Protein AF-K9Y1K2-F1 (afdb_monomer)

InterPro domains:
  IPR057895 Mom [PF25680] (104-265)

Radius of gyration: 38.51 Å; Cα contacts (8 Å, |Δi|>4): 657; chains: 1; bounding box: 97×98×120 Å

Sequence (593 aa):
MLGKEIVRENELCLTTLGLSDILAECERVDLGRAIPTHSSLSALTATGISSDGFDWLLPITLQEELLSFAEKLSSQNGQLTLSSLVRQTCPQLLGGKSSLKQRISVERCGLKWAQQLVTKHHYLHRPIHPRSLPFAYSISLDDEIVGTIIMATPHFTKKKGLFGYDGLPTKWQVLQIARLWIDPKYQHPQSNGHASNIASCAIAKVLKRVNDDWLEHHPPKYLDQPFNIELVISYADTSVGHQGTIYRAANFQRWGETTNNRPRHGLSKGSKEPKILYIYRFKQKSKSSIKNSKVLLGGDKNSPIQEDKKRPSPSQEISIPCLIKQPKQPELKGVIKQDLGDRFVVYIPSDDSTVTVSKLLVYPDFPESKSSGQIEKNPSQKLHPSKNNPRKRCDPADSQSAKERAPRNRRKKGEGNGSIHYRTVTKNGKEYTDAYYHYVENGQKKTKYIPKTLLNKVQEAESSKLPVSDILFLLGGDKKNPRKSSNTSLTSVDEKLNDSCVEQDNLNPRKSIPPSTRKRKQGCGTGYIECKPIQRSGKEYQQYWYHYEEWRQGDRLTKKSRYIPKRLLARIEKLEAEKVAVRKILEVLGVKR

pLDDT: mean 70.72, std 26.51, range [26.03, 98.75]

Solvent-accessible surface area (backbone atoms only — not comparable to full-atom values): 38297 Å² total; per-residue (Å²): 125,89,77,63,61,68,54,55,59,48,54,60,56,39,63,76,66,72,51,65,68,62,53,60,56,54,72,69,55,82,79,84,81,86,84,87,69,101,75,74,91,82,78,84,88,82,76,97,80,81,83,89,84,95,82,85,91,71,60,68,69,61,54,54,52,52,48,57,50,50,53,59,48,53,75,75,46,83,88,69,51,70,77,53,48,56,62,72,76,45,67,73,83,53,81,61,86,76,51,72,76,71,42,43,48,72,45,85,44,63,47,68,58,51,37,51,50,36,29,74,70,29,99,76,53,53,62,82,62,69,92,24,60,64,46,30,28,40,28,24,47,76,83,43,80,45,34,34,42,31,37,22,34,69,65,100,62,67,42,91,99,65,28,57,48,90,98,40,49,45,64,65,12,30,38,23,60,72,44,72,44,61,48,69,92,62,58,48,56,44,100,84,72,47,63,46,59,58,66,20,48,49,50,48,53,46,66,74,45,50,55,60,58,41,42,74,76,55,60,73,92,49,86,92,49,78,61,66,59,45,35,39,34,38,73,21,45,44,89,76,73,35,80,39,63,52,43,48,71,44,68,26,46,80,75,49,74,46,59,68,89,62,81,59,89,94,62,72,87,69,70,82,52,46,30,40,35,31,37,33,72,55,81,74,78,59,72,76,71,51,61,71,56,58,73,78,57,87,80,82,93,83,77,87,84,78,91,76,97,72,84,80,78,84,77,82,76,46,82,45,55,26,36,37,58,52,94,97,53,77,76,43,63,30,29,37,42,46,80,73,85,68,33,31,36,28,39,25,77,91,73,81,41,76,45,82,42,50,55,93,33,55,42,79,58,71,80,80,76,91,75,80,80,86,83,84,86,85,85,91,81,89,88,83,88,89,83,91,83,83,87,84,87,86,87,90,83,84,91,80,81,97,81,80,77,80,78,77,89,63,55,61,95,83,39,55,57,71,50,82,44,76,44,80,45,76,55,96,92,42,80,40,82,46,42,30,42,35,34,51,58,95,90,41,82,47,75,44,75,46,56,80,94,46,42,67,63,49,51,52,39,56,74,71,38,54,41,50,69,57,56,40,38,77,62,73,43,83,83,76,75,77,90,76,80,82,89,86,81,90,83,88,84,87,88,82,87,86,88,84,89,84,90,81,90,79,94,70,87,76,76,79,77,75,81,60,86,71,73,53,61,87,90,34,49,52,70,49,80,47,78,42,83,44,77,55,95,94,40,82,45,84,45,40,30,41,36,36,36,51,67,58,101,88,43,79,76,48,82,52,74,42,76,47,56,77,95,47,41,71,61,52,51,51,41,57,57,74,34,56,42,47,69,62,58,36,47,77,68,67,52,81,128

Secondary structure (DSSP, 8-state):
-TTSHHHHHHHHHHHTTT-HHHHHHHHHS--------TT-TTS-SS----S-----SS-HHHHHHHHHHHHHHHHHSTT--HHHHHHHH-TTTS-S---HHHHEEEEEE-HHHHHHHHHHHSTT--PPPGGG--EEEEEEETTEEEEEEEEE---S--BTTTBSSTTS--GGGEEEEEEEEE-GGGTSBPTTS-B-THHHHHHHHHHHHHHHHHHHHS--S-TTS--S--EEEEEEEGGGT--SHHHHHTTPEEEEEE---S--TTS-----PPEEEEEEE--PPPGGGGTTTTTSS-------------PPPPPPPP-EEEEE--TTS--EEEEEEEE-SSEEEEEETTTTEEEEEEGGGEEE-PPPP-------------------------------------------TTS--EEEEEEEEEETTEEEEEEEEEEEETTEEEEEEE-GGGHHHHHHHHHTT--HHHHHHHTT----PPP--------------------------PPPPP---PPPPTTS-EEEEEEEEEEETTEEEEEEEEEEEEEETTEEEEEEEEEE-GGGHHHHHHHHHTT--HHHHHHHTT---

Nearest PDB structures (foldseek):
  6kco-assembly3_E  TM=8.347E-01  e=2.772E-02  Drosophila melanogaster
  2e70-assembly1_A  TM=6.771E-01  e=1.989E-02  Homo sapiens
  1kk7-assembly1_A  TM=7.769E-01  e=3.657E-02  Argopecten irradians
  1kqm-assembly1_A  TM=7.000E-01  e=2.930E-02  Argopecten irradians
  5y1z-assembly2_D  TM=7.920E-01  e=1.821E-01  Homo sapiens

Mean predicted aligned error: 23.96 Å

Structure (mmCIF, N/CA/C/O backbone):
data_AF-K9Y1K2-F1
#
_entry.id   AF-K9Y1K2-F1
#
loop_
_atom_site.group_PDB
_atom_site.id
_atom_site.type_symbol
_atom_site.label_atom_id
_atom_site.label_alt_id
_atom_site.label_comp_id
_atom_site.label_asym_id
_atom_site.label_entity_id
_atom_site.label_seq_id
_atom_site.pdbx_PDB_ins_code
_atom_site.Cartn_x
_atom_site.Cartn_y
_atom_site.Cartn_z
_atom_site.occupancy
_atom_site.B_iso_or_equiv
_atom_site.auth_seq_id
_atom_site.auth_comp_id
_atom_site.auth_asym_id
_atom_site.auth_atom_id
_atom_site.pdbx_PDB_model_num
ATOM 1 N N . MET A 1 1 ? -9.472 14.787 53.896 1.00 37.97 1 MET A N 1
ATOM 2 C CA . MET A 1 1 ? -10.010 16.099 53.468 1.00 37.97 1 MET A CA 1
ATOM 3 C C . MET A 1 1 ? -10.491 16.097 52.012 1.00 37.97 1 MET A C 1
ATOM 5 O O . MET A 1 1 ? -11.630 16.469 51.807 1.00 37.97 1 MET A O 1
ATOM 9 N N . LEU A 1 2 ? -9.733 15.590 51.029 1.00 30.47 2 LEU A N 1
ATOM 10 C CA . LEU A 1 2 ? -10.109 15.592 49.590 1.00 30.47 2 LEU A CA 1
ATOM 11 C C . LEU A 1 2 ? -11.290 14.686 49.149 1.00 30.47 2 LEU A C 1
ATOM 13 O O . LEU A 1 2 ? -11.629 14.655 47.974 1.00 30.47 2 LEU A O 1
ATOM 17 N N . GLY A 1 3 ? -11.920 13.933 50.058 1.00 26.03 3 GLY A N 1
ATOM 18 C CA . GLY A 1 3 ? -12.995 12.983 49.720 1.00 26.03 3 GLY A CA 1
ATOM 19 C C . GLY A 1 3 ? -14.426 13.521 49.843 1.00 26.03 3 GLY A C 1
ATOM 20 O O . GLY A 1 3 ? -15.357 12.766 49.596 1.00 26.03 3 GLY A O 1
ATOM 21 N N . LYS A 1 4 ? -14.625 14.778 50.274 1.00 29.88 4 LYS A N 1
ATOM 22 C CA . LYS A 1 4 ? -15.967 15.335 50.560 1.00 29.88 4 LYS A CA 1
ATOM 23 C C . LYS A 1 4 ? -16.504 16.318 49.510 1.00 29.88 4 LYS A C 1
ATOM 25 O O . LYS A 1 4 ? -17.702 16.569 49.507 1.00 29.88 4 LYS A O 1
ATOM 30 N N . GLU A 1 5 ? -15.668 16.841 48.612 1.00 32.47 5 GLU A N 1
ATOM 31 C CA . GLU A 1 5 ? -16.124 17.738 47.532 1.00 32.47 5 GLU A CA 1
ATOM 32 C C . GLU A 1 5 ? -16.720 16.965 46.346 1.00 32.47 5 GLU A C 1
ATOM 34 O O . GLU A 1 5 ? -17.789 17.325 45.864 1.00 32.47 5 GLU A O 1
ATOM 39 N N . ILE A 1 6 ? -16.122 15.827 45.970 1.00 32.41 6 ILE A N 1
ATOM 40 C CA . ILE A 1 6 ? -16.595 14.970 44.862 1.00 32.41 6 ILE A CA 1
ATOM 41 C C . ILE A 1 6 ? -18.020 14.431 45.106 1.00 32.41 6 ILE A C 1
ATOM 43 O O . ILE A 1 6 ? -18.756 14.167 44.158 1.00 32.41 6 ILE A O 1
ATOM 47 N N . VAL A 1 7 ? -18.446 14.282 46.365 1.00 35.38 7 VAL A N 1
ATOM 48 C CA . VAL A 1 7 ? -19.814 13.839 46.695 1.00 35.38 7 VAL A CA 1
ATOM 49 C C . VAL A 1 7 ? -20.842 14.929 46.362 1.00 35.38 7 VAL A C 1
ATOM 51 O O . VAL A 1 7 ? -21.869 14.633 45.758 1.00 35.38 7 VAL A O 1
ATOM 54 N N . ARG A 1 8 ? -20.534 16.200 46.658 1.00 34.59 8 ARG A N 1
ATOM 55 C CA . ARG A 1 8 ? -21.468 17.324 46.466 1.00 34.59 8 ARG A CA 1
ATOM 56 C C . ARG A 1 8 ? -21.707 17.685 45.001 1.00 34.59 8 ARG A C 1
ATOM 58 O O . ARG A 1 8 ? -22.825 18.052 44.655 1.00 34.59 8 ARG A O 1
ATOM 65 N N . GLU A 1 9 ? -20.701 17.567 44.134 1.00 35.72 9 GLU A N 1
ATOM 66 C CA . GLU A 1 9 ? -20.901 17.805 42.693 1.00 35.72 9 GLU A CA 1
ATOM 67 C C . GLU A 1 9 ? -21.759 16.706 42.038 1.00 35.72 9 GLU A C 1
ATOM 69 O O . GLU A 1 9 ? -22.563 16.998 41.152 1.00 35.72 9 GLU A O 1
ATOM 74 N N . ASN A 1 10 ? -21.660 15.458 42.513 1.00 32.97 10 ASN A N 1
ATOM 75 C CA . ASN A 1 10 ? -22.483 14.353 42.011 1.00 32.97 10 ASN A CA 1
ATOM 76 C C . ASN A 1 10 ? -23.945 14.439 42.488 1.00 32.97 10 ASN A C 1
ATOM 78 O O . ASN A 1 10 ? -24.850 14.222 41.683 1.00 32.97 10 ASN A O 1
ATOM 82 N N . GLU A 1 11 ? -24.204 14.824 43.745 1.00 36.91 11 GLU A N 1
ATOM 83 C CA . GLU A 1 11 ? -25.574 15.077 44.235 1.00 36.91 11 GLU A CA 1
ATOM 84 C C . GLU A 1 11 ? -26.285 16.186 43.435 1.00 36.91 11 GLU A C 1
ATOM 86 O O . GLU A 1 11 ? -27.461 16.047 43.083 1.00 36.91 11 GLU A O 1
ATOM 91 N N . LEU A 1 12 ? -25.569 17.261 43.074 1.00 36.72 12 LEU A N 1
ATOM 92 C CA . LEU A 1 12 ? -26.118 18.367 42.275 1.00 36.72 12 LEU A CA 1
ATOM 93 C C . LEU A 1 12 ? -26.470 17.957 40.832 1.00 36.72 12 LEU A C 1
ATOM 95 O O . LEU A 1 12 ? -27.401 18.498 40.231 1.00 36.72 12 LEU A O 1
ATOM 99 N N . CYS A 1 13 ? -25.727 17.001 40.269 1.00 34.25 13 CYS A N 1
ATOM 100 C CA . CYS A 1 13 ? -25.934 16.503 38.908 1.00 34.25 13 CYS A CA 1
ATOM 101 C C . CYS A 1 13 ? -27.056 15.447 38.826 1.00 34.25 13 CYS A C 1
ATOM 103 O O . CYS A 1 13 ? -27.769 15.367 37.828 1.00 34.25 13 CYS A O 1
ATOM 105 N N . LEU A 1 14 ? -27.268 14.665 39.890 1.00 35.41 14 LEU A N 1
ATOM 106 C CA . LEU A 1 14 ? -28.338 13.659 39.955 1.00 35.41 14 LEU A CA 1
ATOM 107 C C . LEU A 1 14 ? -29.709 14.268 40.290 1.00 35.41 14 LEU A C 1
ATOM 109 O O . LEU A 1 14 ? -30.727 13.832 39.749 1.00 35.41 14 LEU A O 1
ATOM 113 N N . THR A 1 15 ? -29.744 15.325 41.108 1.00 40.66 15 THR A N 1
ATOM 114 C CA . THR A 1 15 ? -30.978 16.085 41.390 1.00 40.66 15 THR A CA 1
ATOM 115 C C . THR A 1 15 ? -31.493 16.855 40.172 1.00 40.66 15 THR A C 1
ATOM 117 O O . THR A 1 15 ? -32.703 16.970 39.998 1.00 40.66 15 THR A O 1
ATOM 120 N N . THR A 1 16 ? -30.613 17.304 39.270 1.00 38.03 16 THR A N 1
ATOM 121 C CA . THR A 1 16 ? -31.014 17.928 37.992 1.00 38.03 16 THR A CA 1
ATOM 122 C C . THR A 1 16 ? -31.537 16.936 36.944 1.00 38.03 16 THR A C 1
ATOM 124 O O . THR A 1 16 ? -32.084 17.369 35.930 1.00 38.03 16 THR A O 1
ATOM 127 N N . LEU A 1 17 ? -31.423 15.624 37.185 1.00 38.94 17 LEU A N 1
ATOM 128 C CA . LEU A 1 17 ? -31.893 14.560 36.285 1.00 38.94 17 LEU A CA 1
ATOM 129 C C . LEU A 1 17 ? -33.100 13.768 36.821 1.00 38.94 17 LEU A C 1
ATOM 131 O O . LEU A 1 17 ? -33.617 12.916 36.104 1.00 38.94 17 LEU A O 1
ATOM 135 N N . GLY A 1 18 ? -33.565 14.040 38.048 1.00 35.62 18 GLY A N 1
ATOM 136 C CA . GLY A 1 18 ? -34.735 13.367 38.633 1.00 35.62 18 GLY A CA 1
ATOM 137 C C . GLY A 1 18 ? -34.517 11.880 38.948 1.00 35.62 18 GLY A C 1
ATOM 138 O O . GLY A 1 18 ? -35.444 11.089 38.824 1.00 35.62 18 GLY A O 1
ATOM 139 N N . LEU A 1 19 ? -33.289 11.492 39.315 1.00 43.81 19 LEU A N 1
ATOM 140 C CA . LEU A 1 19 ? -32.882 10.091 39.522 1.00 43.81 19 LEU A CA 1
ATOM 141 C C . LEU A 1 19 ? -32.781 9.675 41.007 1.00 43.81 19 LEU A C 1
ATOM 143 O O . LEU A 1 19 ? -32.208 8.629 41.309 1.00 43.81 19 LEU A O 1
ATOM 147 N N . SER A 1 20 ? -33.320 10.474 41.936 1.00 44.12 20 SER A N 1
ATOM 148 C CA . SER A 1 20 ? -33.295 10.197 43.386 1.00 44.12 20 SER A CA 1
ATOM 149 C C . SER A 1 20 ? -33.917 8.848 43.746 1.00 44.12 20 SER A C 1
ATOM 151 O O . SER A 1 20 ? -33.384 8.109 44.572 1.00 44.12 20 SER A O 1
ATOM 153 N N . ASP A 1 21 ? -35.022 8.515 43.087 1.00 44.06 21 ASP A N 1
ATOM 154 C CA . ASP A 1 21 ? -35.910 7.436 43.519 1.00 44.06 21 ASP A CA 1
ATOM 155 C C . ASP A 1 21 ? -35.348 6.056 43.127 1.00 44.06 21 ASP A C 1
ATOM 157 O O . ASP A 1 21 ? -35.570 5.064 43.817 1.00 44.06 21 ASP A O 1
ATOM 161 N N . ILE A 1 22 ? -34.520 6.006 42.076 1.00 42.50 22 ILE A N 1
ATOM 162 C CA . ILE A 1 22 ? -33.842 4.784 41.611 1.00 42.50 22 ILE A CA 1
ATOM 163 C C . ILE A 1 22 ? -32.724 4.367 42.580 1.00 42.50 22 ILE A C 1
ATOM 165 O O . ILE A 1 22 ? -32.492 3.177 42.784 1.00 42.50 22 ILE A O 1
ATOM 169 N N . LEU A 1 23 ? -32.032 5.324 43.211 1.00 41.66 23 LEU A N 1
ATOM 170 C CA . LEU A 1 23 ? -31.003 5.009 44.211 1.00 41.66 23 LEU A CA 1
ATOM 171 C C . LEU A 1 23 ? -31.613 4.465 45.509 1.00 41.66 23 LEU A C 1
ATOM 173 O O . LEU A 1 23 ? -31.077 3.506 46.061 1.00 41.66 23 LEU A O 1
ATOM 177 N N . ALA A 1 24 ? -32.754 5.010 45.941 1.00 42.88 24 ALA A N 1
ATOM 178 C CA . ALA A 1 24 ? -33.478 4.525 47.116 1.00 42.88 24 ALA A CA 1
ATOM 179 C C . ALA A 1 24 ? -33.955 3.068 46.955 1.00 42.88 24 ALA A C 1
ATOM 181 O O . ALA A 1 24 ? -33.907 2.291 47.909 1.00 42.88 24 ALA A O 1
ATOM 182 N N . GLU A 1 25 ? -34.363 2.675 45.745 1.00 38.75 25 GLU A N 1
ATOM 183 C CA . GLU A 1 25 ? -34.804 1.302 45.483 1.00 38.75 25 GLU A CA 1
ATOM 184 C C . GLU A 1 25 ? -33.622 0.338 45.240 1.00 38.75 25 GLU A C 1
ATOM 186 O O . GLU A 1 25 ? -33.692 -0.833 45.613 1.00 38.75 25 GLU A O 1
ATOM 191 N N . CYS A 1 26 ? -32.480 0.830 44.742 1.00 35.25 26 CYS A N 1
ATOM 192 C CA . CYS A 1 26 ? -31.226 0.067 44.701 1.00 35.25 26 CYS A CA 1
ATOM 193 C C . CYS A 1 26 ? -30.644 -0.224 46.098 1.00 35.25 26 CYS A C 1
ATOM 195 O O . CYS A 1 26 ? -30.126 -1.318 46.308 1.00 35.25 26 CYS A O 1
ATOM 197 N N . GLU A 1 27 ? -30.746 0.696 47.067 1.00 39.84 27 GLU A N 1
ATOM 198 C CA . GLU A 1 27 ? -30.356 0.423 48.467 1.00 39.84 27 GLU A CA 1
ATOM 199 C C . GLU A 1 27 ? -31.278 -0.599 49.156 1.00 39.84 27 GLU A C 1
ATOM 201 O O . GLU A 1 27 ? -30.880 -1.233 50.134 1.00 39.84 27 GLU A O 1
ATOM 206 N N . ARG A 1 28 ? -32.494 -0.809 48.635 1.00 39.00 28 ARG A N 1
ATOM 207 C CA . ARG A 1 28 ? -33.451 -1.803 49.146 1.00 39.00 28 ARG A CA 1
ATOM 208 C C . ARG A 1 28 ? -33.132 -3.246 48.755 1.00 39.00 28 ARG A C 1
ATOM 210 O O . ARG A 1 28 ? -33.605 -4.167 49.422 1.00 39.00 28 ARG A O 1
ATOM 217 N N . VAL A 1 29 ? -32.374 -3.460 47.679 1.00 38.19 29 VAL A N 1
ATOM 218 C CA . VAL A 1 29 ? -32.089 -4.795 47.131 1.00 38.19 29 VAL A CA 1
ATOM 219 C C . VAL A 1 29 ? -30.683 -5.231 47.544 1.00 38.19 29 VAL A C 1
ATOM 221 O O . VAL A 1 29 ? -29.696 -4.984 46.851 1.00 38.19 29 VAL A O 1
ATOM 224 N N . ASP A 1 30 ? -30.603 -5.906 48.692 1.00 37.59 30 ASP A N 1
ATOM 225 C CA . ASP A 1 30 ? -29.354 -6.324 49.342 1.00 37.59 30 ASP A CA 1
ATOM 226 C C . ASP A 1 30 ? -28.621 -7.452 48.576 1.00 37.59 30 ASP A C 1
ATOM 228 O O . ASP A 1 30 ? -28.634 -8.628 48.942 1.00 37.59 30 ASP A O 1
ATOM 232 N N . LEU A 1 31 ? -27.955 -7.092 47.473 1.00 35.94 31 LEU A N 1
ATOM 233 C CA . LEU A 1 31 ? -27.086 -7.974 46.674 1.00 35.94 31 LEU A CA 1
ATOM 234 C C . LEU A 1 31 ? -25.648 -8.052 47.231 1.00 35.94 31 LEU A C 1
ATOM 236 O O . LEU A 1 31 ? -24.677 -8.304 46.511 1.00 35.94 31 LEU A O 1
ATOM 240 N N . GLY A 1 32 ? -25.500 -7.854 48.541 1.00 33.50 32 GLY A N 1
ATOM 241 C CA . GLY A 1 32 ? -24.235 -7.687 49.242 1.00 33.50 32 GLY A CA 1
ATOM 242 C C . GLY A 1 32 ? -23.551 -8.954 49.769 1.00 33.50 32 GLY A C 1
ATOM 243 O O . GLY A 1 32 ? -23.040 -8.885 50.883 1.00 33.50 32 GLY A O 1
ATOM 244 N N . ARG A 1 33 ? -23.485 -10.086 49.030 1.00 34.19 33 ARG A N 1
ATOM 245 C CA . ARG A 1 33 ? -22.481 -11.179 49.242 1.00 34.19 33 ARG A CA 1
ATOM 246 C C . ARG A 1 33 ? -22.619 -12.374 48.279 1.00 34.19 33 ARG A C 1
ATOM 248 O O . ARG A 1 33 ? -23.406 -13.283 48.516 1.00 34.19 33 ARG A O 1
ATOM 255 N N . ALA A 1 34 ? -21.726 -12.467 47.291 1.00 27.62 34 ALA A N 1
ATOM 256 C CA . ALA A 1 34 ? -21.363 -13.739 46.649 1.00 27.62 34 ALA A CA 1
ATOM 257 C C . ALA A 1 34 ? -19.957 -13.661 46.018 1.00 27.62 34 ALA A C 1
ATOM 259 O O . ALA A 1 34 ? -19.803 -13.309 44.852 1.00 27.62 34 ALA A O 1
ATOM 260 N N . ILE A 1 35 ? -18.916 -14.002 46.787 1.00 29.83 35 ILE A N 1
ATOM 261 C CA . ILE A 1 35 ? -17.564 -14.244 46.255 1.00 29.83 35 ILE A CA 1
ATOM 262 C C . ILE A 1 35 ? -17.345 -15.763 46.230 1.00 29.83 35 ILE A C 1
ATOM 264 O O . ILE A 1 35 ? -17.153 -16.346 47.298 1.00 29.83 35 ILE A O 1
ATOM 268 N N . PRO A 1 36 ? -17.348 -16.428 45.061 1.00 29.30 36 PRO A N 1
ATOM 269 C CA . PRO A 1 36 ? -16.929 -17.817 44.974 1.00 29.30 36 PRO A CA 1
ATOM 270 C C . PRO A 1 36 ? -15.397 -17.892 44.955 1.00 29.30 36 PRO A C 1
ATOM 272 O O . PRO A 1 36 ? -14.735 -17.364 44.059 1.00 29.30 36 PRO A O 1
ATOM 275 N N . THR A 1 37 ? -14.821 -18.557 45.953 1.00 29.08 37 THR A N 1
ATOM 276 C CA . THR A 1 37 ? -13.400 -18.917 45.978 1.00 29.08 37 THR A CA 1
ATOM 277 C C . THR A 1 37 ? -13.110 -20.117 45.064 1.00 29.08 37 THR A C 1
ATOM 279 O O . THR A 1 37 ? -14.006 -20.837 44.623 1.00 29.08 37 THR A O 1
ATOM 282 N N . HIS A 1 38 ? -11.829 -20.324 44.744 1.00 30.78 38 HIS A N 1
ATOM 283 C CA . HIS A 1 38 ? -11.336 -21.385 43.858 1.00 30.78 38 HIS A CA 1
ATOM 284 C C . HIS A 1 38 ? -11.533 -22.807 44.446 1.00 30.78 38 HIS A C 1
ATOM 286 O O . HIS A 1 38 ? -10.581 -23.407 44.940 1.00 30.78 38 HIS A O 1
ATOM 292 N N . SER A 1 39 ? -12.743 -23.377 44.374 1.00 30.25 39 SER A N 1
ATOM 293 C CA . SER A 1 39 ? -12.967 -24.800 44.720 1.00 30.25 39 SER A CA 1
ATOM 294 C C . SER A 1 39 ? -14.209 -25.488 44.121 1.00 30.25 39 SER A C 1
ATOM 296 O O . SER A 1 39 ? -14.297 -26.709 44.201 1.00 30.25 39 SER A O 1
ATOM 298 N N . SER A 1 40 ? -15.145 -24.779 43.478 1.00 28.95 40 SER A N 1
ATOM 299 C CA . SER A 1 40 ? -16.441 -25.344 43.032 1.00 28.95 40 SER A CA 1
ATOM 300 C C . SER A 1 40 ? -16.530 -25.768 41.551 1.00 28.95 40 SER A C 1
ATOM 302 O O . SER A 1 40 ? -17.594 -26.161 41.077 1.00 28.95 40 SER A O 1
ATOM 304 N N . LEU A 1 41 ? -15.424 -25.734 40.799 1.00 29.45 41 LEU A N 1
ATOM 305 C CA . LEU A 1 41 ? -15.398 -25.965 39.340 1.00 29.45 41 LEU A CA 1
ATOM 306 C C . LEU A 1 41 ? -15.364 -27.450 38.899 1.00 29.45 41 LEU A C 1
ATOM 308 O O . LEU A 1 41 ? -14.989 -27.751 37.768 1.00 29.45 41 LEU A O 1
ATOM 312 N N . SER A 1 42 ? -15.755 -28.382 39.772 1.00 29.33 42 SER A N 1
ATOM 313 C CA . SER A 1 42 ? -15.703 -29.840 39.545 1.00 29.33 42 SER A CA 1
ATOM 314 C C . SER A 1 42 ? -17.071 -30.545 39.508 1.00 29.33 42 SER A C 1
ATOM 316 O O . SER A 1 42 ? -17.109 -31.763 39.367 1.00 29.33 42 SER A O 1
ATOM 318 N N . ALA A 1 43 ? -18.189 -29.809 39.597 1.00 29.03 43 ALA A N 1
ATOM 319 C CA . ALA A 1 43 ? -19.543 -30.379 39.714 1.00 29.03 43 ALA A CA 1
ATOM 320 C C . ALA A 1 43 ? -20.489 -30.113 38.515 1.00 29.03 43 ALA A C 1
ATOM 322 O O . ALA A 1 43 ? -21.677 -30.405 38.600 1.00 29.03 43 ALA A O 1
ATOM 323 N N . LEU A 1 44 ? -19.991 -29.564 37.396 1.00 28.78 44 LEU A N 1
ATOM 324 C CA . LEU A 1 44 ? -20.808 -29.146 36.235 1.00 28.78 44 LEU A CA 1
ATOM 325 C C . LEU A 1 44 ? -20.444 -29.849 34.910 1.00 28.78 44 LEU A C 1
ATOM 327 O O . LEU A 1 44 ? -20.621 -29.305 33.825 1.00 28.78 44 LEU A O 1
ATOM 331 N N . THR A 1 45 ? -19.959 -31.090 34.985 1.00 30.88 45 THR A N 1
ATOM 332 C CA . THR A 1 45 ? -19.683 -31.963 33.823 1.00 30.88 45 THR A CA 1
ATOM 333 C C . THR A 1 45 ? -20.685 -33.118 33.680 1.00 30.88 45 THR A C 1
ATOM 335 O O . THR A 1 45 ? -20.386 -34.115 33.027 1.00 30.88 45 THR A O 1
ATOM 338 N N . ALA A 1 46 ? -21.882 -32.990 34.266 1.00 31.05 46 ALA A N 1
ATOM 339 C CA . ALA A 1 46 ? -22.883 -34.059 34.337 1.00 31.05 46 ALA A CA 1
ATOM 340 C C . ALA A 1 46 ? -24.318 -33.636 33.949 1.00 31.05 46 ALA A C 1
ATOM 342 O O . ALA A 1 46 ? -25.276 -34.114 34.544 1.00 31.05 46 ALA A O 1
ATOM 343 N N . THR A 1 47 ? -24.485 -32.801 32.919 1.00 28.28 47 THR A N 1
ATOM 344 C CA . THR A 1 47 ? -25.744 -32.697 32.147 1.00 28.28 47 THR A CA 1
ATOM 345 C C . THR A 1 47 ? -25.444 -32.208 30.730 1.00 28.28 47 THR A C 1
ATOM 347 O O . THR A 1 47 ? -25.016 -31.077 30.517 1.00 28.28 47 THR A O 1
ATOM 350 N N . GLY A 1 48 ? -25.653 -33.069 29.732 1.00 33.88 48 GLY A N 1
ATOM 351 C CA . GLY A 1 48 ? -25.509 -32.694 28.327 1.00 33.88 48 GLY A CA 1
ATOM 352 C C . GLY A 1 48 ? -26.756 -31.976 27.819 1.00 33.88 48 GLY A C 1
ATOM 353 O O . GLY A 1 48 ? -27.739 -32.638 27.500 1.00 33.88 48 GLY A O 1
ATOM 354 N N . ILE A 1 49 ? -26.705 -30.647 27.708 1.00 26.75 49 ILE A N 1
ATOM 355 C CA . ILE A 1 49 ? -27.695 -29.839 26.981 1.00 26.75 49 ILE A CA 1
ATOM 356 C C . ILE A 1 49 ? -26.950 -28.911 26.013 1.00 26.75 49 ILE A C 1
ATOM 358 O O . ILE A 1 49 ? -25.897 -28.361 26.335 1.00 26.75 49 ILE A O 1
ATOM 362 N N . SER A 1 50 ? -27.483 -28.798 24.798 1.00 27.06 50 SER A N 1
ATOM 363 C CA . SER A 1 50 ? -26.924 -28.046 23.672 1.00 27.06 50 SER A CA 1
ATOM 364 C C . SER A 1 50 ? -27.762 -26.797 23.372 1.00 27.06 50 SER A C 1
ATOM 366 O O . SER A 1 50 ? -28.944 -26.761 23.701 1.00 27.06 50 SER A O 1
ATOM 368 N N . SER A 1 51 ? -27.149 -25.862 22.635 1.00 27.97 51 SER A N 1
ATOM 369 C CA . SER A 1 51 ? -27.708 -24.666 21.970 1.00 27.97 51 SER A CA 1
ATOM 370 C C . SER A 1 51 ? -28.225 -23.503 22.834 1.00 27.97 51 SER A C 1
ATOM 372 O O . SER A 1 51 ? -29.104 -23.655 23.668 1.00 27.97 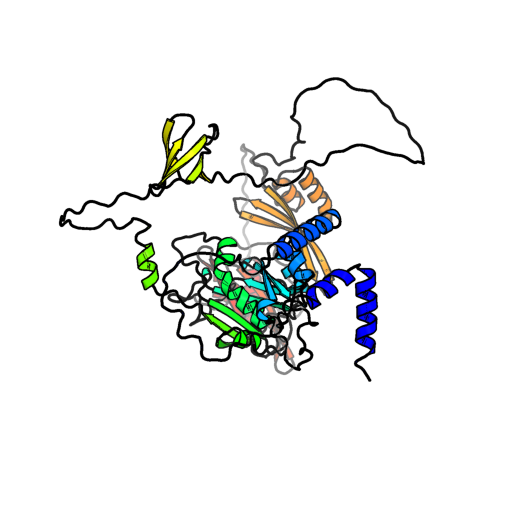51 SER A O 1
ATOM 374 N N . ASP A 1 52 ? -27.669 -22.331 22.506 1.00 33.94 52 ASP A N 1
ATOM 375 C CA . ASP A 1 52 ? -28.285 -21.002 22.397 1.00 33.94 52 ASP A CA 1
ATOM 376 C C . ASP A 1 52 ? -29.107 -20.434 23.571 1.00 33.94 52 ASP A C 1
ATOM 378 O O . ASP A 1 52 ? -30.238 -20.826 23.837 1.00 33.94 52 ASP A O 1
ATOM 382 N N . GLY A 1 53 ? -28.569 -19.382 24.202 1.00 27.44 53 GLY A N 1
ATOM 383 C CA . GLY A 1 53 ? -29.307 -18.555 25.161 1.00 27.44 53 GLY A CA 1
ATOM 384 C C . GLY A 1 53 ? -28.421 -17.552 25.899 1.00 27.44 53 GLY A C 1
ATOM 385 O O . GLY A 1 53 ? -27.806 -17.893 26.904 1.00 27.44 53 GLY A O 1
ATOM 386 N N . PHE A 1 54 ? -28.374 -16.306 25.422 1.00 32.97 54 PHE A N 1
ATOM 387 C CA . PHE A 1 54 ? -27.749 -15.173 26.122 1.00 32.97 54 PHE A CA 1
ATOM 388 C C . PHE A 1 54 ? -28.845 -14.175 26.534 1.00 32.97 54 PHE A C 1
ATOM 390 O O . PHE A 1 54 ? -28.827 -13.028 26.106 1.00 32.97 54 PHE A O 1
ATOM 397 N N . ASP A 1 55 ? -29.835 -14.646 27.304 1.00 36.06 55 ASP A N 1
ATOM 398 C CA . ASP A 1 55 ? -31.090 -13.901 27.541 1.00 36.06 55 ASP A CA 1
ATOM 399 C C . ASP A 1 55 ? -31.696 -14.077 28.952 1.00 36.06 55 ASP A C 1
ATOM 401 O O . ASP A 1 55 ? -32.886 -13.872 29.169 1.00 36.06 55 ASP A O 1
ATOM 405 N N . TRP A 1 56 ? -30.890 -14.462 29.947 1.00 37.62 56 TRP A N 1
ATOM 406 C CA . TRP A 1 56 ? -31.351 -14.562 31.337 1.00 37.62 56 TRP A CA 1
ATOM 407 C C . TRP A 1 56 ? -30.259 -14.167 32.334 1.00 37.62 56 TRP A C 1
ATOM 409 O O . TRP A 1 56 ? -29.419 -14.981 32.701 1.00 37.62 56 TRP A O 1
ATOM 419 N N . LEU A 1 57 ? -30.282 -12.894 32.756 1.00 33.53 57 LEU A N 1
ATOM 420 C CA . LEU A 1 57 ? -29.840 -12.401 34.079 1.00 33.53 57 LEU A CA 1
ATOM 421 C C . LEU A 1 57 ? -30.139 -10.891 34.259 1.00 33.53 57 LEU A C 1
ATOM 423 O O . LEU A 1 57 ? -29.332 -10.130 34.787 1.00 33.53 57 LEU A O 1
ATOM 427 N N . LEU A 1 58 ? -31.324 -10.450 33.827 1.00 36.44 58 LEU A N 1
ATOM 428 C CA . LEU A 1 58 ? -31.922 -9.177 34.241 1.00 36.44 58 LEU A CA 1
ATOM 429 C C . LEU A 1 58 ? -33.328 -9.469 34.786 1.00 36.44 58 LEU A C 1
ATOM 431 O O . LEU A 1 58 ? -34.038 -10.271 34.176 1.00 36.44 58 LEU A O 1
ATOM 435 N N . PRO A 1 59 ? -33.748 -8.861 35.912 1.00 42.97 59 PRO A N 1
ATOM 436 C CA . PRO A 1 59 ? -35.142 -8.900 36.338 1.00 42.97 59 PRO A CA 1
ATOM 437 C C . PRO A 1 59 ? -36.047 -8.308 35.251 1.00 42.97 59 PRO A C 1
ATOM 439 O O . PRO A 1 59 ? -35.691 -7.300 34.640 1.00 42.97 59 PRO A O 1
ATOM 442 N N . ILE A 1 60 ? -37.221 -8.909 35.037 1.00 41.53 60 ILE A N 1
ATOM 443 C CA . ILE A 1 60 ? -38.182 -8.495 33.993 1.00 41.53 60 ILE A CA 1
ATOM 444 C C . ILE A 1 60 ? -38.556 -7.009 34.142 1.00 41.53 60 ILE A C 1
ATOM 446 O O . ILE A 1 60 ? -38.576 -6.273 33.159 1.00 41.53 60 ILE A O 1
ATOM 450 N N . THR A 1 61 ? -38.720 -6.539 35.381 1.00 43.00 61 THR A N 1
ATOM 451 C CA . THR A 1 61 ? -38.965 -5.126 35.720 1.00 43.00 61 THR A CA 1
ATOM 452 C C . THR A 1 61 ? -37.890 -4.180 35.170 1.00 43.00 61 THR A C 1
ATOM 454 O O . THR A 1 61 ? -38.201 -3.126 34.625 1.00 43.00 61 THR A O 1
ATOM 457 N N . LEU A 1 62 ? -36.620 -4.587 35.229 1.00 44.44 62 LEU A N 1
ATOM 458 C CA . LEU A 1 62 ? -35.474 -3.814 34.742 1.00 44.44 62 LEU A CA 1
ATOM 459 C C . LEU A 1 62 ? -35.407 -3.786 33.203 1.00 44.44 62 LEU A C 1
ATOM 461 O O . LEU A 1 62 ? -34.934 -2.809 32.623 1.00 44.44 62 LEU A O 1
ATOM 465 N N . GLN A 1 63 ? -35.899 -4.830 32.524 1.00 44.03 63 GLN A N 1
ATOM 466 C CA . GLN A 1 63 ? -36.070 -4.824 31.065 1.00 44.03 63 GLN A CA 1
ATOM 467 C C . GLN A 1 63 ? -37.199 -3.879 30.629 1.00 44.03 63 GLN A C 1
ATOM 469 O O . GLN A 1 63 ? -37.014 -3.121 29.675 1.00 44.03 63 GLN A O 1
ATOM 474 N N . GLU A 1 64 ? -38.336 -3.884 31.328 1.00 46.97 64 GLU A N 1
ATOM 475 C CA . GLU A 1 64 ? -39.484 -3.016 31.029 1.00 46.97 64 GLU A CA 1
ATOM 476 C C . GLU A 1 64 ? -39.165 -1.529 31.264 1.00 46.97 64 GLU A C 1
ATOM 478 O O . GLU A 1 64 ? -39.470 -0.687 30.413 1.00 46.97 64 GLU A O 1
ATOM 483 N N . GLU A 1 65 ? -38.462 -1.191 32.350 1.00 49.50 65 GLU A N 1
ATOM 484 C CA . GLU A 1 65 ? -38.003 0.181 32.607 1.00 49.50 65 GLU A CA 1
ATOM 485 C C . GLU A 1 65 ? -36.978 0.666 31.571 1.00 49.50 65 GLU A C 1
ATOM 487 O O . GLU A 1 65 ? -37.088 1.792 31.075 1.00 49.50 65 GLU A O 1
ATOM 492 N N . LEU A 1 66 ? -36.018 -0.179 31.171 1.00 47.00 66 LEU A N 1
ATOM 493 C CA . LEU A 1 66 ? -35.047 0.163 30.123 1.00 47.00 66 LEU A CA 1
ATOM 494 C C . LEU A 1 66 ? -35.703 0.346 28.745 1.00 47.00 66 LEU A C 1
ATOM 496 O O . LEU A 1 66 ? -35.270 1.214 27.983 1.00 47.00 66 LEU A O 1
ATOM 500 N N . LEU A 1 67 ? -36.749 -0.422 28.426 1.00 49.41 67 LEU A N 1
ATOM 501 C CA . LEU A 1 67 ? -37.544 -0.247 27.205 1.00 49.41 67 LEU A CA 1
ATOM 502 C C . LEU A 1 67 ? -38.323 1.078 27.232 1.00 49.41 67 LEU A C 1
ATOM 504 O O . LEU A 1 67 ? -38.188 1.877 26.306 1.00 49.41 67 LEU A O 1
ATOM 508 N N . SER A 1 68 ? -39.035 1.366 28.325 1.00 51.59 68 SER A N 1
ATOM 509 C CA . SER A 1 68 ? -39.753 2.634 28.548 1.00 51.59 68 SER A CA 1
ATOM 510 C C . SER A 1 68 ? -38.830 3.862 28.458 1.00 51.59 68 SER A C 1
ATOM 512 O O . SER A 1 68 ? -39.160 4.882 27.839 1.00 51.59 68 SER A O 1
ATOM 514 N N . PHE A 1 69 ? -37.620 3.763 29.015 1.00 46.88 69 PHE A N 1
ATOM 515 C CA . PHE A 1 69 ? -36.609 4.818 28.947 1.00 46.88 69 PHE A CA 1
ATOM 516 C C . PHE A 1 69 ? -36.030 4.991 27.531 1.00 46.88 69 PHE A C 1
ATOM 518 O O . PHE A 1 69 ? -35.830 6.120 27.070 1.00 46.88 69 PHE A O 1
ATOM 525 N N . ALA A 1 70 ? -35.813 3.890 26.802 1.00 46.38 70 ALA A N 1
ATOM 526 C CA . ALA A 1 70 ? -35.352 3.920 25.415 1.00 46.38 70 ALA A CA 1
ATOM 527 C C . ALA A 1 70 ? -36.399 4.515 24.455 1.00 46.38 70 ALA A C 1
ATOM 529 O O . ALA A 1 70 ? -36.031 5.286 23.566 1.00 46.38 70 ALA A O 1
ATOM 530 N N . GLU A 1 71 ? -37.691 4.232 24.649 1.00 51.06 71 GLU A N 1
ATOM 531 C CA . GLU A 1 71 ? -38.777 4.850 23.875 1.00 51.06 71 GLU A CA 1
ATOM 532 C C . GLU A 1 71 ? -38.852 6.366 24.108 1.00 51.06 71 GLU A C 1
ATOM 534 O O . GLU A 1 71 ? -38.896 7.139 23.144 1.00 51.06 71 GLU A O 1
ATOM 539 N N . LYS A 1 72 ? -38.754 6.817 25.369 1.00 49.09 72 LYS A N 1
ATOM 540 C CA . LYS A 1 72 ? -38.694 8.253 25.701 1.00 49.09 72 LYS A CA 1
ATOM 541 C C . LYS A 1 72 ? -37.505 8.952 25.038 1.00 49.09 72 LYS A C 1
ATOM 543 O O . LYS A 1 72 ? -37.690 10.016 24.448 1.00 49.09 72 LYS A O 1
ATOM 548 N N . LEU A 1 73 ? -36.310 8.360 25.058 1.00 40.91 73 LEU A N 1
ATOM 549 C CA . LEU A 1 73 ? -35.124 8.955 24.424 1.00 40.91 73 LEU A CA 1
ATOM 550 C C . LEU A 1 73 ? -35.176 8.931 22.887 1.00 40.91 73 LEU A C 1
ATOM 552 O O . LEU A 1 73 ? -34.763 9.905 22.254 1.00 40.91 73 LEU A O 1
ATOM 556 N N . SER A 1 74 ? -35.744 7.882 22.284 1.00 45.16 74 SER A N 1
ATOM 557 C CA . SER A 1 74 ? -35.967 7.789 20.831 1.00 45.16 74 SER A CA 1
ATOM 558 C C . SER A 1 74 ? -36.920 8.875 20.307 1.00 45.16 74 SER A C 1
ATOM 560 O O . SER A 1 74 ? -36.788 9.324 19.168 1.00 45.16 74 SER A O 1
ATOM 562 N N . SER A 1 75 ? -37.839 9.363 21.151 1.00 48.62 75 SER A N 1
ATOM 563 C CA . SER A 1 75 ? -38.724 10.488 20.812 1.00 48.62 75 SER A CA 1
ATOM 564 C C . SER A 1 75 ? -38.009 11.850 20.760 1.00 48.62 75 SER A C 1
ATOM 566 O O . SER A 1 75 ? -38.492 12.767 20.098 1.00 48.62 75 SER A O 1
ATOM 568 N N . GLN A 1 76 ? -36.855 11.987 21.429 1.00 46.66 76 GLN A N 1
ATOM 569 C CA . GLN A 1 76 ? -36.131 13.258 21.569 1.00 46.66 76 GLN A CA 1
ATOM 570 C C . GLN A 1 76 ? -34.867 13.361 20.707 1.00 46.66 76 GLN A C 1
ATOM 572 O O . GLN A 1 76 ? -34.514 14.463 20.291 1.00 46.66 76 GLN A O 1
ATOM 577 N N . ASN A 1 77 ? -34.184 12.248 20.416 1.00 41.66 77 ASN A N 1
ATOM 578 C CA . ASN A 1 77 ? -32.973 12.239 19.593 1.00 41.66 77 ASN A CA 1
ATOM 579 C C . ASN A 1 77 ? -33.052 11.171 18.500 1.00 41.66 77 ASN A C 1
ATOM 581 O O . ASN A 1 77 ? -33.076 9.971 18.771 1.00 41.66 77 ASN A O 1
ATOM 585 N N . GLY A 1 78 ? -33.048 11.619 17.243 1.00 42.69 78 GLY A N 1
ATOM 586 C CA . GLY A 1 78 ? -33.203 10.739 16.091 1.00 42.69 78 GLY A CA 1
ATOM 587 C C . GLY A 1 78 ? -32.095 9.688 15.963 1.00 42.69 78 GLY A C 1
ATOM 588 O O . GLY A 1 78 ? -30.913 10.012 15.892 1.00 42.69 78 GLY A O 1
ATOM 589 N N . GLN A 1 79 ? -32.517 8.431 15.814 1.00 43.28 79 GLN A N 1
ATOM 590 C CA . GLN A 1 79 ? -31.748 7.340 15.204 1.00 43.28 79 GLN A CA 1
ATOM 591 C C . GLN A 1 79 ? -30.411 6.946 15.873 1.00 43.28 79 GLN A C 1
ATOM 593 O O . GLN A 1 79 ? -29.450 6.583 15.195 1.00 43.28 79 GLN A O 1
ATOM 598 N N . LEU A 1 80 ? -30.373 6.894 17.208 1.00 41.84 80 LEU A N 1
ATOM 599 C CA . LEU A 1 80 ? -29.387 6.075 17.928 1.00 41.84 80 LEU A CA 1
ATOM 600 C C . LEU A 1 80 ? -29.930 4.654 18.123 1.00 41.84 80 LEU A C 1
ATOM 602 O O . LEU A 1 80 ? -31.064 4.466 18.559 1.00 41.84 80 LEU A O 1
ATOM 606 N N . THR A 1 81 ? -29.129 3.629 17.820 1.00 49.12 81 THR A N 1
ATOM 607 C CA . THR A 1 81 ? -29.507 2.246 18.143 1.00 49.12 81 THR A CA 1
ATOM 608 C C . THR A 1 81 ? -29.433 2.022 19.654 1.00 49.12 81 THR A C 1
ATOM 610 O O . THR A 1 81 ? -28.544 2.556 20.317 1.00 49.12 81 THR A O 1
ATOM 613 N N . LEU A 1 82 ? -30.292 1.154 20.197 1.00 41.75 82 LEU A N 1
ATOM 614 C CA . LEU A 1 82 ? -30.235 0.710 21.602 1.00 41.75 82 LEU A CA 1
ATOM 615 C C . LEU A 1 82 ? -28.819 0.250 22.010 1.00 41.75 82 LEU A C 1
ATOM 617 O O . LEU A 1 82 ? -28.327 0.585 23.083 1.00 41.75 82 LEU A O 1
ATOM 621 N N . SER A 1 83 ? -28.113 -0.427 21.101 1.00 43.97 83 SER A N 1
ATOM 622 C CA . SER A 1 83 ? -26.716 -0.852 21.260 1.00 43.97 83 SER A CA 1
ATOM 623 C C . SER A 1 83 ? -25.692 0.292 21.320 1.00 43.97 83 SER A C 1
ATOM 625 O O . SER A 1 83 ? -24.643 0.122 21.940 1.00 43.97 83 SER A O 1
ATOM 627 N N . SER A 1 84 ? -25.972 1.439 20.693 1.00 47.78 84 SER A N 1
ATOM 628 C CA . SER A 1 84 ? -25.185 2.670 20.834 1.00 47.78 84 SER A CA 1
ATOM 629 C C . SER A 1 84 ? -25.496 3.333 22.171 1.00 47.78 84 SER A C 1
ATOM 631 O O . SER A 1 84 ? -24.582 3.656 22.923 1.00 47.78 84 SER A O 1
ATOM 633 N N . LEU A 1 85 ? -26.785 3.466 22.499 1.00 43.09 85 LEU A N 1
ATOM 634 C CA . LEU A 1 85 ? -27.252 4.141 23.706 1.00 43.09 85 LEU A CA 1
ATOM 635 C C . LEU A 1 85 ? -26.739 3.449 24.979 1.00 43.09 85 LEU A C 1
ATOM 637 O O . LEU A 1 85 ? -26.104 4.101 25.797 1.00 43.09 85 LEU A O 1
ATOM 641 N N . VAL A 1 86 ? -26.887 2.123 25.094 1.00 46.06 86 VAL A N 1
ATOM 642 C CA . VAL A 1 86 ? -26.393 1.328 26.241 1.00 46.06 86 VAL A CA 1
ATOM 643 C C . VAL A 1 86 ? -24.871 1.439 26.417 1.00 46.06 86 VAL A C 1
ATOM 645 O O . VAL A 1 86 ? -24.378 1.484 27.543 1.00 46.06 86 VAL A O 1
ATOM 648 N N . ARG A 1 87 ? -24.100 1.536 25.324 1.00 48.09 87 ARG A N 1
ATOM 649 C CA . ARG A 1 87 ? -22.642 1.763 25.400 1.00 48.09 87 ARG A CA 1
ATOM 650 C C . ARG A 1 87 ? -22.282 3.181 25.835 1.00 48.09 87 ARG A C 1
ATOM 652 O O . ARG A 1 87 ? -21.231 3.374 26.439 1.00 48.09 87 ARG A O 1
ATOM 659 N N . GLN A 1 88 ? -23.130 4.152 25.512 1.00 47.31 88 GLN A N 1
ATOM 660 C CA . GLN A 1 88 ? -22.900 5.569 25.769 1.00 47.31 88 GLN A CA 1
ATOM 661 C C . GLN A 1 88 ? -23.355 5.985 27.178 1.00 47.31 88 GLN A C 1
ATOM 663 O O . GLN A 1 88 ? -22.710 6.833 27.788 1.00 47.31 88 GLN A O 1
ATOM 668 N N . THR A 1 89 ? -24.410 5.365 27.723 1.00 42.62 89 THR A N 1
ATOM 669 C CA . THR A 1 89 ? -24.963 5.680 29.054 1.00 42.62 89 THR A CA 1
ATOM 670 C C . THR A 1 89 ? -24.389 4.833 30.191 1.00 42.62 89 THR A C 1
ATOM 672 O O . THR A 1 89 ? -24.334 5.315 31.319 1.00 42.62 89 THR A O 1
ATOM 675 N N . CYS A 1 90 ? -23.900 3.611 29.930 1.00 39.25 90 CYS A N 1
ATOM 676 C CA . CYS A 1 90 ? -23.410 2.700 30.977 1.00 39.25 90 CYS A CA 1
ATOM 677 C C . CYS A 1 90 ? -21.885 2.401 30.997 1.00 39.25 90 CYS A C 1
ATOM 679 O O . CYS A 1 90 ? -21.512 1.236 31.166 1.00 39.25 90 CYS A O 1
ATOM 681 N N . PRO A 1 91 ? -20.955 3.386 30.930 1.00 46.16 91 PRO A N 1
ATOM 682 C CA . PRO A 1 91 ? -19.534 3.121 31.200 1.00 46.16 91 PRO A CA 1
ATOM 683 C C . PRO A 1 91 ? -19.245 2.633 32.630 1.00 46.16 91 PRO A C 1
ATOM 685 O O . PRO A 1 91 ? -18.235 1.971 32.855 1.00 46.16 91 PRO A O 1
ATOM 688 N N . GLN A 1 92 ? -20.095 2.991 33.603 1.00 43.94 92 GLN A N 1
ATOM 689 C CA . GLN A 1 92 ? -19.811 2.804 35.034 1.00 43.94 92 GLN A CA 1
ATOM 690 C C . GLN A 1 92 ? -20.362 1.491 35.622 1.00 43.94 92 GLN A C 1
ATOM 692 O O . GLN A 1 92 ? -19.782 0.965 36.567 1.00 43.94 92 GLN A O 1
ATOM 697 N N . LEU A 1 93 ? -21.408 0.906 35.023 1.00 40.31 93 LEU A N 1
ATOM 698 C CA . LEU A 1 93 ? -21.978 -0.387 35.446 1.00 40.31 93 LEU A CA 1
ATOM 699 C C . LEU A 1 93 ? -21.128 -1.604 35.024 1.00 40.31 93 LEU A C 1
ATOM 701 O O . LEU A 1 93 ? -21.287 -2.694 35.563 1.00 40.31 93 LEU A O 1
ATOM 705 N N . LEU A 1 94 ? -20.186 -1.426 34.092 1.00 46.41 94 LEU A N 1
ATOM 706 C CA . LEU A 1 94 ? -19.261 -2.464 33.620 1.00 46.41 94 LEU A CA 1
ATOM 707 C C . LEU A 1 94 ? -17.831 -2.188 34.113 1.00 46.41 94 LEU A C 1
ATOM 709 O O . LEU A 1 94 ? -16.908 -2.049 33.314 1.00 46.41 94 LEU A O 1
ATOM 713 N N . GLY A 1 95 ? -17.648 -2.116 35.438 1.00 37.09 95 GLY A N 1
ATOM 714 C CA . GLY A 1 95 ? -16.439 -1.654 36.150 1.00 37.09 95 GLY A CA 1
ATOM 715 C C . GLY A 1 95 ? -15.100 -2.386 35.909 1.00 37.09 95 GLY A C 1
ATOM 716 O O . GLY A 1 95 ? -14.146 -2.189 36.660 1.00 37.09 95 GLY A O 1
ATOM 717 N N . GLY A 1 96 ? -14.973 -3.202 34.862 1.00 48.38 96 GLY A N 1
ATOM 718 C CA . GLY A 1 96 ? -13.689 -3.671 34.348 1.00 48.38 96 GLY A CA 1
ATOM 719 C C . GLY A 1 96 ? -13.151 -2.730 33.268 1.00 48.38 96 GLY A C 1
ATOM 720 O O . GLY A 1 96 ? -13.771 -2.581 32.217 1.00 48.38 96 GLY A O 1
ATOM 721 N N . LYS A 1 97 ? -11.957 -2.146 33.467 1.00 56.06 97 LYS A N 1
ATOM 722 C CA . LYS A 1 97 ? -11.263 -1.353 32.429 1.00 56.06 97 LYS A CA 1
ATOM 723 C C . LYS A 1 97 ? -11.133 -2.177 31.143 1.00 56.06 97 LYS A C 1
ATOM 725 O O . LYS A 1 97 ? -10.303 -3.085 31.069 1.00 56.06 97 LYS A O 1
ATOM 730 N N . SER A 1 98 ? -11.937 -1.853 30.130 1.00 71.75 98 SER A N 1
ATOM 731 C CA . SER A 1 98 ? -11.963 -2.602 28.875 1.00 71.75 98 SER A CA 1
ATOM 732 C C . SER A 1 98 ? -10.580 -2.588 28.218 1.00 71.75 98 SER A C 1
ATOM 734 O O . SER A 1 98 ? -9.888 -1.565 28.150 1.00 71.75 98 SER A O 1
ATOM 736 N N . SER A 1 99 ? -10.128 -3.761 27.771 1.00 85.62 99 SER A N 1
ATOM 737 C CA . SER A 1 99 ? -8.777 -3.899 27.231 1.00 85.62 99 SER A CA 1
ATOM 738 C C . SER A 1 99 ? -8.619 -3.052 25.966 1.00 85.62 99 SER A C 1
ATOM 740 O O . SER A 1 99 ? -9.545 -2.929 25.162 1.00 85.62 99 SER A O 1
ATOM 742 N N . LEU A 1 100 ? -7.414 -2.531 25.714 1.00 86.06 100 LEU A N 1
ATOM 743 C CA . LEU A 1 100 ? -7.116 -1.764 24.494 1.00 86.06 100 LEU A CA 1
ATOM 744 C C . LEU A 1 100 ? -7.510 -2.529 23.207 1.00 86.06 100 LEU A C 1
ATOM 746 O O . LEU A 1 100 ? -7.940 -1.946 22.215 1.00 86.06 100 LEU A O 1
ATOM 750 N N . LYS A 1 101 ? -7.430 -3.864 23.243 1.00 86.94 101 LYS A N 1
ATOM 751 C CA . LYS A 1 101 ? -7.857 -4.775 22.171 1.00 86.94 101 LYS A CA 1
ATOM 752 C C . LYS A 1 101 ? -9.377 -4.777 21.935 1.00 86.94 101 LYS A C 1
ATOM 754 O O . LYS A 1 101 ? -9.793 -5.054 20.810 1.00 86.94 101 LYS A O 1
ATOM 759 N N . GLN A 1 102 ? -10.199 -4.520 22.950 1.00 89.50 102 GLN A N 1
ATOM 760 C CA . GLN A 1 102 ? -11.649 -4.333 22.802 1.00 89.50 102 GLN A CA 1
ATOM 761 C C . GLN A 1 102 ? -11.954 -2.929 22.261 1.00 89.50 102 GLN A C 1
ATOM 763 O O . GLN A 1 102 ? -12.682 -2.827 21.280 1.00 89.50 102 GLN A O 1
ATOM 768 N N . ARG A 1 103 ? -11.308 -1.899 22.824 1.00 91.88 103 ARG A N 1
ATOM 769 C CA . ARG A 1 103 ? -11.506 -0.468 22.513 1.00 91.88 103 ARG A CA 1
ATOM 770 C C . ARG A 1 103 ? -11.118 -0.034 21.095 1.00 91.88 103 ARG A C 1
ATOM 772 O O . ARG A 1 103 ? -11.698 0.901 20.558 1.00 91.88 103 ARG A O 1
ATOM 779 N N . ILE A 1 104 ? -10.130 -0.688 20.481 1.00 94.38 104 ILE A N 1
ATOM 780 C CA . ILE A 1 104 ? -9.723 -0.389 19.098 1.00 94.38 104 ILE A CA 1
ATOM 781 C C . ILE A 1 104 ? -10.632 -1.111 18.107 1.00 94.38 104 ILE A C 1
ATOM 783 O O . ILE A 1 104 ? -10.692 -2.339 18.146 1.00 94.38 104 ILE A O 1
ATOM 787 N N . SER A 1 105 ? -11.219 -0.421 17.135 1.00 96.19 105 SER A N 1
ATOM 788 C CA . SER A 1 105 ? -11.868 -1.036 15.966 1.00 96.19 105 SER A CA 1
ATOM 789 C C . SER A 1 105 ? -11.078 -0.759 14.677 1.00 96.19 105 SER A C 1
ATOM 791 O O . SER A 1 105 ? -10.246 0.149 14.610 1.00 96.19 105 SER A O 1
ATOM 793 N N . VAL A 1 106 ? -11.266 -1.612 13.661 1.00 97.88 106 VAL A N 1
ATOM 794 C CA . VAL A 1 106 ? -10.719 -1.398 12.311 1.00 97.88 106 VAL A CA 1
ATOM 795 C C . VAL A 1 106 ? -11.758 -1.785 11.268 1.00 97.88 106 VAL A C 1
ATOM 797 O O . VAL A 1 106 ? -12.277 -2.907 11.267 1.00 97.88 106 VAL A O 1
ATOM 800 N N . GLU A 1 107 ? -12.033 -0.861 10.358 1.00 97.56 107 GLU A N 1
ATOM 801 C CA . GLU A 1 107 ? -13.101 -0.985 9.368 1.00 97.56 107 GLU A CA 1
ATOM 802 C C . GLU A 1 107 ? -12.610 -0.577 7.989 1.00 97.56 107 GLU A C 1
ATOM 804 O O . GLU A 1 107 ? -11.665 0.198 7.855 1.00 97.56 107 GLU A O 1
ATOM 809 N N . ARG A 1 108 ? -13.230 -1.121 6.941 1.00 97.75 108 ARG A N 1
ATOM 810 C CA . ARG A 1 108 ? -12.904 -0.765 5.560 1.00 97.75 108 ARG A CA 1
ATOM 811 C C . ARG A 1 108 ? -13.346 0.669 5.286 1.00 97.75 108 ARG A C 1
ATOM 813 O O . ARG A 1 108 ? -14.497 1.015 5.511 1.00 97.75 108 ARG A O 1
ATOM 820 N N . CYS A 1 109 ? -12.442 1.494 4.759 1.00 97.56 109 CYS A N 1
ATOM 821 C CA . CYS A 1 109 ? -12.713 2.913 4.530 1.00 97.56 109 CYS A CA 1
ATOM 822 C C . CYS A 1 109 ? -12.401 3.361 3.094 1.00 97.56 109 CYS A C 1
ATOM 824 O O . CYS A 1 109 ? -11.755 2.666 2.300 1.00 97.56 109 CYS A O 1
ATOM 826 N N . GLY A 1 110 ? -12.867 4.564 2.747 1.00 97.56 110 GLY A N 1
ATOM 827 C CA . GLY A 1 110 ? -12.662 5.153 1.428 1.00 97.56 110 GLY A CA 1
ATOM 828 C C . GLY A 1 110 ? -11.187 5.451 1.143 1.00 97.56 110 GLY A C 1
ATOM 829 O O . GLY A 1 110 ? -10.588 6.336 1.756 1.00 97.56 110 GLY A O 1
ATOM 830 N N . LEU A 1 111 ? -10.616 4.790 0.128 1.00 97.81 111 LEU A N 1
ATOM 831 C CA . LEU A 1 111 ? -9.216 4.970 -0.281 1.00 97.81 111 LEU A CA 1
ATOM 832 C C . LEU A 1 111 ? -8.839 6.447 -0.509 1.00 97.81 111 LEU A C 1
ATOM 834 O O . LEU A 1 111 ? -7.724 6.841 -0.183 1.00 97.81 111 LEU A O 1
ATOM 838 N N . LYS A 1 112 ? -9.746 7.275 -1.053 1.00 98.00 112 LYS A N 1
ATOM 839 C CA . LYS A 1 112 ? -9.497 8.709 -1.296 1.00 98.00 112 LYS A CA 1
ATOM 840 C C . LYS A 1 112 ? -9.140 9.453 -0.002 1.00 98.00 112 LYS A C 1
ATOM 842 O O . LYS A 1 112 ? -8.140 10.166 0.012 1.00 98.00 112 LYS A O 1
ATOM 847 N N . TRP A 1 113 ? -9.911 9.235 1.066 1.00 98.00 113 TRP A N 1
ATOM 848 C CA . TRP A 1 113 ? -9.676 9.823 2.388 1.00 98.00 113 TRP A CA 1
ATOM 849 C C . TRP A 1 113 ? -8.335 9.359 2.963 1.00 98.00 113 TRP A C 1
ATOM 851 O O . TRP A 1 113 ? -7.486 10.185 3.295 1.00 98.00 113 TRP A O 1
ATOM 861 N N . ALA A 1 114 ? -8.081 8.047 2.967 1.00 98.25 114 ALA A N 1
ATOM 862 C CA . ALA A 1 114 ? -6.838 7.495 3.502 1.00 98.25 114 ALA A CA 1
ATOM 863 C C . ALA A 1 114 ? -5.602 8.013 2.741 1.00 98.25 114 ALA A C 1
ATOM 865 O O . ALA A 1 114 ? -4.596 8.377 3.347 1.00 98.25 114 ALA A O 1
ATOM 866 N N . GLN A 1 115 ? -5.687 8.118 1.409 1.00 98.06 115 GLN A N 1
ATOM 867 C CA . GLN A 1 115 ? -4.631 8.681 0.561 1.00 98.06 115 GLN A CA 1
ATOM 868 C C . GLN A 1 115 ? -4.378 10.168 0.853 1.00 98.06 115 GLN A C 1
ATOM 870 O O . GLN A 1 115 ? -3.221 10.588 0.866 1.00 98.06 115 GLN A O 1
ATOM 875 N N . GLN A 1 116 ? -5.423 10.963 1.108 1.00 98.06 116 GLN A N 1
ATOM 876 C CA . GLN A 1 116 ? -5.281 12.360 1.537 1.00 98.06 116 GLN A CA 1
ATOM 877 C C . GLN A 1 116 ? -4.591 12.442 2.906 1.00 98.06 116 GLN A C 1
ATOM 879 O O . GLN A 1 116 ? -3.607 13.170 3.045 1.00 98.06 116 GLN A O 1
ATOM 884 N N . LEU A 1 117 ? -5.030 11.632 3.874 1.00 97.62 117 LEU A N 1
ATOM 885 C CA . LEU A 1 117 ? -4.484 11.587 5.232 1.00 97.62 117 LEU A CA 1
ATOM 886 C C . LEU A 1 117 ? -2.984 11.243 5.238 1.00 97.62 117 LEU A C 1
ATOM 888 O O . LEU A 1 117 ? -2.181 11.995 5.787 1.00 97.62 117 LEU A O 1
ATOM 892 N N . VAL A 1 118 ? -2.567 10.178 4.541 1.00 97.31 118 VAL A N 1
ATOM 893 C CA . VAL A 1 118 ? -1.140 9.793 4.457 1.00 97.31 118 VAL A CA 1
ATOM 894 C C . VAL A 1 118 ? -0.307 10.724 3.572 1.00 97.31 118 VAL A C 1
ATOM 896 O O . VAL A 1 118 ? 0.912 10.766 3.711 1.00 97.31 118 VAL A O 1
ATOM 899 N N . THR A 1 119 ? -0.918 11.481 2.659 1.00 97.50 119 THR A N 1
ATOM 900 C CA . THR A 1 119 ? -0.190 12.521 1.910 1.00 97.50 119 THR A CA 1
ATOM 901 C C . THR A 1 119 ? 0.065 13.741 2.795 1.00 97.50 119 THR A C 1
ATOM 903 O O . THR A 1 119 ? 1.145 14.324 2.732 1.00 97.50 119 THR A O 1
ATOM 906 N N . LYS A 1 120 ? -0.887 14.089 3.668 1.00 97.38 120 LYS A N 1
ATOM 907 C CA . LYS A 1 120 ? -0.773 15.224 4.587 1.00 97.38 120 LYS A CA 1
ATOM 908 C C . LYS A 1 120 ? 0.103 14.924 5.813 1.00 97.38 120 LYS A C 1
ATOM 910 O O . LYS A 1 120 ? 0.914 15.772 6.161 1.00 97.38 120 LYS A O 1
ATOM 915 N N . HIS A 1 121 ? -0.015 13.744 6.433 1.00 95.56 121 HIS A N 1
ATOM 916 C CA . HIS A 1 121 ? 0.534 13.494 7.779 1.00 95.56 121 HIS A CA 1
ATOM 917 C C . HIS A 1 121 ? 1.538 12.329 7.925 1.00 95.56 121 HIS A C 1
ATOM 919 O O . HIS A 1 121 ? 2.238 12.262 8.933 1.00 95.56 121 HIS A O 1
ATOM 925 N N . HIS A 1 122 ? 1.648 11.395 6.972 1.00 94.88 122 HIS A N 1
ATOM 926 C CA . HIS A 1 122 ? 2.662 10.328 7.055 1.00 94.88 122 HIS A CA 1
ATOM 927 C C . HIS A 1 122 ? 4.023 10.872 6.612 1.00 94.88 122 HIS A C 1
ATOM 929 O O . HIS A 1 122 ? 4.088 11.542 5.588 1.00 94.88 122 HIS A O 1
ATOM 935 N N . TYR A 1 123 ? 5.122 10.464 7.260 1.00 91.00 123 TYR A N 1
ATOM 936 C CA . TYR A 1 123 ? 6.497 10.952 7.007 1.00 91.00 123 TYR A CA 1
ATOM 937 C C . TYR A 1 123 ? 7.008 10.869 5.546 1.00 91.00 123 TYR A C 1
ATOM 939 O O . TYR A 1 123 ? 8.061 11.405 5.216 1.00 91.00 123 TYR A O 1
ATOM 947 N N . LEU A 1 124 ? 6.291 10.170 4.657 1.00 90.38 124 LEU A N 1
ATOM 948 C CA . LEU A 1 124 ? 6.624 10.054 3.232 1.00 90.38 124 LEU A CA 1
ATOM 949 C C . LEU A 1 124 ? 5.900 11.088 2.360 1.00 90.38 124 LEU A C 1
ATOM 951 O O . LEU A 1 124 ? 6.228 11.180 1.177 1.00 90.38 124 LEU A O 1
ATOM 955 N N . HIS A 1 125 ? 4.885 11.772 2.905 1.00 94.44 125 HIS A N 1
ATOM 956 C CA . HIS A 1 125 ? 4.009 12.755 2.255 1.00 94.44 125 HIS A CA 1
ATOM 957 C C . HIS A 1 125 ? 3.623 12.375 0.818 1.00 94.44 125 HIS A C 1
ATOM 959 O O . HIS A 1 125 ? 3.731 13.156 -0.128 1.00 94.44 125 HIS A O 1
ATOM 965 N N . ARG A 1 126 ? 3.256 11.100 0.623 1.00 93.12 126 ARG A N 1
ATOM 966 C CA . ARG A 1 126 ? 3.113 10.511 -0.712 1.00 93.12 126 ARG A CA 1
ATOM 967 C C . ARG A 1 126 ? 2.028 9.438 -0.765 1.00 93.12 126 ARG A C 1
ATOM 969 O O . ARG A 1 126 ? 2.163 8.433 -0.050 1.00 93.12 126 ARG A O 1
ATOM 976 N N . PRO A 1 127 ? 1.066 9.553 -1.699 1.00 96.06 127 PRO A N 1
ATOM 977 C CA . PRO A 1 127 ? 0.049 8.536 -1.910 1.00 96.06 127 PRO A CA 1
ATOM 978 C C . PRO A 1 127 ? 0.643 7.245 -2.490 1.00 96.06 127 PRO A C 1
ATOM 980 O O . PRO A 1 127 ? 1.698 7.232 -3.133 1.00 96.06 127 PRO A O 1
ATOM 983 N N . ILE A 1 128 ? -0.052 6.134 -2.279 1.00 95.19 128 ILE A N 1
ATOM 984 C CA . ILE A 1 128 ? 0.260 4.845 -2.897 1.00 95.19 128 ILE A CA 1
ATOM 985 C C . ILE A 1 128 ? -0.259 4.828 -4.341 1.00 95.19 128 ILE A C 1
ATOM 987 O O . ILE A 1 128 ? -1.363 5.286 -4.629 1.00 95.19 128 ILE A O 1
ATOM 991 N N . HIS A 1 129 ? 0.539 4.291 -5.262 1.00 94.00 129 HIS A N 1
ATOM 992 C CA . HIS A 1 129 ? 0.238 4.297 -6.692 1.00 94.00 129 HIS A CA 1
ATOM 993 C C . HIS A 1 129 ? -0.904 3.309 -7.045 1.00 94.00 129 HIS A C 1
ATOM 995 O O . HIS A 1 129 ? -0.743 2.122 -6.784 1.00 94.00 129 HIS A O 1
ATOM 1001 N N . PRO A 1 130 ? -1.987 3.701 -7.752 1.00 93.81 130 PRO A N 1
ATOM 1002 C CA . PRO A 1 130 ? -3.165 2.840 -7.982 1.00 93.81 130 PRO A CA 1
ATOM 1003 C C . PRO A 1 130 ? -2.894 1.442 -8.572 1.00 93.81 130 PRO A C 1
ATOM 1005 O O . PRO A 1 130 ? -3.531 0.472 -8.181 1.00 93.81 130 PRO A O 1
ATOM 1008 N N . ARG A 1 131 ? -1.899 1.294 -9.462 1.00 92.12 131 ARG A N 1
ATOM 1009 C CA . ARG A 1 131 ? -1.455 -0.020 -10.000 1.00 92.12 131 ARG A CA 1
ATOM 1010 C C . ARG A 1 131 ? -0.948 -1.028 -8.949 1.00 92.12 131 ARG A C 1
ATOM 1012 O O . ARG A 1 131 ? -0.763 -2.195 -9.289 1.00 92.12 131 ARG A O 1
ATOM 1019 N N . SER A 1 132 ? -0.691 -0.615 -7.707 1.00 93.19 132 SER A N 1
ATOM 1020 C CA . SER A 1 132 ? -0.409 -1.549 -6.612 1.00 93.19 132 SER A CA 1
ATOM 1021 C C . SER A 1 132 ? -1.676 -2.142 -5.991 1.00 93.19 132 SER A C 1
ATOM 1023 O O . SER A 1 132 ? -1.542 -2.916 -5.053 1.00 93.19 132 SER A O 1
ATOM 1025 N N . LEU A 1 133 ? -2.874 -1.807 -6.487 1.00 94.75 133 LEU A N 1
ATOM 1026 C CA . LEU A 1 133 ? -4.163 -2.223 -5.919 1.00 94.75 133 LEU A CA 1
ATOM 1027 C C . LEU A 1 133 ? -4.264 -1.875 -4.418 1.00 94.75 133 LEU A C 1
ATOM 1029 O O . LEU A 1 133 ? -4.293 -2.771 -3.575 1.00 94.75 133 LEU A O 1
ATOM 1033 N N . PRO A 1 134 ? -4.167 -0.578 -4.055 1.00 96.94 134 PRO A N 1
ATOM 1034 C CA . PRO A 1 134 ? -4.244 -0.163 -2.666 1.00 96.94 134 PRO A CA 1
ATOM 1035 C C . PRO A 1 134 ? -5.686 -0.126 -2.158 1.00 96.94 134 PRO A C 1
ATOM 1037 O O . PRO A 1 134 ? -6.576 0.368 -2.846 1.00 96.94 134 PRO A O 1
ATOM 1040 N N . PHE A 1 135 ? -5.879 -0.535 -0.910 1.00 97.62 135 PHE A N 1
ATOM 1041 C CA . PHE A 1 135 ? -7.142 -0.443 -0.184 1.00 97.62 135 PHE A CA 1
ATOM 1042 C C . PHE A 1 135 ? -6.881 -0.112 1.285 1.00 97.62 135 PHE A C 1
ATOM 1044 O O . PHE A 1 135 ? -5.783 -0.349 1.792 1.00 97.62 135 PHE A O 1
ATOM 1051 N N . ALA A 1 136 ? -7.858 0.496 1.953 1.00 98.31 136 ALA A N 1
ATOM 1052 C CA . ALA A 1 136 ? -7.634 1.155 3.232 1.00 98.31 136 ALA A CA 1
ATOM 1053 C C . ALA A 1 136 ? -8.596 0.704 4.333 1.00 98.31 136 ALA A C 1
ATOM 1055 O O . ALA A 1 136 ? -9.735 0.301 4.072 1.00 98.31 136 ALA A O 1
ATOM 1056 N N . TYR A 1 137 ? -8.100 0.843 5.559 1.00 98.75 137 TYR A N 1
ATOM 1057 C CA . TYR A 1 137 ? -8.842 0.722 6.800 1.00 98.75 137 TYR A CA 1
ATOM 1058 C C . TYR A 1 137 ? -8.764 2.026 7.592 1.00 98.75 137 TYR A C 1
ATOM 1060 O O . TYR A 1 137 ? -7.697 2.649 7.649 1.00 98.75 137 TYR A O 1
ATOM 1068 N N . SER A 1 138 ? -9.860 2.426 8.229 1.00 98.38 138 SER A N 1
ATOM 1069 C CA . SER A 1 138 ? -9.827 3.323 9.385 1.00 98.38 138 SER A CA 1
ATOM 1070 C C . SER A 1 138 ? -9.357 2.535 10.610 1.00 98.38 138 SER A C 1
ATOM 1072 O O . SER A 1 138 ? -9.569 1.325 10.715 1.00 98.38 138 SER A O 1
ATOM 1074 N N . ILE A 1 139 ? -8.685 3.227 11.523 1.00 98.19 139 ILE A N 1
ATOM 1075 C CA . ILE A 1 139 ? -8.426 2.759 12.883 1.00 98.19 139 ILE A CA 1
ATOM 1076 C C . ILE A 1 139 ? -9.223 3.686 13.786 1.00 98.19 139 ILE A C 1
ATOM 1078 O O . ILE A 1 139 ? -9.002 4.896 13.710 1.00 98.19 139 ILE A O 1
ATOM 1082 N N . SER A 1 140 ? -10.085 3.137 14.635 1.00 96.62 140 SER A N 1
ATOM 1083 C CA . SER A 1 140 ? -10.763 3.914 15.673 1.00 96.62 140 SER A CA 1
ATOM 1084 C C . SER A 1 140 ? -10.386 3.409 17.061 1.00 96.62 140 SER A C 1
ATOM 1086 O O . SER A 1 140 ? -10.021 2.243 17.225 1.00 96.62 140 SER A O 1
ATOM 1088 N N . LEU A 1 141 ? -10.443 4.294 18.050 1.00 93.31 141 LEU A N 1
ATOM 1089 C CA . LEU A 1 141 ? -10.273 4.005 19.471 1.00 93.31 141 LEU A CA 1
ATOM 1090 C C . LEU A 1 141 ? -11.448 4.659 20.191 1.00 93.31 141 LEU A C 1
ATOM 1092 O O . LEU A 1 141 ? -11.602 5.869 20.076 1.00 93.31 141 LEU A O 1
ATOM 1096 N N . ASP A 1 142 ? -12.252 3.866 20.902 1.00 90.81 142 ASP A N 1
ATOM 1097 C CA . ASP A 1 142 ? -13.476 4.353 21.562 1.00 90.81 142 ASP A CA 1
ATOM 1098 C C . ASP A 1 142 ? -14.360 5.149 20.577 1.00 90.81 142 ASP A C 1
ATOM 1100 O O . ASP A 1 142 ? -14.776 6.275 20.829 1.00 90.81 142 ASP A O 1
ATOM 1104 N N . ASP A 1 143 ? -14.545 4.556 19.393 1.00 89.94 143 ASP A N 1
ATOM 1105 C CA . ASP A 1 143 ? -15.289 5.067 18.235 1.00 89.94 143 ASP A CA 1
ATOM 1106 C C . ASP A 1 143 ? -14.767 6.375 17.583 1.00 89.94 143 ASP A C 1
ATOM 1108 O O . ASP A 1 143 ? -15.165 6.701 16.462 1.00 89.94 143 ASP A O 1
ATOM 1112 N N . GLU A 1 144 ? -13.758 7.052 18.151 1.00 93.56 144 GLU A N 1
ATOM 1113 C CA . GLU A 1 144 ? -13.037 8.153 17.488 1.00 93.56 144 GLU A CA 1
ATOM 1114 C C . GLU A 1 144 ? -12.034 7.619 16.445 1.00 93.56 144 GLU A C 1
ATOM 1116 O O . GLU A 1 144 ? -11.216 6.751 16.748 1.00 93.56 144 GLU A O 1
ATOM 1121 N N . ILE A 1 145 ? -12.035 8.146 15.210 1.00 96.19 145 ILE A N 1
ATOM 1122 C CA . ILE A 1 145 ? -11.067 7.744 14.169 1.00 96.19 145 ILE A CA 1
ATOM 1123 C C . ILE A 1 145 ? -9.680 8.324 14.480 1.00 96.19 145 ILE A C 1
ATOM 1125 O O . ILE A 1 145 ? -9.423 9.512 14.290 1.00 96.19 145 ILE A O 1
ATOM 1129 N N . VAL A 1 146 ? -8.748 7.451 14.864 1.00 96.25 146 VAL A N 1
ATOM 1130 C CA . VAL A 1 146 ? -7.383 7.801 15.289 1.00 96.25 146 VAL A CA 1
ATOM 1131 C C . VAL A 1 146 ? -6.310 7.572 14.225 1.00 96.25 146 VAL A C 1
ATOM 1133 O O . VAL A 1 146 ? -5.159 7.957 14.424 1.00 96.25 146 VAL A O 1
ATOM 1136 N N . GLY A 1 147 ? -6.624 6.913 13.105 1.00 96.94 147 GLY A N 1
ATOM 1137 C CA . GLY A 1 147 ? -5.611 6.594 12.096 1.00 96.94 147 GLY A CA 1
ATOM 1138 C C . GLY A 1 147 ? -6.096 5.809 10.880 1.00 96.94 147 GLY A C 1
ATOM 1139 O O . GLY A 1 147 ? -7.289 5.617 10.654 1.00 96.94 147 GLY A O 1
ATOM 1140 N N . THR A 1 148 ? -5.140 5.337 10.075 1.00 98.50 148 THR A N 1
ATOM 1141 C CA . THR A 1 148 ? -5.394 4.496 8.898 1.00 98.50 148 THR A CA 1
ATOM 1142 C C . THR A 1 148 ? -4.275 3.486 8.632 1.00 98.50 148 THR A C 1
ATOM 1144 O O . THR A 1 148 ? -3.089 3.772 8.817 1.00 98.50 148 THR A O 1
ATOM 1147 N N . ILE A 1 149 ? -4.657 2.314 8.119 1.00 98.56 149 ILE A N 1
ATOM 1148 C CA . ILE A 1 149 ? -3.761 1.343 7.477 1.00 98.56 149 ILE A CA 1
ATOM 1149 C C . ILE A 1 149 ? -4.132 1.283 5.998 1.00 98.56 149 ILE A C 1
ATOM 1151 O O . ILE A 1 149 ? -5.295 1.066 5.667 1.00 98.56 149 ILE A O 1
ATOM 1155 N N . ILE A 1 150 ? -3.152 1.415 5.102 1.00 98.50 150 ILE A N 1
ATOM 1156 C CA . ILE A 1 150 ? -3.350 1.166 3.670 1.00 98.50 150 ILE A CA 1
ATOM 1157 C C . ILE A 1 150 ? -2.530 -0.052 3.257 1.00 98.50 150 ILE A C 1
ATOM 1159 O O . ILE A 1 150 ? -1.294 -0.042 3.290 1.00 98.50 150 ILE A O 1
ATOM 1163 N N . MET A 1 151 ? -3.245 -1.089 2.841 1.00 98.19 151 MET A N 1
ATOM 1164 C CA . MET A 1 151 ? -2.721 -2.333 2.293 1.00 98.19 151 MET A CA 1
ATOM 1165 C C . MET A 1 151 ? -2.583 -2.215 0.771 1.00 98.19 151 MET A C 1
ATOM 1167 O O . MET A 1 151 ? -3.327 -1.473 0.134 1.00 98.19 151 MET A O 1
ATOM 1171 N N . ALA A 1 152 ? -1.623 -2.917 0.168 1.00 96.88 152 ALA A N 1
ATOM 1172 C CA . ALA A 1 152 ? -1.455 -2.977 -1.290 1.00 96.88 152 ALA A CA 1
ATOM 1173 C C . ALA A 1 152 ? -0.660 -4.220 -1.724 1.00 96.88 152 ALA A C 1
ATOM 1175 O O . ALA A 1 152 ? 0.071 -4.791 -0.924 1.00 96.88 152 ALA A O 1
ATOM 1176 N N . THR A 1 153 ? -0.684 -4.583 -3.007 1.00 95.19 153 THR A N 1
ATOM 1177 C CA . THR A 1 153 ? 0.272 -5.559 -3.571 1.00 95.19 153 THR A CA 1
ATOM 1178 C C . THR A 1 153 ? 1.676 -4.954 -3.735 1.00 95.19 153 THR A C 1
ATOM 1180 O O . THR A 1 153 ? 1.806 -3.764 -4.059 1.00 95.19 153 THR A O 1
ATOM 1183 N N . PRO A 1 154 ? 2.756 -5.746 -3.591 1.00 91.69 154 PRO A N 1
ATOM 1184 C CA . PRO A 1 154 ? 4.094 -5.355 -4.026 1.00 91.69 154 PRO A CA 1
ATOM 1185 C C . PRO A 1 154 ? 4.109 -5.021 -5.527 1.00 91.69 154 PRO A C 1
ATOM 1187 O O . PRO A 1 154 ? 3.647 -5.791 -6.371 1.00 91.69 154 PRO A O 1
ATOM 1190 N N . HIS A 1 155 ? 4.624 -3.843 -5.880 1.00 83.50 155 HIS A N 1
ATOM 1191 C CA . HIS A 1 155 ? 4.516 -3.285 -7.229 1.00 83.50 155 HIS A CA 1
ATOM 1192 C C . HIS A 1 155 ? 5.890 -3.204 -7.906 1.00 83.50 155 HIS A C 1
ATOM 1194 O O . HIS A 1 155 ? 6.776 -2.494 -7.436 1.00 83.50 155 HIS A O 1
ATOM 1200 N N . PHE A 1 156 ? 6.047 -3.935 -9.016 1.00 73.75 156 PHE A N 1
ATOM 1201 C CA . PHE A 1 156 ? 7.306 -4.129 -9.760 1.00 73.75 156 PHE A CA 1
ATOM 1202 C C . PHE A 1 156 ? 8.480 -4.709 -8.951 1.00 73.75 156 PHE A C 1
ATOM 1204 O O . PHE A 1 156 ? 9.629 -4.630 -9.381 1.00 73.75 156 PHE A O 1
ATOM 1211 N N . THR A 1 157 ? 8.209 -5.335 -7.806 1.00 82.31 157 THR A N 1
ATOM 1212 C CA . THR A 1 157 ? 9.215 -6.014 -6.988 1.00 82.31 157 THR A CA 1
ATOM 1213 C C . THR A 1 157 ? 8.954 -7.518 -6.937 1.00 82.31 157 THR A C 1
ATOM 1215 O O . THR A 1 157 ? 7.815 -7.971 -6.869 1.00 82.31 157 THR A O 1
ATOM 1218 N N . LYS A 1 158 ? 10.042 -8.289 -6.964 1.00 89.31 158 LYS A N 1
ATOM 1219 C CA . LYS A 1 158 ? 10.127 -9.693 -6.543 1.00 89.31 158 LYS A CA 1
ATOM 1220 C C . LYS A 1 158 ? 11.230 -9.755 -5.482 1.00 89.31 158 LYS A C 1
ATOM 1222 O O . LYS A 1 158 ? 12.172 -8.961 -5.553 1.00 89.31 158 LYS A O 1
ATOM 1227 N N . LYS A 1 159 ? 11.156 -10.665 -4.510 1.00 90.19 159 LYS A N 1
ATOM 1228 C CA . LYS A 1 159 ? 12.199 -10.815 -3.476 1.00 90.19 159 LYS A CA 1
ATOM 1229 C C . LYS A 1 159 ? 12.668 -12.267 -3.461 1.00 90.19 159 LYS A C 1
ATOM 1231 O O . LYS A 1 159 ? 11.901 -13.160 -3.109 1.00 90.19 159 LYS A O 1
ATOM 1236 N N . LYS A 1 160 ? 13.922 -12.496 -3.878 1.00 89.44 160 LYS A N 1
ATOM 1237 C CA . LYS A 1 160 ? 14.531 -13.837 -3.948 1.00 89.44 160 LYS A CA 1
ATOM 1238 C C . LYS A 1 160 ? 14.421 -14.522 -2.580 1.00 89.44 160 LYS A C 1
ATOM 1240 O O . LYS A 1 160 ? 14.691 -13.884 -1.564 1.00 89.44 160 LYS A O 1
ATOM 1245 N N . GLY A 1 161 ? 13.985 -15.782 -2.574 1.00 91.00 161 GLY A N 1
ATOM 1246 C CA . GLY A 1 161 ? 13.746 -16.565 -1.356 1.00 91.00 161 GLY A CA 1
ATOM 1247 C C . GLY A 1 161 ? 12.489 -16.189 -0.559 1.00 91.00 161 GLY A C 1
ATOM 1248 O O . GLY A 1 161 ? 12.253 -16.793 0.479 1.00 91.00 161 GLY A O 1
ATOM 1249 N N . LEU A 1 162 ? 11.683 -15.214 -1.010 1.00 92.81 162 LEU A N 1
ATOM 1250 C CA . LEU A 1 162 ? 10.472 -14.790 -0.300 1.00 92.81 162 LEU A CA 1
ATOM 1251 C C . LEU A 1 162 ? 9.201 -14.778 -1.167 1.00 92.81 162 LEU A C 1
ATOM 1253 O O . LEU A 1 162 ? 8.207 -15.353 -0.741 1.00 92.81 162 LEU A O 1
ATOM 1257 N N . PHE A 1 163 ? 9.205 -14.135 -2.344 1.00 93.62 163 PHE A N 1
ATOM 1258 C CA . PHE A 1 163 ? 8.028 -14.098 -3.229 1.00 93.62 163 PHE A CA 1
ATOM 1259 C C . PHE A 1 163 ? 8.337 -13.737 -4.690 1.00 93.62 163 PHE A C 1
ATOM 1261 O O . PHE A 1 163 ? 9.314 -13.041 -4.998 1.00 93.62 163 PHE A O 1
ATOM 1268 N N . GLY A 1 164 ? 7.434 -14.149 -5.585 1.00 90.62 164 GLY A N 1
ATOM 1269 C CA . GLY A 1 164 ? 7.402 -13.772 -7.000 1.00 90.62 164 GLY A CA 1
ATOM 1270 C C . GLY A 1 164 ? 8.323 -14.574 -7.925 1.00 90.62 164 GLY A C 1
ATOM 1271 O O . GLY A 1 164 ? 8.401 -14.246 -9.108 1.00 90.62 164 GLY A O 1
ATOM 1272 N N . TYR A 1 165 ? 9.014 -15.590 -7.416 1.00 92.38 165 TYR A N 1
ATOM 1273 C CA . TYR A 1 165 ? 9.749 -16.585 -8.206 1.00 92.38 165 TYR A CA 1
ATOM 1274 C C . TYR A 1 165 ? 9.011 -17.924 -8.137 1.00 92.38 165 TYR A C 1
ATOM 1276 O O . TYR A 1 165 ? 8.161 -18.103 -7.267 1.00 92.38 165 TYR A O 1
ATOM 1284 N N . ASP A 1 166 ? 9.335 -18.843 -9.037 1.00 90.50 166 ASP A N 1
ATOM 1285 C CA . ASP A 1 166 ? 8.652 -20.133 -9.129 1.00 90.50 166 ASP A CA 1
ATOM 1286 C C . ASP A 1 166 ? 8.830 -20.937 -7.828 1.00 90.50 166 ASP A C 1
ATOM 1288 O O . ASP A 1 166 ? 9.871 -20.864 -7.171 1.00 90.50 166 ASP A O 1
ATOM 1292 N N . GLY A 1 167 ? 7.771 -21.631 -7.401 1.00 89.94 167 GLY A N 1
ATOM 1293 C CA . GLY A 1 167 ? 7.708 -22.306 -6.097 1.00 89.94 167 GLY A CA 1
ATOM 1294 C C . GLY A 1 167 ? 7.538 -21.385 -4.875 1.00 89.94 167 GLY A C 1
ATOM 1295 O O . GLY A 1 167 ? 7.427 -21.887 -3.760 1.00 89.94 167 GLY A O 1
ATOM 1296 N N . LEU A 1 168 ? 7.492 -20.057 -5.046 1.00 93.38 168 LEU A N 1
ATOM 1297 C CA . LEU A 1 168 ? 7.222 -19.084 -3.977 1.00 93.38 168 LEU A CA 1
ATOM 1298 C C . LEU A 1 168 ? 5.867 -18.381 -4.186 1.00 93.38 168 LEU A C 1
ATOM 1300 O O . LEU A 1 168 ? 5.379 -18.339 -5.317 1.00 93.38 168 LEU A O 1
ATOM 1304 N N . PRO A 1 169 ? 5.284 -17.755 -3.139 1.00 93.56 169 PRO A N 1
ATOM 1305 C CA . PRO A 1 169 ? 4.028 -17.016 -3.250 1.00 93.56 169 PRO A CA 1
ATOM 1306 C C . PRO A 1 169 ? 4.026 -16.037 -4.428 1.00 93.56 169 PRO A C 1
ATOM 1308 O O . PRO A 1 169 ? 4.956 -15.235 -4.604 1.00 93.56 169 PRO A O 1
ATOM 1311 N N . THR A 1 170 ? 2.979 -16.102 -5.250 1.00 91.00 170 THR A N 1
ATOM 1312 C CA . THR A 1 170 ? 2.816 -15.209 -6.402 1.00 91.00 170 THR A CA 1
ATOM 1313 C C . THR A 1 170 ? 2.491 -13.785 -5.944 1.00 91.00 170 THR A C 1
ATOM 1315 O O . THR A 1 170 ? 2.123 -13.551 -4.796 1.00 91.00 170 THR A O 1
ATOM 1318 N N . LYS A 1 171 ? 2.562 -12.799 -6.851 1.00 86.06 171 LYS A N 1
ATOM 1319 C CA . LYS A 1 171 ? 2.190 -11.404 -6.537 1.00 86.06 171 LYS A CA 1
ATOM 1320 C C . LYS A 1 171 ? 0.773 -11.286 -5.938 1.00 86.06 171 LYS A C 1
ATOM 1322 O O . LYS A 1 171 ? 0.540 -10.390 -5.136 1.00 86.06 171 LYS A O 1
ATOM 1327 N N . TRP A 1 172 ? -0.153 -12.162 -6.329 1.00 88.31 172 TRP A N 1
ATOM 1328 C CA . TRP A 1 172 ? -1.543 -12.144 -5.862 1.00 88.31 172 TRP A CA 1
ATOM 1329 C C . TRP A 1 172 ? -1.714 -12.670 -4.436 1.00 88.31 172 TRP A C 1
ATOM 1331 O O . TRP A 1 172 ? -2.664 -12.282 -3.774 1.00 88.31 172 TRP A O 1
ATOM 1341 N N . GLN A 1 173 ? -0.764 -13.471 -3.950 1.00 93.38 173 GLN A N 1
ATOM 1342 C CA . GLN A 1 173 ? -0.759 -14.049 -2.603 1.00 93.38 173 GLN A CA 1
ATOM 1343 C C . GLN A 1 173 ? 0.041 -13.210 -1.592 1.00 93.38 173 GLN A C 1
ATOM 1345 O O . GLN A 1 173 ? 0.233 -13.631 -0.447 1.00 93.38 173 GLN A O 1
ATOM 1350 N N . VAL A 1 174 ? 0.554 -12.045 -2.009 1.00 95.44 174 VAL A N 1
ATOM 1351 C CA . VAL A 1 174 ? 1.371 -11.163 -1.170 1.00 95.44 174 VAL A CA 1
ATOM 1352 C C . VAL A 1 174 ? 0.774 -9.768 -1.102 1.00 95.44 174 VAL A C 1
ATOM 1354 O O . VAL A 1 174 ? 0.658 -9.073 -2.113 1.00 95.44 174 VAL A O 1
ATOM 1357 N N . LEU A 1 175 ? 0.507 -9.314 0.119 1.00 97.12 175 LEU A N 1
ATOM 1358 C CA . LEU A 1 175 ? 0.206 -7.918 0.415 1.00 97.12 175 LEU A CA 1
ATOM 1359 C C . LEU A 1 175 ? 1.353 -7.263 1.179 1.00 97.12 175 LEU A C 1
ATOM 1361 O O . LEU A 1 175 ? 2.241 -7.916 1.723 1.00 97.12 175 LEU A O 1
ATOM 1365 N N . GLN A 1 176 ? 1.326 -5.939 1.235 1.00 96.69 176 GLN A N 1
ATOM 1366 C CA . GLN A 1 176 ? 2.190 -5.143 2.087 1.00 96.69 176 GLN A CA 1
ATOM 1367 C C . GLN A 1 176 ? 1.370 -4.115 2.867 1.00 96.69 176 GLN A C 1
ATOM 1369 O O . GLN A 1 176 ? 0.454 -3.507 2.305 1.00 96.69 176 GLN A O 1
ATOM 1374 N N . ILE A 1 177 ? 1.748 -3.863 4.122 1.00 97.69 177 ILE A N 1
ATOM 1375 C CA . ILE A 1 177 ? 1.337 -2.651 4.843 1.00 97.69 177 ILE A CA 1
ATOM 1376 C C . ILE A 1 177 ? 2.106 -1.502 4.188 1.00 97.69 177 ILE A C 1
ATOM 1378 O O . ILE A 1 177 ? 3.284 -1.281 4.474 1.00 97.69 177 ILE A O 1
ATOM 1382 N N . ALA A 1 178 ? 1.468 -0.839 3.224 1.00 96.31 178 ALA A N 1
ATOM 1383 C CA . ALA A 1 178 ? 2.096 0.161 2.369 1.00 96.31 178 ALA A CA 1
ATOM 1384 C C . ALA A 1 178 ? 2.143 1.542 3.037 1.00 96.31 178 ALA A C 1
ATOM 1386 O O . ALA A 1 178 ? 3.077 2.310 2.793 1.00 96.31 178 ALA A O 1
ATOM 1387 N N . ARG A 1 179 ? 1.153 1.858 3.877 1.00 96.31 179 ARG A N 1
ATOM 1388 C CA . ARG A 1 179 ? 1.158 2.996 4.807 1.00 96.31 179 ARG A CA 1
ATOM 1389 C C . ARG A 1 179 ? 0.484 2.584 6.110 1.00 96.31 179 ARG A C 1
ATOM 1391 O O . ARG A 1 179 ? -0.500 1.850 6.088 1.00 96.31 179 ARG A O 1
ATOM 1398 N N . LEU A 1 180 ? 0.985 3.123 7.209 1.00 96.31 180 LEU A N 1
ATOM 1399 C CA . LEU A 1 180 ? 0.321 3.150 8.505 1.00 96.31 180 LEU A CA 1
ATOM 1400 C C . LEU A 1 180 ? 0.506 4.562 9.050 1.00 96.31 180 LEU A C 1
ATOM 1402 O O . LEU A 1 180 ? 1.619 5.084 9.034 1.00 96.31 180 LEU A O 1
ATOM 1406 N N . TRP A 1 181 ? -0.571 5.175 9.517 1.00 95.81 181 TRP A N 1
ATOM 1407 C CA . TRP A 1 181 ? -0.514 6.445 10.224 1.00 95.81 181 TRP A CA 1
ATOM 1408 C C . TRP A 1 181 ? -1.524 6.443 11.368 1.00 95.81 181 TRP A C 1
ATOM 1410 O O . TRP A 1 181 ? -2.623 5.914 11.222 1.00 95.81 181 TRP A O 1
ATOM 1420 N N . ILE A 1 182 ? -1.129 7.027 12.493 1.00 95.06 182 ILE A N 1
ATOM 1421 C CA . ILE A 1 182 ? -1.948 7.261 13.684 1.00 95.06 182 ILE A CA 1
ATOM 1422 C C . ILE A 1 182 ? -1.719 8.722 14.061 1.00 95.06 182 ILE A C 1
ATOM 1424 O O . ILE A 1 182 ? -0.603 9.219 13.886 1.00 95.06 182 ILE A O 1
ATOM 1428 N N . ASP A 1 183 ? -2.735 9.409 14.565 1.00 93.19 183 ASP A N 1
ATOM 1429 C CA . ASP A 1 183 ? -2.580 10.777 15.047 1.00 93.19 183 ASP A CA 1
ATOM 1430 C C . ASP A 1 183 ? -1.524 10.832 16.173 1.00 93.19 183 ASP A C 1
ATOM 1432 O O . ASP A 1 183 ? -1.592 10.017 17.102 1.00 93.19 183 ASP A O 1
ATOM 1436 N N . PRO A 1 184 ? -0.529 11.744 16.107 1.00 89.94 184 PRO A N 1
ATOM 1437 C CA . PRO A 1 184 ? 0.470 11.927 17.158 1.00 89.94 184 PRO A CA 1
ATOM 1438 C C . PRO A 1 184 ? -0.104 11.967 18.578 1.00 89.94 184 PRO A C 1
ATOM 1440 O O . PRO A 1 184 ? 0.523 11.403 19.476 1.00 89.94 184 PRO A O 1
ATOM 1443 N N . LYS A 1 185 ? -1.317 12.512 18.783 1.00 87.94 185 LYS A N 1
ATOM 1444 C CA . LYS A 1 185 ? -1.956 12.576 20.111 1.00 87.94 185 LYS A CA 1
ATOM 1445 C C . LYS A 1 185 ? -2.160 11.204 20.777 1.00 87.94 185 LYS A C 1
ATOM 1447 O O . LYS A 1 185 ? -2.212 11.141 21.999 1.00 87.94 185 LYS A O 1
ATOM 1452 N N . TYR A 1 186 ? -2.174 10.104 20.012 1.00 87.50 186 TYR A N 1
ATOM 1453 C CA . TYR A 1 186 ? -2.226 8.729 20.543 1.00 87.50 186 TYR A CA 1
ATOM 1454 C C . TYR A 1 186 ? -0.942 7.913 20.352 1.00 87.50 186 TYR A C 1
ATOM 1456 O O . TYR A 1 186 ? -0.972 6.698 20.552 1.00 87.50 186 TYR A O 1
ATOM 1464 N N . GLN A 1 187 ? 0.170 8.520 19.927 1.00 84.06 187 GLN A N 1
ATOM 1465 C CA . GLN A 1 187 ? 1.457 7.819 19.793 1.00 84.06 187 GLN A CA 1
ATOM 1466 C C . GLN A 1 187 ? 2.303 7.875 21.073 1.00 84.06 187 GLN A C 1
ATOM 1468 O O . GLN A 1 187 ? 3.179 7.032 21.270 1.00 84.06 187 GLN A O 1
ATOM 1473 N N . HIS A 1 188 ? 2.046 8.855 21.938 1.00 69.94 188 HIS A N 1
ATOM 1474 C CA . HIS A 1 188 ? 2.781 9.050 23.184 1.00 69.94 188 HIS A CA 1
ATOM 1475 C C . HIS A 1 188 ? 2.502 7.939 24.218 1.00 69.94 188 HIS A C 1
ATOM 1477 O O . HIS A 1 188 ? 1.522 7.192 24.094 1.00 69.94 188 HIS A O 1
ATOM 1483 N N . PRO A 1 189 ? 3.364 7.797 25.244 1.00 67.44 189 PRO A N 1
ATOM 1484 C CA . PRO A 1 189 ? 3.044 7.000 26.419 1.00 67.44 189 PRO A CA 1
ATOM 1485 C C . PRO A 1 189 ? 1.729 7.454 27.057 1.00 67.44 189 PRO A C 1
ATOM 1487 O O . PRO A 1 189 ? 1.469 8.650 27.175 1.00 67.44 189 PRO A O 1
ATOM 1490 N N . GLN A 1 190 ? 0.905 6.496 27.472 1.00 62.00 190 GLN A N 1
ATOM 1491 C CA . GLN A 1 190 ? -0.262 6.769 28.307 1.00 62.00 190 GLN A CA 1
ATOM 1492 C C . GLN A 1 190 ? 0.189 7.199 29.715 1.00 62.00 190 GLN A C 1
ATOM 1494 O O . GLN A 1 190 ? 1.358 7.061 30.074 1.00 62.00 190 GLN A O 1
ATOM 1499 N N . SER A 1 191 ? -0.740 7.682 30.544 1.00 48.06 191 SER A N 1
ATOM 1500 C CA . SER A 1 191 ? -0.466 8.158 31.914 1.00 48.06 191 SER A CA 1
ATOM 1501 C C . SER A 1 191 ? 0.175 7.119 32.851 1.00 48.06 191 SER A C 1
ATOM 1503 O O . SER A 1 191 ? 0.702 7.481 33.895 1.00 48.06 191 SER A O 1
ATOM 1505 N N . ASN A 1 192 ? 0.176 5.839 32.469 1.00 51.56 192 ASN A N 1
ATOM 1506 C CA . ASN A 1 192 ? 0.871 4.740 33.146 1.00 51.56 192 ASN A CA 1
ATOM 1507 C C . ASN A 1 192 ? 2.316 4.499 32.645 1.00 51.56 192 ASN A C 1
ATOM 1509 O O . ASN A 1 192 ? 2.910 3.476 32.971 1.00 51.56 192 ASN A O 1
ATOM 1513 N N . GLY A 1 193 ? 2.869 5.383 31.809 1.00 45.41 193 GLY A N 1
ATOM 1514 C CA . GLY A 1 193 ? 4.226 5.277 31.261 1.00 45.41 193 GLY A CA 1
ATOM 1515 C C . GLY A 1 193 ? 4.393 4.299 30.090 1.00 45.41 193 GLY A C 1
ATOM 1516 O O . GLY A 1 193 ? 5.485 4.202 29.530 1.00 45.41 193 GLY A O 1
ATOM 1517 N N . HIS A 1 194 ? 3.343 3.591 29.662 1.00 48.41 194 HIS A N 1
ATOM 1518 C CA . HIS A 1 194 ? 3.434 2.637 28.553 1.00 48.41 194 HIS A CA 1
ATOM 1519 C C . HIS A 1 194 ? 3.090 3.269 27.202 1.00 48.41 194 HIS A C 1
ATOM 1521 O O . HIS A 1 194 ? 2.045 3.898 27.037 1.00 48.41 194 HIS A O 1
ATOM 1527 N N . ALA A 1 195 ? 3.946 3.041 26.200 1.00 60.38 195 ALA A N 1
ATOM 1528 C CA . ALA A 1 195 ? 3.688 3.434 24.817 1.00 60.38 195 ALA A CA 1
ATOM 1529 C C . ALA A 1 195 ? 2.375 2.827 24.291 1.00 60.38 195 ALA A C 1
ATOM 1531 O O . ALA A 1 195 ? 2.101 1.635 24.454 1.00 60.38 195 ALA A O 1
ATOM 1532 N N . SER A 1 196 ? 1.580 3.658 23.622 1.00 68.88 196 SER A N 1
ATOM 1533 C CA . SER A 1 196 ? 0.293 3.278 23.048 1.00 68.88 196 SER A CA 1
ATOM 1534 C C . SER A 1 196 ? 0.422 2.151 22.009 1.00 68.88 196 SER A C 1
ATOM 1536 O O . SER A 1 196 ? 0.945 2.327 20.908 1.00 68.88 196 SER A O 1
ATOM 1538 N N . ASN A 1 197 ? -0.107 0.967 22.335 1.00 87.31 197 ASN A N 1
ATOM 1539 C CA . ASN A 1 197 ? -0.030 -0.228 21.483 1.00 87.31 197 ASN A CA 1
ATOM 1540 C C . ASN A 1 197 ? -1.043 -0.244 20.314 1.00 87.31 197 ASN A C 1
ATOM 1542 O O . ASN A 1 197 ? -1.248 -1.290 19.690 1.00 87.31 197 ASN A O 1
ATOM 1546 N N . ILE A 1 198 ? -1.659 0.901 19.981 1.00 91.94 198 ILE A N 1
ATOM 1547 C CA . ILE A 1 198 ? -2.731 0.997 18.973 1.00 91.94 198 ILE A CA 1
ATOM 1548 C C . ILE A 1 198 ? -2.299 0.432 17.620 1.00 91.94 198 ILE A C 1
ATOM 1550 O O . ILE A 1 198 ? -3.026 -0.370 17.039 1.00 91.94 198 ILE A O 1
ATOM 1554 N N . ALA A 1 199 ? -1.099 0.780 17.146 1.00 93.31 199 ALA A N 1
ATOM 1555 C CA . ALA A 1 199 ? -0.558 0.283 15.879 1.00 93.31 199 ALA A CA 1
ATOM 1556 C C . ALA A 1 199 ? -0.539 -1.250 15.811 1.00 93.31 199 ALA A C 1
ATOM 1558 O O . ALA A 1 199 ? -1.084 -1.842 14.880 1.00 93.31 199 ALA A O 1
ATOM 1559 N N . SER A 1 200 ? 0.059 -1.895 16.813 1.00 94.88 200 SER A N 1
ATOM 1560 C CA . SER A 1 200 ? 0.210 -3.349 16.889 1.00 94.88 200 SER A CA 1
ATOM 1561 C C . SER A 1 200 ? -1.152 -4.049 16.952 1.00 94.88 200 SER A C 1
ATOM 1563 O O . SER A 1 200 ? -1.388 -5.027 16.241 1.00 94.88 200 SER A O 1
ATOM 1565 N N . CYS A 1 201 ? -2.081 -3.513 17.752 1.00 95.12 201 CYS A N 1
ATOM 1566 C CA . CYS A 1 201 ? -3.445 -4.027 17.870 1.00 95.12 201 CYS A CA 1
ATOM 1567 C C . CYS A 1 201 ? -4.249 -3.863 16.570 1.00 95.12 201 CYS A C 1
ATOM 1569 O O . CYS A 1 201 ? -4.908 -4.812 16.144 1.00 95.12 201 CYS A O 1
ATOM 1571 N N . ALA A 1 202 ? -4.169 -2.702 15.915 1.00 97.06 202 ALA A N 1
ATOM 1572 C CA . ALA A 1 202 ? -4.844 -2.432 14.648 1.00 97.06 202 ALA A CA 1
ATOM 1573 C C . ALA A 1 202 ? -4.317 -3.335 13.523 1.00 97.06 202 ALA A C 1
ATOM 1575 O O . ALA A 1 202 ? -5.112 -3.948 12.811 1.00 97.06 202 ALA A O 1
ATOM 1576 N N . ILE A 1 203 ? -2.992 -3.508 13.415 1.00 97.81 203 ILE A N 1
ATOM 1577 C CA . ILE A 1 203 ? -2.375 -4.464 12.482 1.00 97.81 203 ILE A CA 1
ATOM 1578 C C . ILE A 1 203 ? -2.890 -5.883 12.758 1.00 97.81 203 ILE A C 1
ATOM 1580 O O . ILE A 1 203 ? -3.325 -6.566 11.833 1.00 97.81 203 ILE A O 1
ATOM 1584 N N . ALA A 1 204 ? -2.894 -6.323 14.020 1.00 96.94 204 ALA A N 1
ATOM 1585 C CA . ALA A 1 204 ? -3.370 -7.654 14.389 1.00 96.94 204 ALA A CA 1
ATOM 1586 C C . ALA A 1 204 ? -4.868 -7.863 14.090 1.00 96.94 204 ALA A C 1
ATOM 1588 O O . ALA A 1 204 ? -5.259 -8.975 13.734 1.00 96.94 204 ALA A O 1
ATOM 1589 N N . LYS A 1 205 ? -5.710 -6.822 14.199 1.00 97.12 205 LYS A N 1
ATOM 1590 C CA . LYS A 1 205 ? -7.117 -6.891 13.773 1.00 97.12 205 LYS A CA 1
ATOM 1591 C C . LYS A 1 205 ? -7.252 -6.934 12.249 1.00 97.12 205 LYS A C 1
ATOM 1593 O O . LYS A 1 205 ? -7.970 -7.800 11.763 1.00 97.12 205 LYS A O 1
ATOM 1598 N N . VAL A 1 206 ? -6.526 -6.096 11.501 1.00 98.12 206 VAL A N 1
ATOM 1599 C CA . VAL A 1 206 ? -6.515 -6.130 10.025 1.00 98.12 206 VAL A CA 1
ATOM 1600 C C . VAL A 1 206 ? -6.100 -7.511 9.520 1.00 98.12 206 VAL A C 1
ATOM 1602 O O . VAL A 1 206 ? -6.820 -8.102 8.723 1.00 98.12 206 VAL A O 1
ATOM 1605 N N . LEU A 1 207 ? -5.007 -8.084 10.034 1.00 97.62 207 LEU A N 1
ATOM 1606 C CA . LEU A 1 207 ? -4.518 -9.402 9.609 1.00 97.62 207 LEU A CA 1
ATOM 1607 C C . LEU A 1 207 ? -5.561 -10.524 9.737 1.00 97.62 207 LEU A C 1
ATOM 1609 O O . LEU A 1 207 ? -5.525 -11.455 8.941 1.00 97.62 207 LEU A O 1
ATOM 1613 N N . LYS A 1 208 ? -6.502 -10.443 10.686 1.00 96.19 208 LYS A N 1
ATOM 1614 C CA . LYS A 1 208 ? -7.558 -11.456 10.847 1.00 96.19 208 LYS A CA 1
ATOM 1615 C C . LYS A 1 208 ? -8.614 -11.449 9.741 1.00 96.19 208 LYS A C 1
ATOM 1617 O O . LYS A 1 208 ? -9.219 -12.489 9.526 1.00 96.19 208 LYS A O 1
ATOM 1622 N N . ARG A 1 209 ? -8.832 -10.305 9.084 1.00 96.19 209 ARG A N 1
ATOM 1623 C CA . ARG A 1 209 ? -9.893 -10.078 8.080 1.00 96.19 209 ARG A CA 1
ATOM 1624 C C . ARG A 1 209 ? -9.370 -9.775 6.672 1.00 96.19 209 ARG A C 1
ATOM 1626 O O . ARG A 1 209 ? -10.107 -9.881 5.700 1.00 96.19 209 ARG A O 1
ATOM 1633 N N . VAL A 1 210 ? -8.079 -9.454 6.539 1.00 96.75 210 VAL A N 1
ATOM 1634 C CA . VAL A 1 210 ? -7.476 -8.983 5.280 1.00 96.75 210 VAL A CA 1
ATOM 1635 C C . VAL A 1 210 ? -7.561 -9.982 4.124 1.00 96.75 210 VAL A C 1
ATOM 1637 O O . VAL A 1 210 ? -7.508 -9.557 2.979 1.00 96.75 210 VAL A O 1
ATOM 1640 N N . ASN A 1 211 ? -7.683 -11.287 4.392 1.00 94.94 211 ASN A N 1
ATOM 1641 C CA . ASN A 1 211 ? -7.907 -12.280 3.338 1.00 94.94 211 ASN A CA 1
ATOM 1642 C C . ASN A 1 211 ? -9.301 -12.113 2.713 1.00 94.94 211 ASN A C 1
ATOM 1644 O O . ASN A 1 211 ? -9.411 -11.989 1.497 1.00 94.94 211 ASN A O 1
ATOM 1648 N N . ASP A 1 212 ? -10.339 -12.031 3.541 1.00 94.50 212 ASP A N 1
ATOM 1649 C CA . ASP A 1 212 ? -11.728 -11.928 3.089 1.00 94.50 212 ASP A CA 1
ATOM 1650 C C . ASP A 1 212 ? -11.991 -10.542 2.471 1.00 94.50 212 ASP A C 1
ATOM 1652 O O . ASP A 1 212 ? -12.435 -10.440 1.327 1.00 94.50 212 ASP A O 1
ATOM 1656 N N . ASP A 1 213 ? -11.561 -9.473 3.156 1.00 96.56 213 ASP A N 1
ATOM 1657 C CA . ASP A 1 213 ? -11.640 -8.088 2.665 1.00 96.56 213 ASP A CA 1
ATOM 1658 C C . ASP A 1 213 ? -10.884 -7.876 1.331 1.00 96.56 213 ASP A C 1
ATOM 1660 O O . ASP A 1 213 ? -11.199 -6.958 0.562 1.00 96.56 213 ASP A O 1
ATOM 1664 N N . TRP A 1 214 ? -9.825 -8.659 1.079 1.00 94.56 214 TRP A N 1
ATOM 1665 C CA . TRP A 1 214 ? -9.067 -8.609 -0.174 1.00 94.56 214 TRP A CA 1
ATOM 1666 C C . TRP A 1 214 ? -9.869 -9.212 -1.323 1.00 94.56 214 TRP A C 1
ATOM 1668 O O . TRP A 1 214 ? -9.938 -8.600 -2.387 1.00 94.56 214 TRP A O 1
ATOM 1678 N N . LEU A 1 215 ? -10.496 -10.369 -1.104 1.00 92.75 215 LEU A N 1
ATOM 1679 C CA . LEU A 1 215 ? -11.282 -11.063 -2.125 1.00 92.75 215 LEU A CA 1
ATOM 1680 C C . LEU A 1 215 ? -12.592 -10.335 -2.437 1.00 92.75 215 LEU A C 1
ATOM 1682 O O . LEU A 1 215 ? -12.966 -10.250 -3.603 1.00 92.75 215 LEU A O 1
ATOM 1686 N N . GLU A 1 216 ? -13.235 -9.736 -1.434 1.00 93.56 216 GLU A N 1
ATOM 1687 C CA . GLU A 1 216 ? -14.398 -8.865 -1.632 1.00 93.56 216 GLU A CA 1
ATOM 1688 C C . GLU A 1 216 ? -14.043 -7.641 -2.497 1.00 93.56 216 GLU A C 1
ATOM 1690 O O . GLU A 1 216 ? -14.754 -7.283 -3.436 1.00 93.56 216 GLU A O 1
ATOM 1695 N N . HIS A 1 217 ? -12.904 -6.997 -2.219 1.00 93.25 217 HIS A N 1
ATOM 1696 C CA . HIS A 1 217 ? -12.523 -5.758 -2.900 1.00 93.25 217 HIS A CA 1
ATOM 1697 C C . HIS A 1 217 ? -11.849 -5.973 -4.263 1.00 93.25 217 HIS A C 1
ATOM 1699 O O . HIS A 1 217 ? -11.934 -5.122 -5.156 1.00 93.25 217 HIS A O 1
ATOM 1705 N N . HIS A 1 218 ? -11.149 -7.093 -4.422 1.00 90.88 218 HIS A N 1
ATOM 1706 C CA . HIS A 1 218 ? -10.408 -7.475 -5.616 1.00 90.88 218 HIS A CA 1
ATOM 1707 C C . HIS A 1 218 ? -10.671 -8.954 -5.939 1.00 90.88 218 HIS A C 1
ATOM 1709 O O . HIS A 1 218 ? -9.777 -9.789 -5.769 1.00 90.88 218 HIS A O 1
ATOM 1715 N N . PRO A 1 219 ? -11.884 -9.282 -6.426 1.00 89.38 219 PRO A N 1
ATOM 1716 C CA . PRO A 1 219 ? -12.259 -10.655 -6.728 1.00 89.38 219 PRO A CA 1
ATOM 1717 C C . PRO A 1 219 ? -11.300 -11.288 -7.749 1.00 89.38 219 PRO A C 1
ATOM 1719 O O . PRO A 1 219 ? -10.855 -10.615 -8.693 1.00 89.38 219 PRO A O 1
ATOM 1722 N N . PRO A 1 220 ? -10.957 -12.578 -7.581 1.00 87.25 220 PRO A N 1
ATOM 1723 C CA . PRO A 1 220 ? -10.012 -13.261 -8.451 1.00 87.25 220 PRO A CA 1
ATOM 1724 C C . PRO A 1 220 ? -10.534 -13.322 -9.888 1.00 87.25 220 PRO A C 1
ATOM 1726 O O . PRO A 1 220 ? -11.615 -13.834 -10.159 1.00 87.25 220 PRO A O 1
ATOM 1729 N N . LYS A 1 221 ? -9.728 -12.833 -10.837 1.00 82.50 221 LYS A N 1
ATOM 1730 C CA . LYS A 1 221 ? -10.048 -12.920 -12.273 1.00 82.50 221 LYS A CA 1
ATOM 1731 C C . LYS A 1 221 ? -9.927 -14.354 -12.818 1.00 82.50 221 LYS A C 1
ATOM 1733 O O . LYS A 1 221 ? -10.575 -14.694 -13.802 1.00 82.50 221 LYS A O 1
ATOM 1738 N N . TYR A 1 222 ? -9.058 -15.154 -12.208 1.00 84.94 222 TYR A N 1
ATOM 1739 C CA . TYR A 1 222 ? -8.685 -16.498 -12.640 1.00 84.94 222 TYR A CA 1
ATOM 1740 C C . TYR A 1 222 ? -8.813 -17.418 -11.422 1.00 84.94 222 TYR A C 1
ATOM 1742 O O . TYR A 1 222 ? -8.034 -17.289 -10.478 1.00 84.94 222 TYR A O 1
ATOM 1750 N N . LEU A 1 223 ? -9.845 -18.266 -11.400 1.00 85.94 223 LEU A N 1
ATOM 1751 C CA . LEU A 1 223 ? -10.172 -19.134 -10.255 1.00 85.94 223 LEU A CA 1
ATOM 1752 C C . LEU A 1 223 ? -9.220 -20.336 -10.132 1.00 85.94 223 LEU A C 1
ATOM 1754 O O . LEU A 1 223 ? -9.079 -20.909 -9.057 1.00 85.94 223 LEU A O 1
ATOM 1758 N N . ASP A 1 224 ? -8.543 -20.675 -11.227 1.00 86.56 224 ASP A N 1
ATOM 1759 C CA . ASP A 1 224 ? -7.449 -21.641 -11.335 1.00 86.56 224 ASP A CA 1
ATOM 1760 C C . ASP A 1 224 ? -6.137 -21.150 -10.692 1.00 86.56 224 ASP A C 1
ATOM 1762 O O . ASP A 1 224 ? -5.241 -21.949 -10.418 1.00 86.56 224 ASP A O 1
ATOM 1766 N N . GLN A 1 225 ? -6.008 -19.843 -10.434 1.00 83.06 225 GLN A N 1
ATOM 1767 C CA . GLN A 1 225 ? -4.800 -19.242 -9.866 1.00 83.06 225 GLN A CA 1
ATOM 1768 C C . GLN A 1 225 ? -4.940 -19.011 -8.356 1.00 83.06 225 GLN A C 1
ATOM 1770 O O . GLN A 1 225 ? -6.011 -18.636 -7.879 1.00 83.06 225 GLN A O 1
ATOM 1775 N N . PRO A 1 226 ? -3.857 -19.162 -7.572 1.00 86.00 226 PRO A N 1
ATOM 1776 C CA . PRO A 1 226 ? -3.923 -18.972 -6.132 1.00 86.00 226 PRO A CA 1
ATOM 1777 C C . PRO A 1 226 ? -4.120 -17.489 -5.780 1.00 86.00 226 PRO A C 1
ATOM 1779 O O . PRO A 1 226 ? -3.242 -16.654 -6.006 1.00 86.00 226 PRO A O 1
ATOM 1782 N N . PHE A 1 227 ? -5.276 -17.181 -5.191 1.00 85.50 227 PHE A N 1
ATOM 1783 C CA . PHE A 1 227 ? -5.691 -15.830 -4.794 1.00 85.50 227 PHE A CA 1
ATOM 1784 C C . PHE A 1 227 ? -5.618 -15.563 -3.280 1.00 85.50 227 PHE A C 1
ATOM 1786 O O . PHE A 1 227 ? -5.694 -14.411 -2.857 1.00 85.50 227 PHE A O 1
ATOM 1793 N N . ASN A 1 228 ? -5.451 -16.611 -2.469 1.00 91.25 228 ASN A N 1
ATOM 1794 C CA . ASN A 1 228 ? -5.347 -16.520 -1.009 1.00 91.25 228 ASN A CA 1
ATOM 1795 C C . ASN A 1 228 ? -4.075 -15.755 -0.608 1.00 91.25 228 ASN A C 1
ATOM 1797 O O . ASN A 1 228 ? -2.988 -16.071 -1.099 1.00 91.25 228 ASN A O 1
ATOM 1801 N N . ILE A 1 229 ? -4.166 -14.812 0.330 1.00 94.69 229 ILE A N 1
ATOM 1802 C CA . ILE A 1 229 ? -2.990 -14.118 0.860 1.00 94.69 229 ILE A CA 1
ATOM 1803 C C . ILE A 1 229 ? -2.253 -15.042 1.831 1.00 94.69 229 ILE A C 1
ATOM 1805 O O . ILE A 1 229 ? -2.751 -15.365 2.909 1.00 94.69 229 ILE A O 1
ATOM 1809 N N . GLU A 1 230 ? -1.034 -15.432 1.463 1.00 95.50 230 GLU A N 1
ATOM 1810 C CA . GLU A 1 230 ? -0.136 -16.246 2.292 1.00 95.50 230 GLU A CA 1
ATOM 1811 C C . GLU A 1 230 ? 0.860 -15.394 3.088 1.00 95.50 230 GLU A C 1
ATOM 1813 O O . GLU A 1 230 ? 1.344 -15.808 4.145 1.00 95.50 230 GLU A O 1
ATOM 1818 N N . LEU A 1 231 ? 1.180 -14.198 2.584 1.00 96.25 231 LEU A N 1
ATOM 1819 C CA . LEU A 1 231 ? 2.257 -13.359 3.097 1.00 96.25 231 LEU A CA 1
ATOM 1820 C C . LEU A 1 231 ? 1.831 -11.889 3.163 1.00 96.25 231 LEU A C 1
ATOM 1822 O O . LEU A 1 231 ? 1.407 -11.302 2.167 1.00 96.25 231 LEU A O 1
ATOM 1826 N N . VAL A 1 232 ? 2.042 -11.261 4.317 1.00 97.94 232 VAL A N 1
ATOM 1827 C CA . VAL A 1 232 ? 2.028 -9.802 4.457 1.00 97.94 232 VAL A CA 1
ATOM 1828 C C . VAL A 1 232 ? 3.436 -9.326 4.768 1.00 97.94 232 VAL A C 1
ATOM 1830 O O . VAL A 1 232 ? 4.093 -9.849 5.664 1.00 97.94 232 VAL A O 1
ATOM 1833 N N . ILE A 1 233 ? 3.914 -8.323 4.039 1.00 97.06 233 ILE A N 1
ATOM 1834 C CA . ILE A 1 233 ? 5.224 -7.709 4.276 1.00 97.06 233 ILE A CA 1
ATOM 1835 C C . ILE A 1 233 ? 5.082 -6.272 4.784 1.00 97.06 233 ILE A C 1
ATOM 1837 O O . ILE A 1 233 ? 4.100 -5.584 4.508 1.00 97.06 233 ILE A O 1
ATOM 1841 N N . SER A 1 234 ? 6.080 -5.769 5.500 1.00 96.06 234 SER A N 1
ATOM 1842 C CA . SER A 1 234 ? 6.211 -4.331 5.730 1.00 96.06 234 SER A CA 1
ATOM 1843 C C . SER A 1 234 ? 7.666 -3.909 5.866 1.00 96.06 234 SER A C 1
ATOM 1845 O O . SER A 1 234 ? 8.539 -4.720 6.169 1.00 96.06 234 SER A O 1
ATOM 1847 N N . TYR A 1 235 ? 7.925 -2.628 5.628 1.00 94.19 235 TYR A N 1
ATOM 1848 C CA . TYR A 1 235 ? 9.241 -2.025 5.771 1.00 94.19 235 TYR A CA 1
ATOM 1849 C C . TYR A 1 235 ? 9.225 -1.069 6.963 1.00 94.19 235 TYR A C 1
ATOM 1851 O O . TYR A 1 235 ? 8.404 -0.152 7.022 1.00 94.19 235 TYR A O 1
ATOM 1859 N N . ALA A 1 236 ? 10.137 -1.289 7.904 1.00 92.62 236 ALA A N 1
ATOM 1860 C CA . ALA A 1 236 ? 10.484 -0.325 8.936 1.00 92.62 236 ALA A CA 1
ATOM 1861 C C . ALA A 1 236 ? 11.635 0.551 8.415 1.00 92.62 236 ALA A C 1
ATOM 1863 O O . ALA A 1 236 ? 12.537 0.054 7.736 1.00 92.62 236 ALA A O 1
ATOM 1864 N N . ASP A 1 237 ? 11.560 1.853 8.661 1.00 89.69 237 ASP A N 1
ATOM 1865 C CA . ASP A 1 237 ? 12.436 2.859 8.063 1.00 89.69 237 ASP A CA 1
ATOM 1866 C C . ASP A 1 237 ? 13.260 3.513 9.174 1.00 89.69 237 ASP A C 1
ATOM 1868 O O . ASP A 1 237 ? 12.733 4.327 9.935 1.00 89.69 237 ASP A O 1
ATOM 1872 N N . THR A 1 238 ? 14.527 3.113 9.331 1.00 89.00 238 THR A N 1
ATOM 1873 C CA . THR A 1 238 ? 15.291 3.497 10.531 1.00 89.00 238 THR A CA 1
ATOM 1874 C C . THR A 1 238 ? 15.575 4.994 10.581 1.00 89.00 238 THR A C 1
ATOM 1876 O O . THR A 1 238 ? 15.616 5.546 11.677 1.00 89.00 238 THR A O 1
ATOM 1879 N N . SER A 1 239 ? 15.615 5.674 9.423 1.00 85.00 239 SER A N 1
ATOM 1880 C CA . SER A 1 239 ? 15.886 7.118 9.339 1.00 85.00 239 SER A CA 1
ATOM 1881 C C . SER A 1 239 ? 14.751 8.011 9.847 1.00 85.00 239 SER A C 1
ATOM 1883 O O . SER A 1 239 ? 14.829 9.230 9.728 1.00 85.00 239 SER A O 1
ATOM 1885 N N . VAL A 1 240 ? 13.669 7.420 10.361 1.00 84.38 240 VAL A N 1
ATOM 1886 C CA . VAL A 1 240 ? 12.615 8.104 11.131 1.00 84.38 240 VAL A CA 1
ATOM 1887 C C . VAL A 1 240 ? 12.393 7.437 12.498 1.00 84.38 240 VAL A C 1
ATOM 1889 O O . VAL A 1 240 ? 11.297 7.476 13.047 1.00 84.38 240 VAL A O 1
ATOM 1892 N N . GLY A 1 241 ? 13.411 6.748 13.025 1.00 84.19 241 GLY A N 1
ATOM 1893 C CA . GLY A 1 241 ? 13.363 6.024 14.301 1.00 84.19 241 GLY A CA 1
ATOM 1894 C C . GLY A 1 241 ? 12.553 4.719 14.278 1.00 84.19 241 GLY A C 1
ATOM 1895 O O . GLY A 1 241 ? 12.471 4.025 15.291 1.00 84.19 241 GLY A O 1
ATOM 1896 N N . HIS A 1 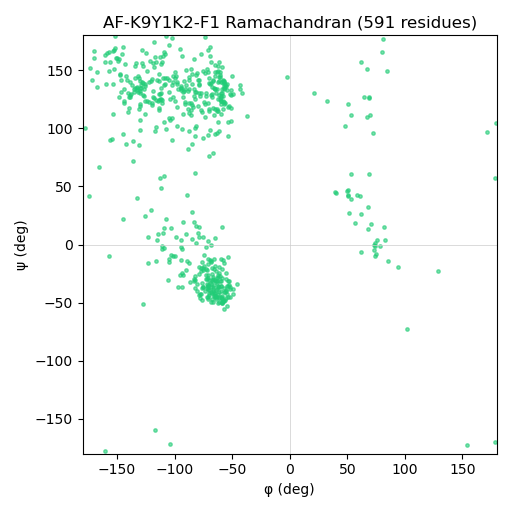242 ? 11.960 4.333 13.141 1.00 87.31 242 HIS A N 1
ATOM 1897 C CA . HIS A 1 242 ? 11.075 3.168 13.075 1.00 87.31 242 HIS A CA 1
ATOM 1898 C C . HIS A 1 242 ? 11.865 1.861 12.947 1.00 87.31 242 HIS A C 1
ATOM 1900 O O . HIS A 1 242 ? 12.174 1.397 11.851 1.00 87.31 242 HIS A O 1
ATOM 1906 N N . GLN A 1 243 ? 12.141 1.233 14.091 1.00 89.19 243 GLN A N 1
ATOM 1907 C CA . GLN A 1 243 ? 12.862 -0.045 14.198 1.00 89.19 243 GLN A CA 1
ATOM 1908 C C . GLN A 1 243 ? 11.974 -1.294 14.029 1.00 89.19 243 GLN A C 1
ATOM 1910 O O . GLN A 1 243 ? 12.432 -2.427 14.208 1.00 89.19 243 GLN A O 1
ATOM 1915 N N . GLY A 1 244 ? 10.686 -1.127 13.708 1.00 90.38 244 GLY A N 1
ATOM 1916 C CA . GLY A 1 244 ? 9.752 -2.238 13.494 1.00 90.38 244 GLY A CA 1
ATOM 1917 C C . GLY A 1 244 ? 9.148 -2.849 14.760 1.00 90.38 244 GLY A C 1
ATOM 1918 O O . GLY A 1 244 ? 8.567 -3.929 14.682 1.00 90.38 244 GLY A O 1
ATOM 1919 N N . THR A 1 245 ? 9.244 -2.179 15.913 1.00 91.31 245 THR A N 1
ATOM 1920 C CA . THR A 1 245 ? 8.691 -2.643 17.203 1.00 91.31 245 THR A CA 1
ATOM 1921 C C . THR A 1 245 ? 7.212 -3.035 17.092 1.00 91.31 245 THR A C 1
ATOM 1923 O O . THR A 1 245 ? 6.836 -4.124 17.518 1.00 91.31 245 THR A O 1
ATOM 1926 N N . ILE A 1 246 ? 6.399 -2.214 16.417 1.00 92.62 246 ILE A N 1
ATOM 1927 C CA . ILE A 1 246 ? 4.971 -2.487 16.168 1.00 92.62 246 ILE A CA 1
ATOM 1928 C C . ILE A 1 246 ? 4.720 -3.735 15.305 1.00 92.62 246 ILE A C 1
ATOM 1930 O O . ILE A 1 246 ? 3.706 -4.405 15.468 1.00 92.62 246 ILE A O 1
ATOM 1934 N N . TYR A 1 247 ? 5.651 -4.091 14.411 1.00 95.31 247 TYR A N 1
ATOM 1935 C CA . TYR A 1 247 ? 5.542 -5.301 13.596 1.00 95.31 247 TYR A CA 1
ATOM 1936 C C . TYR A 1 247 ? 5.892 -6.535 14.430 1.00 95.31 247 TYR A C 1
ATOM 1938 O O . TYR A 1 247 ? 5.159 -7.518 14.381 1.00 95.31 247 TYR A O 1
ATOM 1946 N N . ARG A 1 248 ? 6.943 -6.465 15.264 1.00 94.56 248 ARG A N 1
ATOM 1947 C CA . ARG A 1 248 ? 7.284 -7.539 16.217 1.00 94.56 248 ARG A CA 1
ATOM 1948 C C . ARG A 1 248 ? 6.127 -7.817 17.181 1.00 94.56 248 ARG A C 1
ATOM 1950 O O . ARG A 1 248 ? 5.730 -8.965 17.332 1.00 94.56 248 ARG A O 1
ATOM 1957 N N . ALA A 1 249 ? 5.524 -6.768 17.744 1.00 92.25 249 ALA A N 1
ATOM 1958 C CA . ALA A 1 249 ? 4.343 -6.870 18.606 1.00 92.25 249 ALA A CA 1
ATOM 1959 C C . ALA A 1 249 ? 3.087 -7.405 17.878 1.00 92.25 249 ALA A C 1
ATOM 1961 O O . ALA A 1 249 ? 2.203 -7.974 18.512 1.00 92.25 249 ALA A O 1
ATOM 1962 N N . ALA A 1 250 ? 3.018 -7.276 16.549 1.00 94.19 250 ALA A N 1
ATOM 1963 C CA . ALA A 1 250 ? 2.000 -7.895 15.697 1.00 94.19 250 ALA A CA 1
ATOM 1964 C C . ALA A 1 250 ? 2.425 -9.273 15.127 1.00 94.19 250 ALA A C 1
ATOM 1966 O O . ALA A 1 250 ? 1.852 -9.736 14.141 1.00 94.19 250 ALA A O 1
ATOM 1967 N N . ASN A 1 251 ? 3.416 -9.938 15.737 1.00 95.88 251 ASN A N 1
ATOM 1968 C CA . ASN A 1 251 ? 3.958 -11.249 15.348 1.00 95.88 251 ASN A CA 1
ATOM 1969 C C . ASN A 1 251 ? 4.598 -11.320 13.944 1.00 95.88 251 ASN A C 1
ATOM 1971 O O . ASN A 1 251 ? 4.662 -12.393 13.341 1.00 95.88 251 ASN A O 1
ATOM 1975 N N . PHE A 1 252 ? 5.109 -10.206 13.413 1.00 97.25 252 PHE A N 1
ATOM 1976 C CA . PHE A 1 252 ? 5.968 -10.244 12.227 1.00 97.25 252 PHE A CA 1
ATOM 1977 C C . PHE A 1 252 ? 7.390 -10.671 12.602 1.00 97.25 252 PHE A C 1
ATOM 1979 O O . PHE A 1 252 ? 8.001 -10.147 13.535 1.00 97.25 252 PHE A O 1
ATOM 1986 N N . GLN A 1 253 ? 7.967 -11.539 11.780 1.00 96.94 253 GLN A N 1
ATOM 1987 C CA . GLN A 1 253 ? 9.370 -11.932 11.836 1.00 96.94 253 GLN A CA 1
ATOM 1988 C C . GLN A 1 253 ? 10.231 -10.928 11.053 1.00 96.94 253 GLN A C 1
ATOM 1990 O O . GLN A 1 253 ? 9.860 -10.500 9.957 1.00 96.94 253 GLN A O 1
ATOM 1995 N N . ARG A 1 254 ? 11.403 -10.556 11.583 1.00 96.31 254 ARG A N 1
ATOM 1996 C CA . ARG A 1 254 ? 12.410 -9.790 10.826 1.00 96.31 254 ARG A CA 1
ATOM 1997 C C . ARG A 1 254 ? 13.028 -10.711 9.773 1.00 96.31 254 ARG A C 1
ATOM 1999 O O . ARG A 1 254 ? 13.599 -11.734 10.124 1.00 96.31 254 ARG A O 1
ATOM 2006 N N . TRP A 1 255 ? 12.932 -10.341 8.498 1.00 94.56 255 TRP A N 1
ATOM 2007 C CA . TRP A 1 255 ? 13.482 -11.124 7.383 1.00 94.56 255 TRP A CA 1
ATOM 2008 C C . TRP A 1 255 ? 14.897 -10.690 6.989 1.00 94.56 255 TRP A C 1
ATOM 2010 O O . TRP A 1 255 ? 15.721 -11.509 6.601 1.00 94.56 255 TRP A O 1
ATOM 2020 N N . GLY A 1 256 ? 15.183 -9.391 7.054 1.00 91.12 256 GLY A N 1
ATOM 2021 C CA . GLY A 1 256 ? 16.482 -8.838 6.677 1.00 91.12 256 GLY A CA 1
ATOM 2022 C C . GLY A 1 256 ? 16.371 -7.385 6.243 1.00 91.12 256 GLY A C 1
ATOM 2023 O O . GLY A 1 256 ? 15.310 -6.775 6.351 1.00 91.12 256 GLY A O 1
ATOM 2024 N N . GLU A 1 257 ? 17.459 -6.825 5.731 1.00 89.69 257 GLU A N 1
ATOM 2025 C CA . GLU A 1 257 ? 17.558 -5.388 5.468 1.00 89.69 257 GLU A CA 1
ATOM 2026 C C . GLU A 1 257 ? 17.735 -5.075 3.982 1.00 89.69 257 GLU A C 1
ATOM 2028 O O . GLU A 1 257 ? 18.066 -5.932 3.157 1.00 89.69 257 GLU A O 1
ATOM 2033 N N . THR A 1 258 ? 17.454 -3.826 3.619 1.00 79.50 258 THR A N 1
ATOM 2034 C CA . THR A 1 258 ? 17.756 -3.283 2.299 1.00 79.50 258 THR A CA 1
ATOM 2035 C C . THR A 1 258 ? 18.269 -1.856 2.437 1.00 79.50 258 THR A C 1
ATOM 2037 O O . THR A 1 258 ? 17.549 -0.961 2.874 1.00 79.50 258 THR A O 1
ATOM 2040 N N . THR A 1 259 ? 19.507 -1.622 2.019 1.00 71.56 259 THR A N 1
ATOM 2041 C CA . THR A 1 259 ? 20.053 -0.275 1.838 1.00 71.56 259 THR A CA 1
ATOM 2042 C C . THR A 1 259 ? 19.729 0.215 0.425 1.00 71.56 259 THR A C 1
ATOM 2044 O O . THR A 1 259 ? 19.756 -0.549 -0.544 1.00 71.56 259 THR A O 1
ATOM 2047 N N . ASN A 1 260 ? 19.406 1.502 0.264 1.00 57.94 260 ASN A N 1
ATOM 2048 C CA . ASN A 1 260 ? 19.219 2.096 -1.065 1.00 57.94 260 ASN A CA 1
ATOM 2049 C C . ASN A 1 260 ? 20.579 2.486 -1.675 1.00 57.94 260 ASN A C 1
ATOM 2051 O O . ASN A 1 260 ? 20.813 3.647 -1.993 1.00 57.94 260 ASN A O 1
ATOM 2055 N N . ASN A 1 261 ? 21.466 1.507 -1.886 1.00 44.19 261 ASN A N 1
ATOM 2056 C CA . ASN A 1 261 ? 22.838 1.710 -2.387 1.00 44.19 261 ASN A CA 1
ATOM 2057 C C . ASN A 1 261 ? 22.940 2.256 -3.831 1.00 44.19 261 ASN A C 1
ATOM 2059 O O . ASN A 1 261 ? 24.036 2.341 -4.382 1.00 44.19 261 ASN A O 1
ATOM 2063 N N . ARG A 1 262 ? 21.825 2.614 -4.480 1.00 46.72 262 ARG A N 1
ATOM 2064 C CA . ARG A 1 262 ? 21.819 3.253 -5.802 1.00 46.72 262 ARG A CA 1
ATOM 2065 C C . ARG A 1 262 ? 21.146 4.623 -5.711 1.00 46.72 262 ARG A C 1
ATOM 2067 O O . ARG A 1 262 ? 19.955 4.664 -5.387 1.00 46.72 262 ARG A O 1
ATOM 2074 N N . PRO A 1 263 ? 21.845 5.728 -6.038 1.00 42.28 263 PRO A N 1
ATOM 2075 C CA . PRO A 1 263 ? 21.207 7.033 -6.125 1.00 42.28 263 PRO A CA 1
ATOM 2076 C C . PRO A 1 263 ? 20.108 6.978 -7.191 1.00 42.28 263 PRO A C 1
ATOM 2078 O O . PRO A 1 263 ? 20.355 6.627 -8.347 1.00 42.28 263 PRO A O 1
ATOM 2081 N N . ARG A 1 264 ? 18.872 7.313 -6.808 1.00 49.41 264 ARG A N 1
ATOM 2082 C CA . ARG A 1 264 ? 17.800 7.520 -7.787 1.00 49.41 264 ARG A CA 1
ATOM 2083 C C . ARG A 1 264 ? 18.150 8.773 -8.581 1.00 49.41 264 ARG A C 1
ATOM 2085 O O . ARG A 1 264 ? 18.427 9.807 -7.981 1.00 49.41 264 ARG A O 1
ATOM 2092 N N . HIS A 1 265 ? 18.157 8.652 -9.908 1.00 38.88 265 HIS A N 1
ATOM 2093 C CA . HIS A 1 265 ? 18.609 9.683 -10.844 1.00 38.88 265 HIS A CA 1
ATOM 2094 C C . HIS A 1 265 ? 18.240 11.116 -10.411 1.00 38.88 265 HIS A C 1
ATOM 2096 O O . HIS A 1 265 ? 17.073 11.497 -10.450 1.00 38.88 265 HIS A O 1
ATOM 2102 N N . GLY A 1 266 ? 19.257 11.899 -10.033 1.00 42.84 266 GLY A N 1
ATOM 2103 C CA . GLY A 1 266 ? 19.189 13.358 -9.916 1.00 42.84 266 GLY A CA 1
ATOM 2104 C C . GLY A 1 266 ? 18.470 13.960 -8.703 1.00 42.84 266 GLY A C 1
ATOM 2105 O O . GLY A 1 266 ? 18.369 15.181 -8.660 1.00 42.84 266 GLY A O 1
ATOM 2106 N N . LEU A 1 267 ? 17.974 13.184 -7.728 1.00 39.28 267 LEU A N 1
ATOM 2107 C CA . LEU A 1 267 ? 17.205 13.742 -6.600 1.00 39.28 267 LEU A CA 1
ATOM 2108 C C . LEU A 1 267 ? 17.690 13.270 -5.221 1.00 39.28 267 LEU A C 1
ATOM 2110 O O . LEU A 1 267 ? 17.257 12.235 -4.717 1.00 39.28 267 LEU A O 1
ATOM 2114 N N . SER A 1 268 ? 18.500 14.140 -4.605 1.00 39.84 268 SER A N 1
ATOM 2115 C CA . SER A 1 268 ? 18.959 14.152 -3.205 1.00 39.84 268 SER A CA 1
ATOM 2116 C C . SER A 1 268 ? 19.800 12.959 -2.718 1.00 39.84 268 SER A C 1
ATOM 2118 O O . SER A 1 268 ? 19.752 11.845 -3.243 1.00 39.84 268 SER A O 1
ATOM 2120 N N . LYS A 1 269 ? 20.576 13.205 -1.652 1.00 40.59 269 LYS A N 1
ATOM 2121 C CA . LYS A 1 269 ? 21.174 12.159 -0.814 1.00 40.59 269 LYS A CA 1
ATOM 2122 C C . LYS A 1 269 ? 20.028 11.378 -0.164 1.00 40.59 269 LYS A C 1
ATOM 2124 O O . LYS A 1 269 ? 19.502 11.790 0.865 1.00 40.59 269 LYS A O 1
ATOM 2129 N N . GLY A 1 270 ? 19.630 10.254 -0.760 1.00 46.22 270 GLY A N 1
ATOM 2130 C CA . GLY A 1 270 ? 18.809 9.277 -0.046 1.00 46.22 270 GLY A CA 1
ATOM 2131 C C . GLY A 1 270 ? 19.527 8.880 1.244 1.00 46.22 270 GLY A C 1
ATOM 2132 O O . GLY A 1 270 ? 20.746 8.690 1.214 1.00 46.22 270 GLY A O 1
ATOM 2133 N N . SER A 1 271 ? 18.797 8.789 2.359 1.00 47.78 271 SER A N 1
ATOM 2134 C CA . SER A 1 271 ? 19.372 8.342 3.628 1.00 47.78 271 SER A CA 1
ATOM 2135 C C . SER A 1 271 ? 20.117 7.020 3.402 1.00 47.78 271 SER A C 1
ATOM 2137 O O . SER A 1 271 ? 19.587 6.090 2.788 1.00 47.78 271 SER A O 1
ATOM 2139 N N . LYS A 1 272 ? 21.383 6.959 3.846 1.00 60.44 272 LYS A N 1
ATOM 2140 C CA . LYS A 1 272 ? 22.224 5.746 3.752 1.00 60.44 272 LYS A CA 1
ATOM 2141 C C . LYS A 1 272 ? 21.685 4.598 4.613 1.00 60.44 272 LYS A C 1
ATOM 2143 O O . LYS A 1 272 ? 22.139 3.466 4.491 1.00 60.44 272 LYS A O 1
ATOM 2148 N N . GLU A 1 273 ? 20.748 4.923 5.488 1.00 72.31 273 GLU A N 1
ATOM 2149 C CA . GLU A 1 273 ? 20.169 4.041 6.476 1.00 72.31 273 GLU A CA 1
ATOM 2150 C C . GLU A 1 273 ? 19.368 2.872 5.877 1.00 72.31 273 GLU A C 1
ATOM 2152 O O . GLU A 1 273 ? 18.731 3.005 4.820 1.00 72.31 273 GLU A O 1
ATOM 2157 N N . PRO A 1 274 ? 19.412 1.700 6.534 1.00 83.88 274 PRO A N 1
ATOM 2158 C CA . PRO A 1 274 ? 18.715 0.513 6.077 1.00 83.88 274 PRO A CA 1
ATOM 2159 C C . PRO A 1 274 ? 17.200 0.637 6.268 1.00 83.88 274 PRO A C 1
ATOM 2161 O O . PRO A 1 274 ? 16.695 1.260 7.197 1.00 83.88 274 PRO A O 1
ATOM 2164 N N . LYS A 1 275 ? 16.445 -0.046 5.407 1.00 89.88 275 LYS A N 1
ATOM 2165 C CA . LYS A 1 275 ? 15.039 -0.368 5.673 1.00 89.88 275 LYS A CA 1
ATOM 2166 C C . LYS A 1 275 ? 14.943 -1.835 6.063 1.00 89.88 275 LYS A C 1
ATOM 2168 O O . LYS A 1 275 ? 15.393 -2.703 5.309 1.00 89.88 275 LYS A O 1
ATOM 2173 N N . ILE A 1 276 ? 14.354 -2.115 7.219 1.00 94.00 276 ILE A N 1
ATOM 2174 C CA . ILE A 1 276 ? 14.208 -3.471 7.753 1.00 94.00 276 ILE A CA 1
ATOM 2175 C C . ILE A 1 276 ? 12.910 -4.071 7.206 1.00 94.00 276 ILE A C 1
ATOM 2177 O O . ILE A 1 276 ? 11.830 -3.518 7.403 1.00 94.00 276 ILE A O 1
ATOM 2181 N N . LEU A 1 277 ? 13.008 -5.201 6.508 1.00 95.38 277 LEU A N 1
ATOM 2182 C CA . LEU A 1 277 ? 11.867 -5.957 6.005 1.00 95.38 277 LEU A CA 1
ATOM 2183 C C . LEU A 1 277 ? 11.352 -6.906 7.091 1.00 95.38 277 LEU A C 1
ATOM 2185 O O . LEU A 1 277 ? 12.075 -7.785 7.566 1.00 95.38 277 LEU A O 1
ATOM 2189 N N . TYR A 1 278 ? 10.082 -6.742 7.431 1.00 97.31 278 TYR A N 1
ATOM 2190 C CA . TYR A 1 278 ? 9.313 -7.598 8.322 1.00 97.31 278 TYR A CA 1
ATOM 2191 C C . TYR A 1 278 ? 8.291 -8.403 7.521 1.00 97.31 278 TYR A C 1
ATOM 2193 O O . TYR A 1 278 ? 7.718 -7.898 6.553 1.00 97.31 278 TYR A O 1
ATOM 2201 N N . ILE A 1 279 ? 8.059 -9.652 7.923 1.00 97.62 279 ILE A N 1
ATOM 2202 C CA . ILE A 1 279 ? 7.129 -10.570 7.263 1.00 97.62 279 ILE A CA 1
ATOM 2203 C C . ILE A 1 279 ? 6.166 -11.207 8.264 1.00 97.62 279 ILE A C 1
ATOM 2205 O O . ILE A 1 279 ? 6.560 -11.601 9.357 1.00 97.62 279 ILE A O 1
ATOM 2209 N N . TYR A 1 280 ? 4.912 -11.349 7.864 1.00 97.81 280 TYR A N 1
ATOM 2210 C CA . TYR A 1 280 ? 3.893 -12.126 8.551 1.00 97.81 280 TYR A CA 1
ATOM 2211 C C . TYR A 1 280 ? 3.413 -13.212 7.595 1.00 97.81 280 TYR A C 1
ATOM 2213 O O . TYR A 1 280 ? 2.971 -12.914 6.483 1.00 97.81 280 TYR A O 1
ATOM 2221 N N . ARG A 1 281 ? 3.536 -14.474 8.007 1.00 96.62 281 ARG A N 1
ATOM 2222 C CA . ARG A 1 281 ? 3.066 -15.630 7.238 1.00 96.62 281 ARG A CA 1
ATOM 2223 C C . ARG A 1 281 ? 1.743 -16.093 7.821 1.00 96.62 281 ARG A C 1
ATOM 2225 O O . ARG A 1 281 ? 1.667 -16.374 9.016 1.00 96.62 281 ARG A O 1
ATOM 2232 N N . PHE A 1 282 ? 0.724 -16.215 6.982 1.00 94.38 282 PHE A N 1
ATOM 2233 C CA . PHE A 1 282 ? -0.494 -16.899 7.387 1.00 94.38 282 PHE A CA 1
ATOM 2234 C C . PHE A 1 282 ? -0.198 -18.386 7.582 1.00 94.38 282 PHE A C 1
ATOM 2236 O O . PHE A 1 282 ? 0.486 -19.008 6.767 1.00 94.38 282 PHE A O 1
ATOM 2243 N N . LYS A 1 283 ? -0.713 -18.970 8.670 1.00 86.00 283 LYS A N 1
ATOM 2244 C CA . LYS A 1 283 ? -0.701 -20.427 8.833 1.00 86.00 283 LYS A CA 1
ATOM 2245 C C . LYS A 1 283 ? -1.559 -21.011 7.713 1.00 86.00 283 LYS A C 1
ATOM 2247 O O . LYS A 1 283 ? -2.764 -20.761 7.687 1.00 86.00 283 LYS A O 1
ATOM 2252 N N . GLN A 1 284 ? -0.958 -21.769 6.796 1.00 67.69 284 GLN A N 1
ATOM 2253 C CA . GLN A 1 284 ? -1.736 -22.536 5.827 1.00 67.69 284 GLN A CA 1
ATOM 2254 C C . GLN A 1 284 ? -2.663 -23.476 6.609 1.00 67.69 284 GLN A C 1
ATOM 2256 O O . GLN A 1 284 ? -2.189 -24.261 7.434 1.00 67.69 284 GLN A O 1
ATOM 2261 N N . LYS A 1 285 ? -3.980 -23.395 6.368 1.00 56.84 285 LYS A N 1
ATOM 2262 C CA . LYS A 1 285 ? -4.908 -24.441 6.817 1.00 56.84 285 LYS A CA 1
ATOM 2263 C C . LYS A 1 285 ? -4.406 -25.748 6.203 1.00 56.84 285 LYS A C 1
ATOM 2265 O O . LYS A 1 285 ? -4.208 -25.816 4.989 1.00 56.84 285 LYS A O 1
ATOM 2270 N N . SER A 1 286 ? -4.119 -26.744 7.036 1.00 41.53 286 SER A N 1
ATOM 2271 C CA . SER A 1 286 ? -3.524 -28.000 6.581 1.00 41.53 286 SER A CA 1
ATOM 2272 C C . SER A 1 286 ? -4.399 -28.643 5.503 1.00 41.53 286 SER A C 1
ATOM 2274 O O . SER A 1 286 ? -5.627 -28.672 5.609 1.00 41.53 286 SER A O 1
ATOM 2276 N N . LYS A 1 287 ? -3.766 -29.186 4.453 1.00 42.75 287 LYS A N 1
ATOM 2277 C CA . LYS A 1 287 ? -4.468 -29.797 3.306 1.00 42.75 287 LYS A CA 1
ATOM 2278 C C . LYS A 1 287 ? -5.414 -30.944 3.702 1.00 42.75 287 LYS A C 1
ATOM 2280 O O . LYS A 1 287 ? -6.289 -31.289 2.915 1.00 42.75 287 LYS A O 1
ATOM 2285 N N . SER A 1 288 ? -5.286 -31.497 4.913 1.00 34.72 288 SER A N 1
ATOM 2286 C CA . SER A 1 288 ? -6.246 -32.446 5.489 1.00 34.72 288 SER A CA 1
ATOM 2287 C C . SER A 1 288 ? -7.668 -31.881 5.570 1.00 34.72 288 SER A C 1
ATOM 2289 O O . SER A 1 288 ? -8.610 -32.603 5.269 1.00 34.72 288 SER A O 1
ATOM 2291 N N . SER A 1 289 ? -7.839 -30.590 5.873 1.00 33.25 289 SER A N 1
ATOM 2292 C CA . SER A 1 289 ? -9.167 -29.971 6.003 1.00 33.25 289 SER A CA 1
ATOM 2293 C C . SER A 1 289 ? -9.876 -29.734 4.659 1.00 33.25 289 SER A C 1
ATOM 2295 O O . SER A 1 289 ? -11.089 -29.558 4.645 1.00 33.25 289 SER A O 1
ATOM 2297 N N . ILE A 1 290 ? -9.145 -29.739 3.536 1.00 39.94 290 ILE A N 1
ATOM 2298 C CA . ILE A 1 290 ? -9.690 -29.524 2.179 1.00 39.94 290 ILE A CA 1
ATOM 2299 C C . ILE A 1 290 ? -10.169 -30.845 1.543 1.00 39.94 290 ILE A C 1
ATOM 2301 O O . ILE A 1 290 ? -10.966 -30.830 0.609 1.00 39.94 290 ILE A O 1
ATOM 2305 N N . LYS A 1 291 ? -9.771 -32.013 2.074 1.00 34.59 291 LYS A N 1
ATOM 2306 C CA . LYS A 1 291 ? -10.302 -33.300 1.586 1.00 34.59 291 LYS A CA 1
ATOM 2307 C C . LYS A 1 291 ? -11.825 -33.408 1.756 1.00 34.59 291 LYS A C 1
ATOM 2309 O O . LYS A 1 291 ? -12.476 -33.979 0.890 1.00 34.59 291 LYS A O 1
ATOM 2314 N N . ASN A 1 292 ? -12.392 -32.777 2.786 1.00 34.44 292 ASN A N 1
ATOM 2315 C CA . ASN A 1 292 ? -13.837 -32.796 3.034 1.00 34.44 292 ASN A CA 1
ATOM 2316 C C . ASN A 1 292 ? -14.629 -31.849 2.112 1.00 34.44 292 ASN A C 1
ATOM 2318 O O . ASN A 1 292 ? -15.820 -32.063 1.924 1.00 34.44 292 ASN A O 1
ATOM 2322 N N . SER A 1 293 ? -14.001 -30.839 1.492 1.00 38.19 293 SER A N 1
ATOM 2323 C CA . SER A 1 293 ? -14.680 -29.970 0.514 1.00 38.19 293 SER A CA 1
ATOM 2324 C C . SER A 1 293 ? -14.594 -30.485 -0.926 1.00 38.19 293 SER A C 1
ATOM 2326 O O . SER A 1 293 ? -15.381 -30.056 -1.766 1.00 38.19 293 SER A O 1
ATOM 2328 N N . LYS A 1 294 ? -13.712 -31.453 -1.222 1.00 37.97 294 LYS A N 1
ATOM 2329 C CA . LYS A 1 294 ? -13.646 -32.099 -2.547 1.00 37.97 294 LYS A CA 1
ATOM 2330 C C . LYS A 1 294 ? -14.847 -33.020 -2.842 1.00 37.97 294 LYS A C 1
ATOM 2332 O O . LYS A 1 294 ? -15.040 -33.400 -3.988 1.00 37.97 294 LYS A O 1
ATOM 2337 N N . VAL A 1 295 ? -15.664 -33.339 -1.833 1.00 40.91 295 VAL A N 1
ATOM 2338 C CA . VAL A 1 295 ? -16.918 -34.110 -1.968 1.00 40.91 295 VAL A CA 1
ATOM 2339 C C . VAL A 1 295 ? -18.082 -33.241 -2.486 1.00 40.91 295 VAL A C 1
ATOM 2341 O O . VAL A 1 295 ? -19.047 -33.768 -3.025 1.00 40.91 295 VAL A O 1
ATOM 2344 N N . LEU A 1 296 ? -17.982 -31.909 -2.383 1.00 43.44 296 LEU A N 1
ATOM 2345 C CA . LEU A 1 296 ? -19.050 -30.959 -2.744 1.00 43.44 296 LEU A CA 1
ATOM 2346 C C . LEU A 1 296 ? -18.980 -30.414 -4.182 1.00 43.44 296 LEU A C 1
ATOM 2348 O O . LEU A 1 296 ? -19.868 -29.677 -4.599 1.00 43.44 296 LEU A O 1
ATOM 2352 N N . LEU A 1 297 ? -17.944 -30.760 -4.948 1.00 40.25 297 LEU A N 1
ATOM 2353 C CA . LEU A 1 297 ? -17.796 -30.375 -6.355 1.00 40.25 297 LEU A CA 1
ATOM 2354 C C . LEU A 1 297 ? -17.446 -31.622 -7.170 1.00 40.25 297 LEU A C 1
ATOM 2356 O O . LEU A 1 297 ? -16.276 -31.944 -7.369 1.00 40.25 297 LEU A O 1
ATOM 2360 N N . GLY A 1 298 ? -18.490 -32.346 -7.584 1.00 39.25 298 GLY A N 1
ATOM 2361 C CA . GLY A 1 298 ? -18.376 -33.616 -8.298 1.00 39.25 298 GLY A CA 1
ATOM 2362 C C . GLY A 1 298 ? -17.559 -33.487 -9.583 1.00 39.25 298 GLY A C 1
ATOM 2363 O O . GLY A 1 298 ? -17.908 -32.719 -10.478 1.00 39.25 298 GLY A O 1
ATOM 2364 N N . GLY A 1 299 ? -16.466 -34.245 -9.674 1.00 37.06 299 GLY A N 1
ATOM 2365 C CA . GLY A 1 299 ? -15.517 -34.091 -10.771 1.00 37.06 299 GLY A CA 1
ATOM 2366 C C . GLY A 1 299 ? -14.308 -35.013 -10.686 1.00 37.06 299 GLY A C 1
ATOM 2367 O O . GLY A 1 299 ? -13.185 -34.527 -10.701 1.00 37.06 299 GLY A O 1
ATOM 2368 N N . ASP A 1 300 ? -14.532 -36.326 -10.634 1.00 35.56 300 ASP A N 1
ATOM 2369 C CA . ASP A 1 300 ? -13.507 -37.328 -10.949 1.00 35.56 300 ASP A CA 1
ATOM 2370 C C . ASP A 1 300 ? -14.153 -38.417 -11.836 1.00 35.56 300 ASP A C 1
ATOM 2372 O O . ASP A 1 300 ? -14.702 -39.408 -11.359 1.00 35.56 300 ASP A O 1
ATOM 2376 N N . LYS A 1 301 ? -14.126 -38.210 -13.163 1.00 45.22 301 LYS A N 1
ATOM 2377 C CA . LYS A 1 301 ? -14.331 -39.289 -14.144 1.00 45.22 301 LYS A CA 1
ATOM 2378 C C . LYS A 1 301 ? -12.975 -39.932 -14.414 1.00 45.22 301 LYS A C 1
ATOM 2380 O O . LYS A 1 301 ? -12.215 -39.382 -15.203 1.00 45.22 301 LYS A O 1
ATOM 2385 N N . ASN A 1 302 ? -12.691 -41.055 -13.754 1.00 39.69 302 ASN A N 1
ATOM 2386 C CA . ASN A 1 302 ? -11.860 -42.153 -14.263 1.00 39.69 302 ASN A CA 1
ATOM 2387 C C . ASN A 1 302 ? -11.811 -43.288 -13.229 1.00 39.69 302 ASN A C 1
ATOM 2389 O O . ASN A 1 302 ? -11.023 -43.242 -12.288 1.00 39.69 302 ASN A O 1
ATOM 2393 N N . SER A 1 303 ? -12.615 -44.325 -13.462 1.00 34.09 303 SER A N 1
ATOM 2394 C CA . SER A 1 303 ? -12.529 -45.611 -12.766 1.00 34.09 303 SER A CA 1
ATOM 2395 C C . SER A 1 303 ? -12.772 -46.729 -13.778 1.00 34.09 303 SER A C 1
ATOM 2397 O O . SER A 1 303 ? -13.790 -46.678 -14.474 1.00 34.09 303 SER A O 1
ATOM 2399 N N . PRO A 1 304 ? -11.924 -47.766 -13.846 1.00 39.78 304 PRO A N 1
ATOM 2400 C CA . P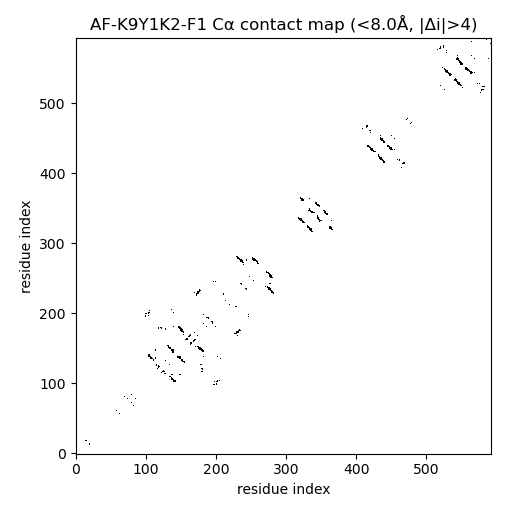RO A 1 304 ? -12.358 -49.087 -14.259 1.00 39.78 304 PRO A CA 1
ATOM 2401 C C . PRO A 1 304 ? -13.168 -49.697 -13.110 1.00 39.78 304 PRO A C 1
ATOM 2403 O O . PRO A 1 304 ? -12.703 -49.816 -11.980 1.00 39.78 304 PRO A O 1
ATOM 2406 N N . ILE A 1 305 ? -14.405 -50.022 -13.446 1.00 35.47 305 ILE A N 1
ATOM 2407 C CA . ILE A 1 305 ? -15.451 -50.678 -12.663 1.00 35.47 305 ILE A CA 1
ATOM 2408 C C . ILE A 1 305 ? -14.927 -51.846 -11.804 1.00 35.47 305 ILE A C 1
ATOM 2410 O O . ILE A 1 305 ? -14.343 -52.788 -12.334 1.00 35.47 305 ILE A O 1
ATOM 2414 N N . GLN A 1 306 ? -15.286 -51.854 -10.519 1.00 33.09 306 GLN A N 1
ATOM 2415 C CA . GLN A 1 306 ? -15.833 -53.054 -9.877 1.00 33.09 306 GLN A CA 1
ATOM 2416 C C . GLN A 1 306 ? -17.120 -52.656 -9.149 1.00 33.09 306 GLN A C 1
ATOM 2418 O O . GLN A 1 306 ? -17.179 -51.610 -8.500 1.00 33.09 306 GLN A O 1
ATOM 2423 N N . GLU A 1 307 ? -18.176 -53.440 -9.354 1.00 37.88 307 GLU A N 1
ATOM 2424 C CA . GLU A 1 307 ? -19.501 -53.167 -8.807 1.00 37.88 307 GLU A CA 1
ATOM 2425 C C . GLU A 1 307 ? -19.594 -53.643 -7.359 1.00 37.88 307 GLU A C 1
ATOM 2427 O O . GLU A 1 307 ? -19.317 -54.805 -7.081 1.00 37.88 307 GLU A O 1
ATOM 2432 N N . ASP A 1 308 ? -20.098 -52.790 -6.467 1.00 34.53 308 ASP A N 1
ATOM 2433 C CA . ASP A 1 308 ? -20.715 -53.269 -5.233 1.00 34.53 308 ASP A CA 1
ATOM 2434 C C . ASP A 1 308 ? -21.911 -52.383 -4.857 1.00 34.53 308 ASP A C 1
ATOM 2436 O O . ASP A 1 308 ? -21.817 -51.156 -4.741 1.00 34.53 308 ASP A O 1
ATOM 2440 N N . LYS A 1 309 ? -23.091 -53.000 -4.745 1.00 43.22 309 LYS A N 1
ATOM 2441 C CA . LYS A 1 309 ? -24.377 -52.288 -4.690 1.00 43.22 309 LYS A CA 1
ATOM 2442 C C . LYS A 1 309 ? -24.677 -51.778 -3.278 1.00 43.22 309 LYS A C 1
ATOM 2444 O O . LYS A 1 309 ? -25.241 -52.501 -2.460 1.00 43.22 309 LYS A O 1
ATOM 2449 N N . LYS A 1 310 ? -24.438 -50.488 -3.020 1.00 35.97 310 LYS A N 1
ATOM 2450 C CA . LYS A 1 310 ? -25.081 -49.751 -1.913 1.00 35.97 310 LYS A CA 1
ATOM 2451 C C . LYS A 1 310 ? -25.935 -48.599 -2.440 1.00 35.97 310 LYS A C 1
ATOM 2453 O O . LYS A 1 310 ? -25.461 -47.764 -3.204 1.00 35.97 310 LYS A O 1
ATOM 2458 N N . ARG A 1 311 ? -27.210 -48.570 -2.024 1.00 35.06 311 ARG A N 1
ATOM 2459 C CA . ARG A 1 311 ? -28.160 -47.490 -2.348 1.00 35.06 311 ARG A CA 1
ATOM 2460 C C . ARG A 1 311 ? -27.602 -46.139 -1.869 1.00 35.06 311 ARG A C 1
ATOM 2462 O O . ARG A 1 311 ? -27.184 -46.070 -0.712 1.00 35.06 311 ARG A O 1
ATOM 2469 N N . PRO A 1 312 ? -27.644 -45.071 -2.684 1.00 36.72 312 PRO A N 1
ATOM 2470 C CA . PRO A 1 312 ? -27.394 -43.727 -2.186 1.00 36.72 312 PRO A CA 1
ATOM 2471 C C . PRO A 1 312 ? -28.544 -43.291 -1.268 1.00 36.72 312 PRO A C 1
ATOM 2473 O O . PRO A 1 312 ? -29.716 -43.553 -1.546 1.00 36.72 312 PRO A O 1
ATOM 2476 N N . SER A 1 313 ? -28.198 -42.635 -0.164 1.00 40.94 313 SER A N 1
ATOM 2477 C CA . SER A 1 313 ? -29.141 -41.964 0.734 1.00 40.94 313 SER A CA 1
ATOM 2478 C C . SER A 1 313 ? -29.831 -40.781 0.032 1.00 40.94 313 SER A C 1
ATOM 2480 O O . SER A 1 313 ? -29.269 -40.221 -0.914 1.00 40.94 313 SER A O 1
ATOM 2482 N N . PRO A 1 314 ? -31.047 -40.389 0.462 1.00 44.31 314 PRO A N 1
ATOM 2483 C CA . PRO A 1 314 ? -31.799 -39.326 -0.196 1.00 44.31 314 PRO A CA 1
ATOM 2484 C C . PRO A 1 314 ? -31.056 -37.988 -0.111 1.00 44.31 314 PRO A C 1
ATOM 2486 O O . PRO A 1 314 ? -30.573 -37.590 0.950 1.00 44.31 314 PRO A O 1
ATOM 2489 N N . SER A 1 315 ? -30.980 -37.289 -1.244 1.00 50.03 315 SER A N 1
ATOM 2490 C CA . SER A 1 315 ? -30.464 -35.924 -1.319 1.00 50.03 315 SER A CA 1
ATOM 2491 C C . SER A 1 315 ? -31.298 -34.999 -0.437 1.00 50.03 315 SER A C 1
ATOM 2493 O O . SER A 1 315 ? -32.522 -34.992 -0.562 1.00 50.03 315 SER A O 1
ATOM 2495 N N . GLN A 1 316 ? -30.642 -34.204 0.412 1.00 55.19 316 GLN A N 1
ATOM 2496 C CA . GLN A 1 316 ? -31.312 -33.183 1.219 1.00 55.19 316 GLN A CA 1
ATOM 2497 C C . GLN A 1 316 ? -32.091 -32.232 0.305 1.00 55.19 316 GLN A C 1
ATOM 2499 O O . GLN A 1 316 ? -31.512 -31.613 -0.590 1.00 55.19 316 GLN A O 1
ATOM 2504 N N . GLU A 1 317 ? -33.400 -32.139 0.526 1.00 64.81 317 GLU A N 1
ATOM 2505 C CA . GLU A 1 317 ? -34.272 -31.247 -0.227 1.00 64.81 317 GLU A CA 1
ATOM 2506 C C . GLU A 1 317 ? -33.966 -29.800 0.172 1.00 64.81 317 GLU A C 1
ATOM 2508 O O . GLU A 1 317 ? -34.113 -29.407 1.331 1.00 64.81 317 GLU A O 1
ATOM 2513 N N . ILE A 1 318 ? -33.486 -29.011 -0.786 1.00 76.94 318 ILE A N 1
ATOM 2514 C CA . ILE A 1 318 ? -33.228 -27.587 -0.579 1.00 76.94 318 ILE A CA 1
ATOM 2515 C C . ILE A 1 318 ? -34.569 -26.858 -0.742 1.00 76.94 318 ILE A C 1
ATOM 2517 O O . ILE A 1 318 ? -35.416 -27.269 -1.531 1.00 76.94 318 ILE A O 1
ATOM 2521 N N . SER A 1 319 ? -34.792 -25.787 0.020 1.00 87.88 319 SER A N 1
ATOM 2522 C CA . SER A 1 319 ? -35.989 -24.951 -0.110 1.00 87.88 319 SER A CA 1
ATOM 2523 C C . SER A 1 319 ? -35.610 -23.488 0.098 1.00 87.88 319 SER A C 1
ATOM 2525 O O . SER A 1 319 ? -35.621 -22.979 1.217 1.00 87.88 319 SER A O 1
ATOM 2527 N N . ILE A 1 320 ? -35.183 -22.827 -0.982 1.00 90.81 320 ILE A N 1
ATOM 2528 C CA . ILE A 1 320 ? -34.744 -21.422 -0.965 1.00 90.81 320 ILE A CA 1
ATOM 2529 C C . ILE A 1 320 ? -35.609 -20.615 -1.946 1.00 90.81 320 ILE A C 1
ATOM 2531 O O . ILE A 1 320 ? -35.621 -20.959 -3.132 1.00 90.81 320 ILE A O 1
ATOM 2535 N N . PRO A 1 321 ? -36.313 -19.554 -1.506 1.00 94.69 321 PRO A N 1
ATOM 2536 C CA . PRO A 1 321 ? -37.121 -18.718 -2.390 1.00 94.69 321 PRO A CA 1
ATOM 2537 C C . PRO A 1 321 ? -36.237 -17.879 -3.326 1.00 94.69 321 PRO A C 1
ATOM 2539 O O . PRO A 1 321 ? -35.188 -17.355 -2.938 1.00 94.69 321 PRO A O 1
ATOM 2542 N N . CYS A 1 322 ? -36.650 -17.765 -4.586 1.00 95.12 322 CYS A N 1
ATOM 2543 C CA . CYS A 1 322 ? -35.864 -17.142 -5.644 1.00 95.12 322 CYS A CA 1
ATOM 2544 C C . CYS A 1 322 ? -36.712 -16.477 -6.740 1.00 95.12 322 CYS A C 1
ATOM 2546 O O . CYS A 1 322 ? -37.882 -16.799 -6.949 1.00 95.12 322 CYS A O 1
ATOM 2548 N N . LEU A 1 323 ? -36.064 -15.580 -7.478 1.00 95.88 323 LEU A N 1
ATOM 2549 C CA . LEU A 1 323 ? -36.574 -14.822 -8.613 1.00 95.88 323 LEU A CA 1
ATOM 2550 C C . LEU A 1 323 ? -35.834 -15.264 -9.881 1.00 95.88 323 LEU A C 1
ATOM 2552 O O . LEU A 1 323 ? -34.603 -15.196 -9.942 1.00 95.88 323 LEU A O 1
ATOM 2556 N N . ILE A 1 324 ? -36.572 -15.690 -10.903 1.00 94.81 324 ILE A N 1
ATOM 2557 C CA . ILE A 1 324 ? -36.038 -16.070 -12.214 1.00 94.81 324 ILE A CA 1
ATOM 2558 C C . ILE A 1 324 ? -36.194 -14.878 -13.164 1.00 94.81 324 ILE A C 1
ATOM 2560 O O . ILE A 1 324 ? -37.313 -14.461 -13.463 1.00 94.81 324 ILE A O 1
ATOM 2564 N N . LYS A 1 325 ? -35.079 -14.345 -13.677 1.00 95.50 325 LYS A N 1
ATOM 2565 C CA . LYS A 1 325 ? -35.063 -13.188 -14.591 1.00 95.50 325 LYS A CA 1
ATOM 2566 C C . LYS A 1 325 ? -34.484 -13.593 -15.947 1.00 95.50 325 LYS A C 1
ATOM 2568 O O . LYS A 1 325 ? -33.265 -13.629 -16.115 1.00 95.50 325 LYS A O 1
ATOM 2573 N N . GLN A 1 326 ? -35.342 -13.886 -16.929 1.00 90.62 326 GLN A N 1
ATOM 2574 C CA . GLN A 1 326 ? -34.907 -14.178 -18.303 1.00 90.62 326 GLN A CA 1
ATOM 2575 C C . GLN A 1 326 ? -35.056 -12.950 -19.224 1.00 90.62 326 GLN A C 1
ATOM 2577 O O . GLN A 1 326 ? -36.031 -12.204 -19.108 1.00 90.62 326 GLN A O 1
ATOM 2582 N N . PRO A 1 327 ? -34.136 -12.710 -20.179 1.00 87.81 327 PRO A N 1
ATOM 2583 C CA . PRO A 1 327 ? -34.273 -11.604 -21.123 1.00 87.81 327 PRO A CA 1
ATOM 2584 C C . PRO A 1 327 ? -35.558 -11.712 -21.959 1.00 87.81 327 PRO A C 1
ATOM 2586 O O . PRO A 1 327 ? -35.769 -12.711 -22.640 1.00 87.81 327 PRO A O 1
ATOM 2589 N N . LYS A 1 328 ? -36.357 -10.635 -21.984 1.00 90.31 328 LYS A N 1
ATOM 2590 C CA . LYS A 1 328 ? -37.641 -10.519 -22.713 1.00 90.31 328 LYS A CA 1
ATOM 2591 C C . LYS A 1 328 ? -38.798 -11.387 -22.182 1.00 90.31 328 LYS A C 1
ATOM 2593 O O . LYS A 1 328 ? -39.806 -11.500 -22.873 1.00 90.31 328 LYS A O 1
ATOM 2598 N N . GLN A 1 329 ? -38.687 -11.957 -20.986 1.00 90.44 329 GLN A N 1
ATOM 2599 C CA . GLN A 1 329 ? -39.796 -12.625 -20.295 1.00 90.44 329 GLN A CA 1
ATOM 2600 C C . GLN A 1 329 ? -40.129 -11.885 -18.989 1.00 90.44 329 GLN A C 1
ATOM 2602 O O . GLN A 1 329 ? -39.271 -11.156 -18.481 1.00 90.44 329 GLN A O 1
ATOM 2607 N N . PRO A 1 330 ? -41.357 -12.027 -18.454 1.00 91.25 330 PRO A N 1
ATOM 2608 C CA . PRO A 1 330 ? -41.672 -11.558 -17.109 1.00 91.25 330 PRO A CA 1
ATOM 2609 C C . PRO A 1 330 ? -40.813 -12.273 -16.059 1.00 91.25 330 PRO A C 1
ATOM 2611 O O . PRO A 1 330 ? -40.286 -13.363 -16.281 1.00 91.25 330 PRO A O 1
ATOM 2614 N N . GLU A 1 331 ? -40.667 -11.633 -14.905 1.00 94.06 331 GLU A N 1
ATOM 2615 C CA . GLU A 1 331 ? -39.961 -12.193 -13.758 1.00 94.06 331 GLU A CA 1
ATOM 2616 C C . GLU A 1 331 ? -40.852 -13.203 -13.028 1.00 94.06 331 GLU A C 1
ATOM 2618 O O . GLU A 1 331 ? -41.990 -12.886 -12.687 1.00 94.06 331 GLU A O 1
ATOM 2623 N N . LEU A 1 332 ? -40.336 -14.412 -12.794 1.00 95.75 332 LEU A N 1
ATOM 2624 C CA . LEU A 1 332 ? -41.083 -15.506 -12.167 1.00 95.75 332 LEU A CA 1
ATOM 2625 C C . LEU A 1 332 ? -40.563 -15.760 -10.750 1.00 95.75 332 LEU A C 1
ATOM 2627 O O . LEU A 1 332 ? -39.351 -15.793 -10.531 1.00 95.75 332 LEU A O 1
ATOM 2631 N N . LYS A 1 333 ? -41.472 -15.970 -9.793 1.00 96.50 333 LYS A N 1
ATOM 2632 C CA . LYS A 1 333 ? -41.130 -16.375 -8.423 1.00 96.50 333 LYS A CA 1
ATOM 2633 C C . LYS A 1 333 ? -41.129 -17.897 -8.304 1.00 96.50 333 LYS A C 1
ATOM 2635 O O . LYS A 1 333 ? -42.002 -18.560 -8.855 1.00 96.50 333 LYS A O 1
ATOM 2640 N N . GLY A 1 334 ? -40.179 -18.449 -7.557 1.00 96.38 334 GLY A N 1
ATOM 2641 C CA . GLY A 1 334 ? -40.087 -19.889 -7.342 1.00 96.38 334 GLY A CA 1
ATOM 2642 C C . GLY A 1 334 ? -39.260 -20.281 -6.123 1.00 96.38 334 GLY A C 1
ATOM 2643 O O . GLY A 1 334 ? -38.758 -19.428 -5.396 1.00 96.38 334 GLY A O 1
ATOM 2644 N N . VAL A 1 335 ? -39.110 -21.585 -5.909 1.00 96.44 335 VAL A N 1
ATOM 2645 C CA . VAL A 1 335 ? -38.324 -22.179 -4.821 1.00 96.44 335 VAL A CA 1
ATOM 2646 C C . VAL A 1 335 ? -37.317 -23.163 -5.409 1.00 96.44 335 VAL A C 1
ATOM 2648 O O . VAL A 1 335 ? -37.699 -24.100 -6.111 1.00 96.44 335 VAL A O 1
ATOM 2651 N N . ILE A 1 336 ? -36.028 -22.967 -5.126 1.00 96.25 336 ILE A N 1
ATOM 2652 C CA . ILE A 1 336 ? -34.968 -23.911 -5.502 1.00 96.25 336 ILE A CA 1
ATOM 2653 C C . ILE A 1 336 ? -35.177 -25.199 -4.705 1.00 96.25 336 ILE A C 1
ATOM 2655 O O . ILE A 1 336 ? -35.070 -25.164 -3.481 1.00 96.25 336 ILE A O 1
ATOM 2659 N N . LYS A 1 337 ? -35.436 -26.307 -5.410 1.00 96.25 337 LYS A N 1
ATOM 2660 C CA . LYS A 1 337 ? -35.610 -27.658 -4.849 1.00 96.25 337 LYS A CA 1
ATOM 2661 C C . LYS A 1 337 ? -34.339 -28.505 -4.915 1.00 96.25 337 LYS A C 1
ATOM 2663 O O . LYS A 1 337 ? -34.053 -29.277 -4.004 1.00 96.25 337 LYS A O 1
ATOM 2668 N N . GLN A 1 338 ? -33.561 -28.351 -5.989 1.00 95.12 338 GLN A N 1
ATOM 2669 C CA . GLN A 1 338 ? -32.352 -29.141 -6.229 1.00 95.12 338 GLN A CA 1
ATOM 2670 C C . GLN A 1 338 ? -31.277 -28.321 -6.952 1.00 95.12 338 GLN A C 1
ATOM 2672 O O . GLN A 1 338 ? -31.574 -27.541 -7.862 1.00 95.12 338 GLN A O 1
ATOM 2677 N N . ASP A 1 339 ? -30.017 -28.531 -6.570 1.00 92.81 339 ASP A N 1
ATOM 2678 C CA . ASP A 1 339 ? -28.840 -28.008 -7.265 1.00 92.81 339 ASP A CA 1
ATOM 2679 C C . ASP A 1 339 ? -28.227 -29.104 -8.154 1.00 92.81 339 ASP A C 1
ATOM 2681 O O . ASP A 1 339 ? -27.891 -30.183 -7.667 1.00 92.81 339 ASP A O 1
ATOM 2685 N N . LEU A 1 340 ? -28.094 -28.827 -9.456 1.00 90.50 340 LEU A N 1
ATOM 2686 C CA . LEU A 1 340 ? -27.514 -29.731 -10.457 1.00 90.50 340 LEU A CA 1
ATOM 2687 C C . LEU A 1 340 ? -26.132 -29.258 -10.960 1.00 90.50 340 LEU A C 1
ATOM 2689 O O . LEU A 1 340 ? -25.637 -29.745 -11.973 1.00 90.50 340 LEU A O 1
ATOM 2693 N N . GLY A 1 341 ? -25.492 -28.307 -10.272 1.00 90.38 341 GLY A N 1
ATOM 2694 C CA . GLY A 1 341 ? -24.146 -27.813 -10.577 1.00 90.38 341 GLY A CA 1
ATOM 2695 C C . GLY A 1 341 ? -24.146 -26.466 -11.301 1.00 90.38 341 GLY A C 1
ATOM 2696 O O . GLY A 1 341 ? -23.809 -25.448 -10.693 1.00 90.38 341 GLY A O 1
ATOM 2697 N N . ASP A 1 342 ? -24.525 -26.431 -12.580 1.00 89.62 342 ASP A N 1
ATOM 2698 C CA . ASP A 1 342 ? -24.633 -25.207 -13.400 1.00 89.62 342 ASP A CA 1
ATOM 2699 C C . ASP A 1 342 ? -26.082 -24.685 -13.535 1.00 89.62 342 ASP A C 1
ATOM 2701 O O . ASP A 1 34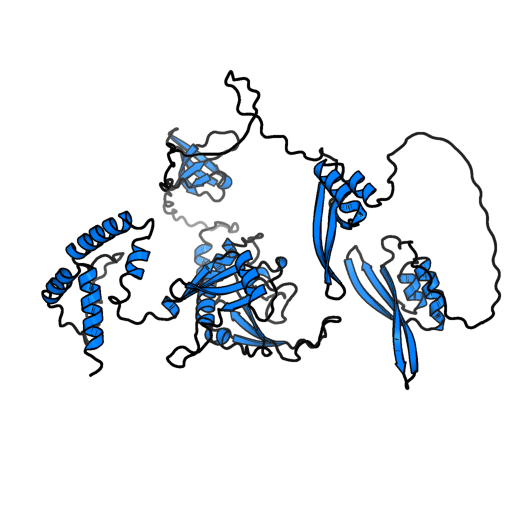2 ? -26.324 -23.557 -13.992 1.00 89.62 342 ASP A O 1
ATOM 2705 N N . ARG A 1 343 ? -27.051 -25.491 -13.085 1.00 94.12 343 ARG A N 1
ATOM 2706 C CA . ARG A 1 343 ? -28.494 -25.224 -13.122 1.00 94.12 343 ARG A CA 1
ATOM 2707 C C . ARG A 1 343 ? -29.156 -25.545 -11.780 1.00 94.12 343 ARG A C 1
ATOM 2709 O O . ARG A 1 343 ? -28.663 -26.370 -11.014 1.00 94.12 343 ARG A O 1
ATOM 2716 N N . PHE A 1 344 ? -30.291 -24.905 -11.526 1.00 96.50 344 PHE A N 1
ATOM 2717 C CA . PHE A 1 344 ? -31.205 -25.218 -10.430 1.00 96.50 344 PHE A CA 1
ATOM 2718 C C . PHE A 1 344 ? -32.492 -25.834 -10.983 1.00 96.50 344 PHE A C 1
ATOM 2720 O O . PHE A 1 344 ? -32.986 -25.393 -12.024 1.00 96.50 344 PHE A O 1
ATOM 2727 N N . VAL A 1 345 ? -33.058 -26.801 -10.259 1.00 95.38 345 VAL A N 1
ATOM 2728 C CA . VAL A 1 345 ? -34.470 -27.180 -10.397 1.00 95.38 345 VAL A CA 1
ATOM 2729 C C . VAL A 1 345 ? -35.268 -26.253 -9.490 1.00 95.38 345 VAL A C 1
ATOM 2731 O O . VAL A 1 345 ? -35.080 -26.260 -8.270 1.00 95.38 345 VAL A O 1
ATOM 2734 N N . VAL A 1 346 ? -36.123 -25.430 -10.090 1.00 96.12 346 VAL A N 1
ATOM 2735 C CA . VAL A 1 346 ? -36.947 -24.439 -9.396 1.00 96.12 346 VAL A CA 1
ATOM 2736 C C . VAL A 1 346 ? -38.414 -24.805 -9.574 1.00 96.12 346 VAL A C 1
ATOM 2738 O O . VAL A 1 346 ? -38.884 -24.955 -10.699 1.00 96.12 346 VAL A O 1
ATOM 2741 N N . TYR A 1 347 ? -39.128 -24.946 -8.462 1.00 96.94 347 TYR A N 1
ATOM 2742 C CA . TYR A 1 347 ? -40.582 -25.076 -8.430 1.00 96.94 347 TYR A CA 1
ATOM 2743 C C . TYR A 1 347 ? -41.225 -23.686 -8.524 1.00 96.94 347 TYR A C 1
ATOM 2745 O O . TYR A 1 347 ? -40.811 -22.784 -7.796 1.00 96.94 347 TYR A O 1
ATOM 2753 N N . ILE A 1 348 ? -42.206 -23.504 -9.407 1.00 96.38 348 ILE A N 1
ATOM 2754 C CA . ILE A 1 348 ? -42.934 -22.249 -9.634 1.00 96.38 348 ILE A CA 1
ATOM 2755 C C . ILE A 1 348 ? -44.364 -22.414 -9.091 1.00 96.38 348 ILE A C 1
ATOM 2757 O O . ILE A 1 348 ? -45.175 -23.079 -9.735 1.00 96.38 348 ILE A O 1
ATOM 2761 N N . PRO A 1 349 ? -44.706 -21.804 -7.936 1.00 94.50 349 PRO A N 1
ATOM 2762 C CA . PRO A 1 349 ? -46.013 -21.993 -7.303 1.00 94.50 349 PRO A CA 1
ATOM 2763 C C . PRO A 1 349 ? -47.213 -21.450 -8.088 1.00 94.50 349 PRO A C 1
ATOM 2765 O O . PRO A 1 349 ? -48.330 -21.872 -7.817 1.00 94.50 349 PRO A O 1
ATOM 2768 N N . SER A 1 350 ? -47.022 -20.502 -9.015 1.00 93.31 350 SER A N 1
ATOM 2769 C CA . SER A 1 350 ? -48.128 -19.936 -9.808 1.00 93.31 350 SER A CA 1
ATOM 2770 C C . SER A 1 350 ? -48.664 -20.896 -10.871 1.00 93.31 350 SER A C 1
ATOM 2772 O O . SER A 1 350 ? -49.830 -20.800 -11.243 1.00 93.31 350 SER A O 1
ATOM 2774 N N . ASP A 1 351 ? -47.813 -21.815 -11.331 1.00 92.38 351 ASP A N 1
ATOM 2775 C CA . ASP A 1 351 ? -48.038 -22.647 -12.517 1.00 92.38 351 ASP A CA 1
ATOM 2776 C C . ASP A 1 351 ? -47.963 -24.153 -12.169 1.00 92.38 351 ASP A C 1
ATOM 2778 O O . ASP A 1 351 ? -47.932 -24.982 -13.075 1.00 92.38 351 ASP A O 1
ATOM 2782 N N . ASP A 1 352 ? -47.840 -24.490 -10.874 1.00 94.12 352 ASP A N 1
ATOM 2783 C CA . ASP A 1 352 ? -47.595 -25.836 -10.310 1.00 94.12 352 ASP A CA 1
ATOM 2784 C C . ASP A 1 352 ? -46.573 -26.669 -11.113 1.00 94.12 352 ASP A C 1
ATOM 2786 O O . ASP A 1 352 ? -46.764 -27.840 -11.441 1.00 94.12 352 ASP A O 1
ATOM 2790 N N . SER A 1 353 ? -45.472 -26.024 -11.508 1.00 94.62 353 SER A N 1
ATOM 2791 C CA . SER A 1 353 ? -44.502 -26.601 -12.441 1.00 94.62 353 SER A CA 1
ATOM 2792 C C . SER A 1 353 ? -43.074 -26.542 -11.912 1.00 94.62 353 SER A C 1
ATOM 2794 O O . SER A 1 353 ? -42.717 -25.721 -11.065 1.00 94.62 353 SER A O 1
ATOM 2796 N N . THR A 1 354 ? -42.220 -27.434 -12.418 1.00 95.88 354 THR A N 1
ATOM 2797 C CA . THR A 1 354 ? -40.781 -27.420 -12.132 1.00 95.88 354 THR A CA 1
ATOM 2798 C C . THR A 1 354 ? -40.001 -27.094 -13.397 1.00 95.88 354 THR A C 1
ATOM 2800 O O . THR A 1 354 ? -40.194 -27.701 -14.449 1.00 95.88 354 THR A O 1
ATOM 2803 N N . VAL A 1 355 ? -39.093 -26.123 -13.301 1.00 95.06 355 VAL A N 1
ATOM 2804 C CA . VAL A 1 355 ? -38.257 -25.672 -14.418 1.00 95.06 355 VAL A CA 1
ATOM 2805 C C . VAL A 1 355 ? -36.779 -25.801 -14.075 1.00 95.06 355 VAL A C 1
ATOM 2807 O O . VAL A 1 355 ? -36.345 -25.508 -12.963 1.00 95.06 355 VAL A O 1
ATOM 2810 N N . THR A 1 356 ? -35.973 -26.228 -15.048 1.00 96.69 356 THR A N 1
ATOM 2811 C CA . THR A 1 356 ? -34.516 -26.331 -14.876 1.00 96.69 356 THR A CA 1
ATOM 2812 C C . THR A 1 356 ? -33.834 -25.100 -15.471 1.00 96.69 356 THR A C 1
ATOM 2814 O O . THR A 1 356 ? -33.658 -25.002 -16.688 1.00 96.69 356 THR A O 1
ATOM 2817 N N . VAL A 1 357 ? -33.413 -24.157 -14.634 1.00 94.75 357 VAL A N 1
ATOM 2818 C CA . VAL A 1 357 ? -32.896 -22.837 -15.045 1.00 94.75 357 VAL A CA 1
ATOM 2819 C C . VAL A 1 357 ? -31.411 -22.673 -14.720 1.00 94.75 357 VAL A C 1
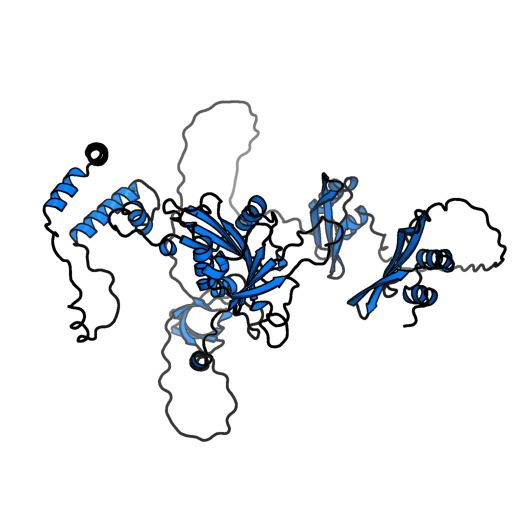ATOM 2821 O O . VAL A 1 357 ? -30.912 -23.228 -13.747 1.00 94.75 357 VAL A O 1
ATOM 2824 N N . SER A 1 358 ? -30.670 -21.932 -15.552 1.00 94.25 358 SER A N 1
ATOM 2825 C CA . SER A 1 358 ? -29.247 -21.654 -15.295 1.00 94.25 358 SER A CA 1
ATOM 2826 C C . SER A 1 358 ? -29.077 -20.771 -14.060 1.00 94.25 358 SER A C 1
ATOM 2828 O O . SER A 1 358 ? -29.815 -19.800 -13.895 1.00 94.25 358 SER A O 1
ATOM 2830 N N . LYS A 1 359 ? -28.050 -21.046 -13.244 1.00 95.50 359 LYS A N 1
ATOM 2831 C CA . LYS A 1 359 ? -27.728 -20.249 -12.044 1.00 95.50 359 LYS A CA 1
ATOM 2832 C C . LYS A 1 359 ? -27.522 -18.757 -12.325 1.00 95.50 359 LYS A C 1
ATOM 2834 O O . LYS A 1 359 ? -27.740 -17.940 -11.443 1.00 95.50 359 LYS A O 1
ATOM 2839 N N . LEU A 1 360 ? -27.152 -18.389 -13.555 1.00 91.81 360 LEU A N 1
ATOM 2840 C CA . LEU A 1 360 ? -26.987 -16.993 -13.982 1.00 91.81 360 LEU A CA 1
ATOM 2841 C C . LEU A 1 360 ? -28.306 -16.203 -14.076 1.00 91.81 360 LEU A C 1
ATOM 2843 O O . LEU A 1 360 ? -28.263 -14.984 -14.215 1.00 91.81 360 LEU A O 1
ATOM 2847 N N . LEU A 1 361 ? -29.454 -16.886 -14.047 1.00 93.00 361 LEU A N 1
ATOM 2848 C CA . LEU A 1 361 ? -30.791 -16.302 -14.204 1.00 93.00 361 LEU A CA 1
ATOM 2849 C C . LEU A 1 361 ? -31.611 -16.345 -12.904 1.00 93.00 361 LEU A C 1
ATOM 2851 O O . LEU A 1 361 ? -32.749 -15.880 -12.903 1.00 93.00 361 LEU A O 1
ATOM 2855 N N . VAL A 1 362 ? -31.057 -16.912 -11.826 1.00 94.69 362 VAL A N 1
ATOM 2856 C CA . VAL A 1 362 ? -31.737 -17.128 -10.541 1.00 94.69 362 VAL A CA 1
ATOM 2857 C C . VAL A 1 362 ? -31.120 -16.230 -9.475 1.00 94.69 362 VAL A C 1
ATOM 2859 O O . VAL A 1 362 ? -29.917 -16.273 -9.229 1.00 94.69 362 VAL A O 1
ATOM 2862 N N . TYR A 1 363 ? -31.961 -15.433 -8.825 1.00 94.19 363 TYR A N 1
ATOM 2863 C CA . TYR A 1 363 ? -31.588 -14.485 -7.778 1.00 94.19 363 TYR A CA 1
ATOM 2864 C C . TYR A 1 363 ? -32.326 -14.847 -6.481 1.00 94.19 363 TYR A C 1
ATOM 2866 O O . TYR A 1 363 ? -33.479 -15.259 -6.564 1.00 94.19 363 TYR A O 1
ATOM 2874 N N . PRO A 1 364 ? -31.725 -14.717 -5.289 1.00 91.62 364 PRO A N 1
ATOM 2875 C CA . PRO A 1 364 ? -32.444 -14.946 -4.033 1.00 91.62 364 PRO A CA 1
ATOM 2876 C C . PRO A 1 364 ? -33.567 -13.912 -3.841 1.00 91.62 364 PRO A C 1
ATOM 2878 O O . PRO A 1 364 ? -33.341 -12.716 -4.033 1.00 91.62 364 PRO A O 1
ATOM 2881 N N . ASP A 1 365 ? -34.760 -14.369 -3.450 1.00 89.06 365 ASP A N 1
ATOM 2882 C CA . ASP A 1 365 ? -35.895 -13.500 -3.105 1.00 89.06 365 ASP A CA 1
ATOM 2883 C C . ASP A 1 365 ? -35.803 -13.144 -1.615 1.00 89.06 365 ASP A C 1
ATOM 2885 O O . ASP A 1 365 ? -36.383 -13.808 -0.754 1.00 89.06 365 ASP A O 1
ATOM 2889 N N . PHE A 1 366 ? -34.984 -12.142 -1.291 1.00 79.56 366 PHE A N 1
ATOM 2890 C CA . PHE A 1 366 ? -34.927 -11.611 0.068 1.00 79.56 366 PHE A CA 1
ATOM 2891 C C . PHE A 1 366 ? -36.120 -10.673 0.299 1.00 79.56 366 PHE A C 1
ATOM 2893 O O . PHE A 1 366 ? -36.320 -9.767 -0.512 1.00 79.56 366 PHE A O 1
ATOM 2900 N N . PRO A 1 367 ? -36.886 -10.825 1.398 1.00 74.75 367 PRO A N 1
ATOM 2901 C CA . PRO A 1 367 ? -37.953 -9.885 1.719 1.00 74.75 367 PRO A CA 1
ATOM 2902 C C . PRO A 1 367 ? -37.361 -8.483 1.890 1.00 74.75 367 PRO A C 1
ATOM 2904 O O . PRO A 1 367 ? -36.415 -8.292 2.658 1.00 74.75 367 PRO A O 1
ATOM 2907 N N . GLU A 1 368 ? -37.906 -7.505 1.165 1.00 57.66 368 GLU A N 1
ATOM 2908 C CA . GLU A 1 368 ? -37.427 -6.124 1.214 1.00 57.66 368 GLU A CA 1
ATOM 2909 C C . GLU A 1 368 ? -37.511 -5.592 2.651 1.00 57.66 368 GLU A C 1
ATOM 2911 O O . GLU A 1 368 ? -38.589 -5.471 3.239 1.00 57.66 368 GLU A O 1
ATOM 2916 N N . SER A 1 369 ? -36.358 -5.265 3.238 1.00 42.41 369 SER A N 1
ATOM 2917 C CA . SER A 1 369 ? -36.305 -4.650 4.560 1.00 42.41 369 SER A CA 1
ATOM 2918 C C . SER A 1 369 ? -36.989 -3.286 4.495 1.00 42.41 369 SER A C 1
ATOM 2920 O O . SER A 1 369 ? -36.508 -2.404 3.784 1.00 42.41 369 SER A O 1
ATOM 2922 N N . LYS A 1 370 ? -38.088 -3.107 5.237 1.00 44.78 370 LYS A N 1
ATOM 2923 C CA . LYS A 1 370 ? -38.875 -1.864 5.293 1.00 44.78 370 LYS A CA 1
ATOM 2924 C C . LYS A 1 370 ? -37.999 -0.648 5.642 1.00 44.78 370 LYS A C 1
ATOM 2926 O O . LYS A 1 370 ? -37.813 -0.336 6.816 1.00 44.78 370 LYS A O 1
ATOM 2931 N N . SER A 1 371 ? -37.499 0.068 4.635 1.00 36.44 371 SER A N 1
ATOM 2932 C CA . SER A 1 371 ? -36.702 1.284 4.817 1.00 36.44 371 SER A CA 1
ATOM 2933 C C . SER A 1 371 ? -37.487 2.539 4.427 1.00 36.44 371 SER A C 1
ATOM 2935 O O . SER A 1 371 ? -37.563 2.904 3.257 1.00 36.44 371 SER A O 1
ATOM 2937 N N . SER A 1 372 ? -38.014 3.207 5.455 1.00 35.62 372 SER A N 1
ATOM 2938 C CA . SER A 1 372 ? -38.145 4.670 5.566 1.00 35.62 372 SER A CA 1
ATOM 2939 C C . SER A 1 372 ? -38.731 5.476 4.387 1.00 35.62 372 SER A C 1
ATOM 2941 O O . SER A 1 372 ? -38.010 5.914 3.495 1.00 35.62 372 SER A O 1
ATOM 2943 N N . GLY A 1 373 ? -40.005 5.854 4.541 1.00 34.91 373 GLY A N 1
ATOM 2944 C CA . GLY A 1 373 ? -40.398 7.272 4.579 1.00 34.91 373 GLY A CA 1
ATOM 2945 C C . GLY A 1 373 ? -40.356 8.080 3.278 1.00 34.91 373 GLY A C 1
ATOM 2946 O O . GLY A 1 373 ? -39.359 8.728 2.961 1.00 34.91 373 GLY A O 1
ATOM 2947 N N . GLN A 1 374 ? -41.506 8.179 2.608 1.00 32.97 374 GLN A N 1
ATOM 2948 C CA . GLN A 1 374 ? -41.785 9.305 1.713 1.00 32.97 374 GLN A CA 1
ATOM 2949 C C . GLN A 1 374 ? -41.933 10.590 2.544 1.00 32.97 374 GLN A C 1
ATOM 2951 O O . GLN A 1 374 ? -42.693 10.619 3.508 1.00 32.97 374 GLN A O 1
ATOM 2956 N N . ILE A 1 375 ? -41.219 11.654 2.170 1.00 33.06 375 ILE A N 1
ATOM 2957 C CA . ILE A 1 375 ? -41.370 12.977 2.791 1.00 33.06 375 ILE A CA 1
ATOM 2958 C C . ILE A 1 375 ? -42.508 13.719 2.088 1.00 33.06 375 ILE A C 1
ATOM 2960 O O . ILE A 1 375 ? -42.374 14.116 0.925 1.00 33.06 375 ILE A O 1
ATOM 2964 N N . GLU A 1 376 ? -43.610 13.928 2.804 1.00 31.59 376 GLU A N 1
ATOM 2965 C CA . GLU A 1 376 ? -44.680 14.830 2.385 1.00 31.59 376 GLU A CA 1
ATOM 2966 C C . GLU A 1 376 ? -44.191 16.288 2.339 1.00 31.59 376 GLU A C 1
ATOM 2968 O O . GLU A 1 376 ? -43.333 16.715 3.114 1.00 31.59 376 GLU A O 1
ATOM 2973 N N . LYS A 1 377 ? -44.758 17.078 1.423 1.00 36.56 377 LYS A N 1
ATOM 2974 C CA . LYS A 1 377 ? -44.545 18.529 1.340 1.00 36.56 377 LYS A CA 1
ATOM 2975 C C . LYS A 1 377 ? -45.872 19.243 1.539 1.00 36.56 377 LYS A C 1
ATOM 2977 O O . LYS A 1 377 ? -46.794 18.986 0.776 1.00 36.56 377 LYS A O 1
ATOM 2982 N N . ASN A 1 378 ? -45.924 20.193 2.471 1.00 27.34 378 ASN A N 1
ATOM 2983 C CA . ASN A 1 378 ? -46.996 21.189 2.585 1.00 27.34 378 ASN A CA 1
ATOM 2984 C C . ASN A 1 378 ? -46.480 22.484 3.282 1.00 27.34 378 ASN A C 1
ATOM 2986 O O . ASN A 1 378 ? -45.312 22.503 3.681 1.00 27.34 378 ASN A O 1
ATOM 2990 N N . PRO A 1 379 ? -47.211 23.627 3.260 1.00 38.00 379 PRO A N 1
ATOM 2991 C CA . PRO A 1 379 ? -46.609 24.837 2.673 1.00 38.00 379 PRO A CA 1
ATOM 2992 C C . PRO A 1 379 ? -46.412 26.094 3.562 1.00 38.00 379 PRO A C 1
ATOM 2994 O O . PRO A 1 379 ? -47.150 26.369 4.498 1.00 38.00 379 PRO A O 1
ATOM 2997 N N . SER A 1 380 ? -45.445 26.915 3.124 1.00 31.98 380 SER A N 1
ATOM 2998 C CA . SER A 1 380 ? -45.362 28.397 3.083 1.00 31.98 380 SER A CA 1
ATOM 2999 C C . SER A 1 380 ? -46.015 29.333 4.132 1.00 31.98 380 SER A C 1
ATOM 3001 O O . SER A 1 380 ? -47.225 29.540 4.117 1.00 31.98 380 SER A O 1
ATOM 3003 N N . GLN A 1 381 ? -45.175 30.181 4.758 1.00 31.53 381 GLN A N 1
ATOM 3004 C CA . GLN A 1 381 ? -45.426 31.620 5.045 1.00 31.53 381 GLN A CA 1
ATOM 3005 C C . GLN A 1 381 ? -44.109 32.420 4.819 1.00 31.53 381 GLN A C 1
ATOM 3007 O O . GLN A 1 381 ? -43.068 32.015 5.320 1.00 31.53 381 GLN A O 1
ATOM 3012 N N . LYS A 1 382 ? -44.017 33.324 3.820 1.00 31.50 382 LYS A N 1
ATOM 3013 C CA . LYS A 1 382 ? -44.081 34.818 3.894 1.00 31.50 382 LYS A CA 1
ATOM 3014 C C . LYS A 1 382 ? -43.135 35.441 4.952 1.00 31.50 382 LYS A C 1
ATOM 3016 O O . LYS A 1 382 ? -43.270 35.136 6.122 1.00 31.50 382 LYS A O 1
ATOM 3021 N N . LEU A 1 383 ? -42.183 36.327 4.609 1.00 26.64 383 LEU A N 1
ATOM 3022 C CA . LEU A 1 383 ? -42.399 37.697 4.085 1.00 26.64 383 LEU A CA 1
ATOM 3023 C C . LEU A 1 383 ? -41.258 38.253 3.179 1.00 26.64 383 LEU A C 1
ATOM 3025 O O . LEU A 1 383 ? -40.170 37.697 3.089 1.00 26.64 383 LEU A O 1
ATOM 3029 N N . HIS A 1 384 ? -41.566 39.361 2.491 1.00 29.28 384 HIS A N 1
ATOM 3030 C CA . HIS A 1 384 ? -40.792 40.110 1.468 1.00 29.28 384 HIS A CA 1
ATOM 3031 C C . HIS A 1 384 ? -40.173 41.414 2.058 1.00 29.28 384 HIS A C 1
ATOM 3033 O O . HIS A 1 384 ? -40.325 41.598 3.265 1.00 29.28 384 HIS A O 1
ATOM 3039 N N . PRO A 1 385 ? -39.557 42.365 1.296 1.00 45.12 385 PRO A N 1
ATOM 3040 C CA . PRO A 1 385 ? -39.330 42.496 -0.165 1.00 45.12 385 PRO A CA 1
ATOM 3041 C C . PRO A 1 385 ? -37.809 42.483 -0.510 1.00 45.12 385 PRO A C 1
ATOM 3043 O O . PRO A 1 385 ? -37.045 41.943 0.274 1.00 45.12 385 PRO A O 1
ATOM 3046 N N . SER A 1 386 ? -37.236 42.954 -1.635 1.00 28.62 386 SER A N 1
ATOM 3047 C CA . SER A 1 386 ? -37.669 43.649 -2.876 1.00 28.62 386 SER A CA 1
ATOM 3048 C C . SER A 1 386 ? -36.683 43.278 -4.032 1.00 28.62 386 SER A C 1
ATOM 3050 O O . SER A 1 386 ? -35.755 42.524 -3.764 1.00 28.62 386 SER A O 1
ATOM 3052 N N . LYS A 1 387 ? -36.744 43.698 -5.313 1.00 30.72 387 LYS A N 1
ATOM 3053 C CA . LYS A 1 387 ? -37.580 44.636 -6.105 1.00 30.72 387 LYS A CA 1
ATOM 3054 C C . LYS A 1 387 ? -37.506 44.232 -7.610 1.00 30.72 387 LYS A C 1
ATOM 3056 O O . LYS A 1 387 ? -36.588 43.531 -8.006 1.00 30.72 387 LYS A O 1
ATOM 3061 N N . ASN A 1 388 ? -38.415 44.774 -8.426 1.00 31.38 388 ASN A N 1
ATOM 3062 C CA . ASN A 1 388 ? -38.402 44.940 -9.898 1.00 31.38 388 ASN A CA 1
ATOM 3063 C C . ASN A 1 388 ? -38.410 43.731 -10.877 1.00 31.38 388 ASN A C 1
ATOM 3065 O O . ASN A 1 388 ? -37.590 42.824 -10.876 1.00 31.38 388 ASN A O 1
ATOM 3069 N N . ASN A 1 389 ? -39.392 43.828 -11.778 1.00 26.38 389 ASN A N 1
ATOM 3070 C CA . ASN A 1 389 ? -39.843 42.949 -12.868 1.00 26.38 389 ASN A CA 1
ATOM 3071 C C . ASN A 1 389 ? -39.654 43.747 -14.207 1.00 26.38 389 ASN A C 1
ATOM 3073 O O . ASN A 1 389 ? -39.335 44.933 -14.089 1.00 26.38 389 ASN A O 1
ATOM 3077 N N . PRO A 1 390 ? -39.854 43.219 -15.447 1.00 42.16 390 PRO A N 1
ATOM 3078 C CA . PRO A 1 390 ? -41.120 42.593 -15.852 1.00 42.16 390 PRO A CA 1
ATOM 3079 C C . PRO A 1 390 ? -41.076 41.399 -16.837 1.00 42.16 390 PRO A C 1
ATOM 3081 O O . PRO A 1 390 ? -40.550 41.454 -17.944 1.00 42.16 390 PRO A O 1
ATOM 3084 N N . ARG A 1 391 ? -41.813 40.359 -16.435 1.00 27.92 391 ARG A N 1
ATOM 3085 C CA . ARG A 1 391 ? -42.743 39.512 -17.218 1.00 27.92 391 ARG A CA 1
ATOM 3086 C C . ARG A 1 391 ? -42.989 39.847 -18.708 1.00 27.92 391 ARG A C 1
ATOM 3088 O O . ARG A 1 391 ? -43.400 40.957 -19.039 1.00 27.92 391 ARG A O 1
ATOM 3095 N N . LYS A 1 392 ? -43.158 38.778 -19.500 1.00 34.22 392 LYS A N 1
ATOM 3096 C CA . LYS A 1 392 ? -44.393 38.574 -20.290 1.00 34.22 392 LYS A CA 1
ATOM 3097 C C . LYS A 1 392 ? -44.841 37.103 -20.198 1.00 34.22 392 LYS A C 1
ATOM 3099 O O . LYS A 1 392 ? -43.998 36.213 -20.198 1.00 34.22 392 LYS A O 1
ATOM 3104 N N . ARG A 1 393 ? -46.149 36.869 -20.023 1.00 29.91 393 ARG A N 1
ATOM 3105 C CA . ARG A 1 393 ? -46.793 35.538 -19.932 1.00 29.91 393 ARG A CA 1
ATOM 3106 C C . ARG A 1 393 ? -47.296 35.075 -21.307 1.00 29.91 393 ARG A C 1
ATOM 3108 O O . ARG A 1 393 ? -47.563 35.933 -22.143 1.00 29.91 393 ARG A O 1
ATOM 3115 N N . CYS A 1 394 ? -47.555 33.773 -21.448 1.00 29.19 394 CYS A N 1
ATOM 3116 C CA . CYS A 1 394 ? -48.919 33.240 -21.619 1.00 29.19 394 CYS A CA 1
ATOM 3117 C C . CYS A 1 394 ? -49.002 31.811 -21.039 1.00 29.19 394 CYS A C 1
ATOM 3119 O O . CYS A 1 394 ? -47.970 31.197 -20.775 1.00 29.19 394 CYS A O 1
ATOM 3121 N N . ASP A 1 395 ? -50.227 31.367 -20.755 1.00 31.22 395 ASP A N 1
ATOM 3122 C CA . ASP A 1 395 ? -50.589 30.227 -19.891 1.00 31.22 395 ASP A CA 1
ATOM 3123 C C . ASP A 1 395 ? -50.982 28.956 -20.731 1.00 31.22 395 ASP A C 1
ATOM 3125 O O . ASP A 1 395 ? -50.876 29.011 -21.959 1.00 31.22 395 ASP A O 1
ATOM 3129 N N . PRO A 1 396 ? -51.307 27.781 -20.132 1.00 53.44 396 PRO A N 1
ATOM 3130 C CA . PRO A 1 396 ? -51.009 26.458 -20.720 1.00 53.44 396 PRO A CA 1
ATOM 3131 C C . PRO A 1 396 ? -52.201 25.692 -21.333 1.00 53.44 396 PRO A C 1
ATOM 3133 O O . PRO A 1 396 ? -53.355 26.011 -21.062 1.00 53.44 396 PRO A O 1
ATOM 3136 N N . ALA A 1 397 ? -51.902 24.580 -22.024 1.00 29.06 397 ALA A N 1
ATOM 3137 C CA . ALA A 1 397 ? -52.807 23.433 -22.167 1.00 29.06 397 ALA A CA 1
ATOM 3138 C C . ALA A 1 397 ? -52.052 22.100 -22.396 1.00 29.06 397 ALA A C 1
ATOM 3140 O O . ALA A 1 397 ? -50.971 22.072 -22.979 1.00 29.06 397 ALA A O 1
ATOM 3141 N N . ASP A 1 398 ? -52.700 21.030 -21.939 1.00 30.47 398 ASP A N 1
ATOM 3142 C CA . ASP A 1 398 ? -52.618 19.618 -22.329 1.00 30.47 398 ASP A CA 1
ATOM 3143 C C . ASP A 1 398 ? -51.391 18.723 -22.063 1.00 30.47 398 ASP A C 1
ATOM 3145 O O . ASP A 1 398 ? -50.241 18.918 -22.450 1.00 30.47 398 ASP A O 1
ATOM 3149 N N . SER A 1 399 ? -51.746 17.609 -21.425 1.00 35.94 399 SER A N 1
ATOM 3150 C CA . SER A 1 399 ? -50.984 16.394 -21.194 1.00 35.94 399 SER A CA 1
ATOM 3151 C C . SER A 1 399 ? -50.620 15.650 -22.480 1.00 35.94 399 SER A C 1
ATOM 3153 O O . SER A 1 399 ? -51.525 15.259 -23.214 1.00 35.94 399 SER A O 1
ATOM 3155 N N . GLN A 1 400 ? -49.342 15.280 -22.649 1.00 30.53 400 GLN A N 1
ATOM 3156 C CA . GLN A 1 400 ? -48.942 13.951 -23.147 1.00 30.53 400 GLN A CA 1
ATOM 3157 C C . GLN A 1 400 ? -47.419 13.707 -23.102 1.00 30.53 400 GLN A C 1
ATOM 3159 O O . GLN A 1 400 ? -46.602 14.599 -23.294 1.00 30.53 400 GLN A O 1
ATOM 3164 N N . SER A 1 401 ? -47.062 12.427 -22.966 1.00 34.22 401 SER A N 1
ATOM 3165 C CA . SER A 1 401 ? -45.751 11.823 -23.262 1.00 34.22 401 SER A CA 1
ATOM 3166 C C . SER A 1 401 ? -44.538 12.161 -22.368 1.00 34.22 401 SER A C 1
ATOM 3168 O O . SER A 1 401 ? -43.898 13.207 -22.428 1.00 34.22 401 SER A O 1
ATOM 3170 N N . ALA A 1 402 ? -44.094 11.146 -21.624 1.00 42.25 402 ALA A N 1
ATOM 3171 C CA . ALA A 1 402 ? -42.738 11.089 -21.094 1.00 42.25 402 ALA A CA 1
ATOM 3172 C C . ALA A 1 402 ? -41.745 10.721 -22.214 1.00 42.25 402 ALA A C 1
ATOM 3174 O O . ALA A 1 402 ? -41.511 9.533 -22.451 1.00 42.25 402 ALA A O 1
ATOM 3175 N N . LYS A 1 403 ? -41.150 11.709 -22.908 1.00 44.03 403 LYS A N 1
ATOM 3176 C CA . LYS A 1 403 ? -40.033 11.455 -23.845 1.00 44.03 403 LYS A CA 1
ATOM 3177 C C . LYS A 1 403 ? -39.246 12.700 -24.295 1.00 44.03 403 LYS A C 1
ATOM 3179 O O . LYS A 1 403 ? -39.173 12.974 -25.480 1.00 44.03 403 LYS A O 1
ATOM 3184 N N . GLU A 1 404 ? -38.516 13.367 -23.396 1.00 36.19 404 GLU A N 1
ATOM 3185 C CA . GLU A 1 404 ? -37.359 14.172 -23.839 1.00 36.19 404 GLU A CA 1
ATOM 3186 C C . GLU A 1 404 ? -36.285 14.350 -22.753 1.00 36.19 404 GLU A C 1
ATOM 3188 O O . GLU A 1 404 ? -36.276 15.282 -21.954 1.00 36.19 404 GLU A O 1
ATOM 3193 N N . ARG A 1 405 ? -35.310 13.430 -22.733 1.00 40.16 405 ARG A N 1
ATOM 3194 C CA . ARG A 1 405 ? -33.983 13.748 -22.191 1.00 40.16 405 ARG A CA 1
ATOM 3195 C C . ARG A 1 405 ? -33.193 14.391 -23.321 1.00 40.16 405 ARG A C 1
ATOM 3197 O O . ARG A 1 405 ? -32.975 13.725 -24.332 1.00 40.16 405 ARG A O 1
ATOM 3204 N N . ALA A 1 406 ? -32.743 15.630 -23.115 1.00 36.09 406 ALA A N 1
ATOM 3205 C CA . ALA A 1 406 ? -31.925 16.366 -24.076 1.00 36.09 406 ALA A CA 1
ATOM 3206 C C . ALA A 1 406 ? -30.823 15.466 -24.679 1.00 36.09 406 ALA A C 1
ATOM 3208 O O . ALA A 1 406 ? -30.156 14.731 -23.931 1.00 36.09 406 ALA A O 1
ATOM 3209 N N . PRO A 1 407 ? -30.631 15.481 -26.012 1.00 44.53 407 PRO A N 1
ATOM 3210 C CA . PRO A 1 407 ? -29.723 14.559 -26.671 1.00 44.53 407 PRO A CA 1
ATOM 3211 C C . PRO A 1 407 ? -28.308 14.745 -26.125 1.00 44.53 407 PRO A C 1
ATOM 3213 O O . PRO A 1 407 ? -27.729 15.830 -26.165 1.00 44.53 407 PRO A O 1
ATOM 3216 N N . ARG A 1 408 ? -27.721 13.655 -25.618 1.00 52.28 408 ARG A N 1
ATOM 3217 C CA . ARG A 1 408 ? -26.301 13.629 -25.259 1.00 52.28 408 ARG A CA 1
ATOM 3218 C C . ARG A 1 408 ? -25.494 13.796 -26.543 1.00 52.28 408 ARG A C 1
ATOM 3220 O O . ARG A 1 408 ? -25.233 12.794 -27.207 1.00 52.28 408 ARG A O 1
ATOM 3227 N N . ASN A 1 409 ? -25.099 15.032 -26.863 1.00 68.81 409 ASN A N 1
ATOM 3228 C CA . ASN A 1 409 ? -24.239 15.342 -28.004 1.00 68.81 409 ASN A CA 1
ATOM 3229 C C . ASN A 1 409 ? -23.002 14.437 -27.967 1.00 68.81 409 ASN A C 1
ATOM 3231 O O . ASN A 1 409 ? -22.109 14.561 -27.122 1.00 68.81 409 ASN A O 1
ATOM 3235 N N . ARG A 1 410 ? -23.000 13.468 -28.878 1.00 77.31 410 ARG A N 1
ATOM 3236 C CA . ARG A 1 410 ? -22.003 12.417 -29.011 1.00 77.31 410 ARG A CA 1
ATOM 3237 C C . ARG A 1 410 ? -21.585 12.392 -30.471 1.00 77.31 410 ARG A C 1
ATOM 3239 O O . ARG A 1 410 ? -22.440 12.387 -31.350 1.00 77.31 410 ARG A O 1
ATOM 3246 N N . ARG A 1 411 ? -20.272 12.319 -30.690 1.00 84.75 411 ARG A N 1
ATOM 3247 C CA . ARG A 1 411 ? -19.659 12.043 -31.994 1.00 84.75 411 ARG A CA 1
ATOM 3248 C C . ARG A 1 411 ? -20.390 10.916 -32.721 1.00 84.75 411 ARG A C 1
ATOM 3250 O O . ARG A 1 411 ? -20.710 9.894 -32.099 1.00 84.75 411 ARG A O 1
ATOM 3257 N N . LYS A 1 412 ? -20.614 11.078 -34.023 1.00 83.38 412 LYS A N 1
ATOM 3258 C CA . LYS A 1 412 ? -21.200 10.038 -34.871 1.00 83.38 412 LYS A CA 1
ATOM 3259 C C . LYS A 1 412 ? -20.272 8.821 -34.899 1.00 83.38 412 LYS A C 1
ATOM 3261 O O . LYS A 1 412 ? -19.056 8.903 -34.697 1.00 83.38 412 LYS A O 1
ATOM 3266 N N . LYS A 1 413 ? -20.856 7.645 -35.135 1.00 79.25 413 LYS A N 1
ATOM 3267 C CA . LYS A 1 413 ? -20.125 6.372 -35.184 1.00 79.25 413 LYS A CA 1
ATOM 3268 C C . LYS A 1 413 ? -19.102 6.409 -36.329 1.00 79.25 413 LYS A C 1
ATOM 3270 O O . LYS A 1 413 ? -19.479 6.295 -37.486 1.00 79.25 413 LYS A O 1
ATOM 3275 N N . GLY A 1 414 ? -17.819 6.553 -35.990 1.00 80.81 414 GLY A N 1
ATOM 3276 C CA . GLY A 1 414 ? -16.707 6.634 -36.950 1.00 80.81 414 GLY A CA 1
ATOM 3277 C C . GLY A 1 414 ? -15.775 7.832 -36.736 1.00 80.81 414 GLY A C 1
ATOM 3278 O O . GLY A 1 414 ? -14.597 7.742 -37.055 1.00 80.81 414 GLY A O 1
ATOM 3279 N N . GLU A 1 415 ? -16.244 8.902 -36.089 1.00 85.00 415 GLU A N 1
ATOM 3280 C CA . GLU A 1 415 ? -15.498 10.164 -35.883 1.00 85.00 415 GLU A CA 1
ATOM 3281 C C . GLU A 1 415 ? -14.397 10.089 -34.797 1.00 85.00 415 GLU A C 1
ATOM 3283 O O . GLU A 1 415 ? -13.776 11.093 -34.435 1.00 85.00 415 GLU A O 1
ATOM 3288 N N . GLY A 1 416 ? -14.140 8.889 -34.269 1.00 86.81 416 GLY A N 1
ATOM 3289 C CA . GLY A 1 416 ? -13.195 8.627 -33.187 1.00 86.81 416 GLY A CA 1
ATOM 3290 C C . GLY A 1 416 ? -13.745 8.927 -31.788 1.00 86.81 416 GLY A C 1
ATOM 3291 O O . GLY A 1 416 ? -14.868 9.392 -31.600 1.00 86.81 416 GLY A O 1
ATOM 3292 N N . ASN A 1 417 ? -12.934 8.631 -30.772 1.00 88.19 417 ASN A N 1
ATOM 3293 C CA . ASN A 1 417 ? -13.211 8.990 -29.383 1.00 88.19 417 ASN A CA 1
ATOM 3294 C C . ASN A 1 417 ? -11.984 9.689 -28.787 1.00 88.19 417 ASN A C 1
ATOM 3296 O O . ASN A 1 417 ? -10.859 9.210 -28.968 1.00 88.19 417 ASN A O 1
ATOM 3300 N N . GLY A 1 418 ? -12.206 10.797 -28.083 1.00 92.44 418 GLY A N 1
ATOM 3301 C CA . GLY A 1 418 ? -11.160 11.598 -27.464 1.00 92.44 418 GLY A CA 1
ATOM 3302 C C . GLY A 1 418 ? -11.684 12.513 -26.358 1.00 92.44 418 GLY A C 1
ATOM 3303 O O . GLY A 1 418 ? -12.892 12.706 -26.226 1.00 92.44 418 GLY A O 1
ATOM 3304 N N . SER A 1 419 ? -10.764 12.995 -25.524 1.00 95.19 419 SER A N 1
ATOM 3305 C CA . SER A 1 419 ? -11.038 13.815 -24.341 1.00 95.19 419 SER A CA 1
ATOM 3306 C C . SER A 1 419 ? -9.822 14.655 -23.942 1.00 95.19 419 SER A C 1
ATOM 3308 O O . SER A 1 419 ? -8.673 14.237 -24.101 1.00 95.19 419 SER A O 1
ATOM 3310 N N . ILE A 1 420 ? -10.066 15.833 -23.367 1.00 96.56 420 ILE A N 1
ATOM 3311 C CA . ILE A 1 420 ? -9.017 16.692 -22.801 1.00 96.56 420 ILE A CA 1
ATOM 3312 C C . ILE A 1 420 ? -8.683 16.216 -21.380 1.00 96.56 420 ILE A C 1
ATOM 3314 O O . ILE A 1 420 ? -9.576 15.969 -20.572 1.00 96.56 420 ILE A O 1
ATOM 3318 N N . HIS A 1 421 ? -7.394 16.104 -21.069 1.00 95.88 421 HIS A N 1
ATOM 3319 C CA . HIS A 1 421 ? -6.870 15.803 -19.739 1.00 95.88 421 HIS A CA 1
ATOM 3320 C C . HIS A 1 421 ? -5.852 16.860 -19.313 1.00 95.88 421 HIS A C 1
ATOM 3322 O O . HIS A 1 421 ? -4.980 17.243 -20.091 1.00 95.88 421 HIS A O 1
ATOM 3328 N N . TYR A 1 422 ? -5.924 17.276 -18.053 1.00 95.12 422 TYR A N 1
ATOM 3329 C CA . TYR A 1 422 ? -4.970 18.201 -17.448 1.00 95.12 422 TYR A CA 1
ATOM 3330 C C . TYR A 1 422 ? -3.958 17.449 -16.585 1.00 95.12 422 TYR A C 1
ATOM 3332 O O . TYR A 1 422 ? -4.290 16.453 -15.937 1.00 95.12 422 TYR A O 1
ATOM 3340 N N . ARG A 1 423 ? -2.715 17.931 -16.568 1.00 91.88 423 ARG A N 1
ATOM 3341 C CA . ARG A 1 423 ? -1.638 17.405 -15.731 1.00 91.88 423 ARG A CA 1
ATOM 3342 C C . ARG A 1 423 ? -0.813 18.549 -15.154 1.00 91.88 423 ARG A C 1
ATOM 3344 O O . ARG A 1 423 ? -0.286 19.365 -15.903 1.00 91.88 423 ARG A O 1
ATOM 3351 N N . THR A 1 424 ? -0.619 18.539 -13.840 1.00 92.56 424 THR A N 1
ATOM 3352 C CA . THR A 1 424 ? 0.353 19.410 -13.174 1.00 92.56 424 THR A CA 1
ATOM 3353 C C . THR A 1 424 ? 1.778 18.925 -13.452 1.00 92.56 424 THR A C 1
ATOM 3355 O O . THR A 1 424 ? 2.089 17.736 -13.311 1.00 92.56 424 THR A O 1
AT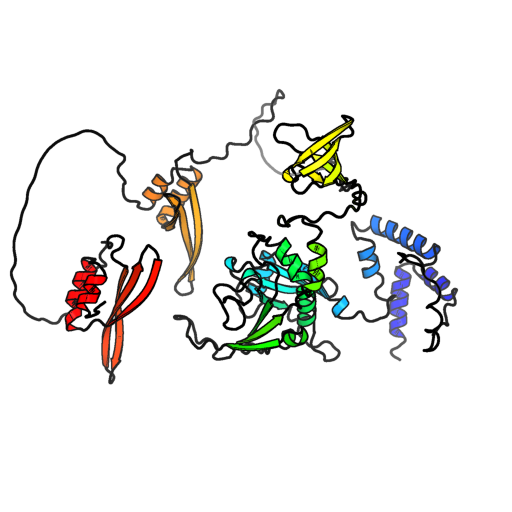OM 3358 N N . VAL A 1 425 ? 2.647 19.844 -13.864 1.00 87.31 425 VAL A N 1
ATOM 3359 C CA . VAL A 1 425 ? 4.064 19.620 -14.157 1.00 87.31 425 VAL A CA 1
ATOM 3360 C C . VAL A 1 425 ? 4.880 20.679 -13.424 1.00 87.31 425 VAL A C 1
ATOM 3362 O O . VAL A 1 425 ? 4.741 21.872 -13.679 1.00 87.31 425 VAL A O 1
ATOM 3365 N N . THR A 1 426 ? 5.763 20.250 -12.526 1.00 89.38 426 THR A N 1
ATOM 3366 C CA . THR A 1 426 ? 6.692 21.152 -11.839 1.00 89.38 426 THR A CA 1
ATOM 3367 C C . THR A 1 426 ? 7.910 21.421 -12.727 1.00 89.38 426 THR A C 1
ATOM 3369 O O . THR A 1 426 ? 8.593 20.484 -13.146 1.00 89.38 426 THR A O 1
ATOM 3372 N N . LYS A 1 427 ? 8.213 22.693 -13.000 1.00 80.88 427 LYS A N 1
ATOM 3373 C CA . LYS A 1 427 ? 9.462 23.146 -13.638 1.00 80.88 427 LYS A CA 1
ATOM 3374 C C . LYS A 1 427 ? 10.056 24.272 -12.798 1.00 80.88 427 LYS A C 1
ATOM 3376 O O . LYS A 1 427 ? 9.351 25.208 -12.444 1.00 80.88 427 LYS A O 1
ATOM 3381 N N . ASN A 1 428 ? 11.344 24.176 -12.473 1.00 84.38 428 ASN A N 1
ATOM 3382 C CA . ASN A 1 428 ? 12.077 25.174 -11.679 1.00 84.38 428 ASN A CA 1
ATOM 3383 C C . ASN A 1 428 ? 11.355 25.557 -10.365 1.00 84.38 428 ASN A C 1
ATOM 3385 O O . ASN A 1 428 ? 11.245 26.730 -10.026 1.00 84.38 428 ASN A O 1
ATOM 3389 N N . GLY A 1 429 ? 10.790 24.566 -9.664 1.00 83.50 429 GLY A N 1
ATOM 3390 C CA . GLY A 1 429 ? 10.039 24.763 -8.415 1.00 83.50 429 GLY A CA 1
ATOM 3391 C C . GLY A 1 429 ? 8.632 25.359 -8.564 1.00 83.50 429 GLY A C 1
ATOM 3392 O O . GLY A 1 429 ? 7.889 25.364 -7.590 1.00 83.50 429 GLY A O 1
ATOM 3393 N N . LYS A 1 430 ? 8.228 25.810 -9.759 1.00 79.19 430 LYS A N 1
ATOM 3394 C CA . LYS A 1 430 ? 6.880 26.328 -10.037 1.00 79.19 430 LYS A CA 1
ATOM 3395 C C . LYS A 1 430 ? 6.006 25.244 -10.668 1.00 79.19 430 LYS A C 1
ATOM 3397 O O . LYS A 1 430 ? 6.471 24.472 -11.511 1.00 79.19 430 LYS A O 1
ATOM 3402 N N . GLU A 1 431 ? 4.744 25.177 -10.257 1.00 87.56 431 GLU A N 1
ATOM 3403 C CA . GLU A 1 431 ? 3.761 24.256 -10.831 1.00 87.56 431 GLU A CA 1
ATOM 3404 C C . GLU A 1 431 ? 3.061 24.877 -12.043 1.00 87.56 431 GLU A C 1
ATOM 3406 O O . GLU A 1 431 ? 2.622 26.025 -12.012 1.00 87.56 431 GLU A O 1
ATOM 3411 N N . TYR A 1 432 ? 2.945 24.099 -13.118 1.00 90.19 432 TYR A N 1
ATOM 3412 C CA . TYR A 1 432 ? 2.256 24.488 -14.342 1.00 90.19 432 TYR A CA 1
ATOM 3413 C C . TYR A 1 432 ? 1.209 23.438 -14.705 1.00 90.19 432 TYR A C 1
ATOM 3415 O O . TYR A 1 432 ? 1.502 22.244 -14.722 1.00 90.19 432 TYR A O 1
ATOM 3423 N N . THR A 1 433 ? -0.000 23.878 -15.043 1.00 93.56 433 THR A N 1
ATOM 3424 C CA . THR A 1 433 ? -1.037 22.998 -15.594 1.00 93.56 433 THR A CA 1
ATOM 3425 C C . THR A 1 433 ? -0.881 22.914 -17.110 1.00 93.56 433 THR A C 1
ATOM 3427 O O . THR A 1 433 ? -1.098 23.903 -17.813 1.00 93.56 433 THR A O 1
ATOM 3430 N N . ASP A 1 434 ? -0.519 21.730 -17.602 1.00 95.06 434 ASP A N 1
ATOM 3431 C CA . ASP A 1 434 ? -0.434 21.400 -19.025 1.00 95.06 434 ASP A CA 1
ATOM 3432 C C . ASP A 1 434 ? -1.669 20.590 -19.454 1.00 95.06 434 ASP A C 1
ATOM 3434 O O . ASP A 1 434 ? -2.134 19.703 -18.731 1.00 95.06 434 ASP A O 1
ATOM 3438 N N . ALA A 1 435 ? -2.196 20.879 -20.645 1.00 96.38 435 ALA A N 1
ATOM 3439 C CA . ALA A 1 435 ? -3.354 20.196 -21.217 1.00 96.38 435 ALA A CA 1
ATOM 3440 C C . ALA A 1 435 ? -2.932 19.218 -22.327 1.00 96.38 435 ALA A C 1
ATOM 3442 O O . ALA A 1 435 ? -2.040 19.497 -23.129 1.00 96.38 435 ALA A O 1
ATOM 3443 N N . TYR A 1 436 ? -3.589 18.062 -22.388 1.00 97.19 436 TYR A N 1
ATOM 3444 C CA . TYR A 1 436 ? -3.320 16.996 -23.350 1.00 97.19 436 TYR A CA 1
ATOM 3445 C C . TYR A 1 436 ? -4.625 16.460 -23.931 1.00 97.19 436 TYR A C 1
ATOM 3447 O O . TYR A 1 436 ? -5.556 16.142 -23.197 1.00 97.19 436 TYR A O 1
ATOM 3455 N N . TYR A 1 437 ? -4.676 16.291 -25.249 1.00 97.19 437 TYR A N 1
ATOM 3456 C CA . TYR A 1 437 ? -5.770 15.615 -25.929 1.00 97.19 437 TYR A CA 1
ATOM 3457 C C . TYR A 1 437 ? -5.478 14.116 -25.999 1.00 97.19 437 TYR A C 1
ATOM 3459 O O . TYR A 1 437 ? -4.479 13.694 -26.590 1.00 97.19 437 TYR A O 1
ATOM 3467 N N . HIS A 1 438 ? -6.315 13.307 -25.359 1.00 96.06 438 HIS A N 1
ATOM 3468 C CA . HIS A 1 438 ? -6.260 11.849 -25.401 1.00 96.06 438 HIS A CA 1
ATOM 3469 C C . HIS A 1 438 ? -7.211 11.353 -26.489 1.00 96.06 438 HIS A C 1
ATOM 3471 O O . HIS A 1 438 ? -8.329 11.842 -26.583 1.00 96.06 438 HIS A O 1
ATOM 3477 N N . TYR A 1 439 ? -6.794 10.380 -27.297 1.00 95.06 439 TYR A N 1
ATOM 3478 C CA . TYR A 1 439 ? -7.612 9.831 -28.381 1.00 95.06 439 TYR A CA 1
ATOM 3479 C C . TYR A 1 439 ? -7.254 8.373 -28.686 1.00 95.06 439 TYR A C 1
ATOM 3481 O O . TYR A 1 439 ? -6.246 7.852 -28.202 1.00 95.06 439 TYR A O 1
ATOM 3489 N N . VAL A 1 440 ? -8.082 7.701 -29.488 1.00 90.62 440 VAL A N 1
ATOM 3490 C CA . VAL A 1 440 ? -7.812 6.345 -29.994 1.00 90.62 440 VAL A CA 1
ATOM 3491 C C . VAL A 1 440 ? -7.636 6.386 -31.512 1.00 90.62 440 VAL A C 1
ATOM 3493 O O . VAL A 1 440 ? -8.537 6.821 -32.220 1.00 90.62 440 VAL A O 1
ATOM 3496 N N . GLU A 1 441 ? -6.498 5.900 -32.011 1.00 90.62 441 GLU A N 1
ATOM 3497 C CA . GLU A 1 441 ? -6.236 5.684 -33.444 1.00 90.62 441 GLU A CA 1
ATOM 3498 C C . GLU A 1 441 ? -5.766 4.234 -33.627 1.00 90.62 441 GLU A C 1
ATOM 3500 O O . GLU A 1 441 ? -4.867 3.781 -32.916 1.00 90.62 441 GLU A O 1
ATOM 3505 N N . ASN A 1 442 ? -6.386 3.491 -34.551 1.00 87.88 442 ASN A N 1
ATOM 3506 C CA . ASN A 1 442 ? -6.098 2.073 -34.823 1.00 87.88 442 ASN A CA 1
ATOM 3507 C C . ASN A 1 442 ? -6.102 1.187 -33.555 1.00 87.88 442 ASN A C 1
ATOM 3509 O O . ASN A 1 442 ? -5.203 0.378 -33.337 1.00 87.88 442 ASN A O 1
ATOM 3513 N N . GLY A 1 443 ? -7.083 1.397 -32.669 1.00 85.44 443 GLY A N 1
ATOM 3514 C CA . GLY A 1 443 ? -7.220 0.674 -31.394 1.00 85.44 443 GLY A CA 1
ATOM 3515 C C . GLY A 1 443 ? -6.221 1.075 -30.297 1.00 85.44 443 GLY A C 1
ATOM 3516 O O . GLY A 1 443 ? -6.404 0.699 -29.140 1.00 85.44 443 GLY A O 1
ATOM 3517 N N . GLN A 1 444 ? -5.200 1.878 -30.608 1.00 84.25 444 GLN A N 1
ATOM 3518 C CA . GLN A 1 444 ? -4.188 2.315 -29.647 1.00 84.25 444 GLN A CA 1
ATOM 3519 C C . GLN A 1 444 ? -4.537 3.679 -29.044 1.00 84.25 444 GLN A C 1
ATOM 3521 O O . GLN A 1 444 ? -4.888 4.624 -29.752 1.00 84.25 444 GLN A O 1
ATOM 3526 N N . LYS A 1 445 ? -4.400 3.800 -27.717 1.00 92.31 445 LYS A N 1
ATOM 3527 C CA . LYS A 1 445 ? -4.545 5.077 -27.005 1.00 92.31 445 LYS A CA 1
ATOM 3528 C C . LYS A 1 445 ? -3.317 5.951 -27.256 1.00 92.31 445 LYS A C 1
ATOM 3530 O O . LYS A 1 445 ? -2.200 5.551 -26.935 1.00 92.31 445 LYS A O 1
ATOM 3535 N N . LYS A 1 446 ? -3.538 7.150 -27.784 1.00 94.44 446 LYS A N 1
ATOM 3536 C CA . LYS A 1 446 ? -2.520 8.168 -28.057 1.00 94.44 446 LYS A CA 1
ATOM 3537 C C . LYS A 1 446 ? -2.836 9.450 -27.294 1.00 94.44 446 LYS A C 1
ATOM 3539 O O . LYS A 1 446 ? -3.978 9.696 -26.906 1.00 94.44 446 LYS A O 1
ATOM 3544 N N . THR A 1 447 ? -1.815 10.272 -27.082 1.00 95.88 447 THR A N 1
ATOM 3545 C CA . THR A 1 447 ? -1.941 11.581 -26.438 1.00 95.88 447 THR A CA 1
ATOM 3546 C C . THR A 1 447 ? -1.161 12.630 -27.227 1.00 95.88 447 THR A C 1
ATOM 3548 O O . THR A 1 447 ? -0.105 12.335 -27.790 1.00 95.88 447 THR A O 1
ATOM 3551 N N . LYS A 1 448 ? -1.689 13.854 -27.309 1.00 95.69 448 LYS A N 1
ATOM 3552 C CA . LYS A 1 448 ? -1.048 15.002 -27.969 1.00 95.69 448 LYS A CA 1
ATOM 3553 C C . LYS A 1 448 ? -1.129 16.211 -27.038 1.00 95.69 448 LYS A C 1
ATOM 3555 O O . LYS A 1 448 ? -2.168 16.437 -26.431 1.00 95.69 448 LYS A O 1
ATOM 3560 N N . TYR A 1 449 ? -0.035 16.948 -26.873 1.00 96.50 449 TYR A N 1
ATOM 3561 C CA . TYR A 1 449 ? -0.030 18.169 -26.060 1.00 96.50 449 TYR A CA 1
ATOM 3562 C C . TYR A 1 449 ? -0.895 19.253 -26.717 1.00 96.50 449 TYR A C 1
ATOM 3564 O O . TYR A 1 449 ? -0.885 19.377 -27.942 1.00 96.50 449 TYR A O 1
ATOM 3572 N N . ILE A 1 450 ? -1.623 20.021 -25.906 1.00 97.06 450 ILE A N 1
ATOM 3573 C CA . ILE A 1 450 ? -2.423 21.171 -26.331 1.00 97.06 450 ILE A CA 1
ATOM 3574 C C . ILE A 1 450 ? -1.661 22.441 -25.919 1.00 97.06 450 ILE A C 1
ATOM 3576 O O . ILE A 1 450 ? -1.591 22.742 -24.725 1.00 97.06 450 ILE A O 1
ATOM 3580 N N . PRO A 1 451 ? -1.083 23.204 -26.866 1.00 95.88 451 PRO A N 1
ATOM 3581 C CA . PRO A 1 451 ? -0.501 24.509 -26.571 1.00 95.88 451 PRO A CA 1
ATOM 3582 C C . PRO A 1 451 ? -1.532 25.442 -25.929 1.00 95.88 451 PRO A C 1
ATOM 3584 O O . PRO A 1 451 ? -2.685 25.475 -26.357 1.00 95.88 451 PRO A O 1
ATOM 3587 N N . LYS A 1 452 ? -1.119 26.249 -24.942 1.00 94.06 452 LYS A N 1
ATOM 3588 C CA . LYS A 1 452 ? -2.023 27.164 -24.216 1.00 94.06 452 LYS A CA 1
ATOM 3589 C C . LYS A 1 452 ? -2.798 28.113 -25.143 1.00 94.06 452 LYS A C 1
ATOM 3591 O O . LYS A 1 452 ? -3.972 28.358 -24.907 1.00 94.06 452 LYS A O 1
ATOM 3596 N N . THR A 1 453 ? -2.173 28.564 -26.231 1.00 95.88 453 THR A N 1
ATOM 3597 C CA . THR A 1 453 ? -2.782 29.406 -27.280 1.00 95.88 453 THR A CA 1
ATOM 3598 C C . THR A 1 453 ? -3.911 28.729 -28.065 1.00 95.88 453 THR A C 1
ATOM 3600 O O . THR A 1 453 ? -4.706 29.411 -28.703 1.00 95.88 453 THR A O 1
ATOM 3603 N N . LEU A 1 454 ? -3.994 27.396 -28.032 1.00 95.88 454 LEU A N 1
ATOM 3604 C CA . LEU A 1 454 ? -5.002 26.596 -28.732 1.00 95.88 454 LEU A CA 1
ATOM 3605 C C . LEU A 1 454 ? -6.021 25.954 -27.781 1.00 95.88 454 LEU A C 1
ATOM 3607 O O . LEU A 1 454 ? -6.954 25.308 -28.253 1.00 95.88 454 LEU A O 1
ATOM 3611 N N . LEU A 1 455 ? -5.868 26.121 -26.461 1.00 96.19 455 LEU A N 1
ATOM 3612 C CA . LEU A 1 455 ? -6.682 25.419 -25.469 1.00 96.19 455 LEU A CA 1
ATOM 3613 C C . LEU A 1 455 ? -8.178 25.714 -25.634 1.00 96.19 455 LEU A C 1
ATOM 3615 O O . LEU A 1 455 ? -8.952 24.773 -25.781 1.00 96.19 455 LEU A O 1
ATOM 3619 N N . ASN A 1 456 ? -8.557 26.992 -25.719 1.00 95.81 456 ASN A N 1
ATOM 3620 C CA . ASN A 1 456 ? -9.956 27.401 -25.878 1.00 95.81 456 ASN A CA 1
ATOM 3621 C C . ASN A 1 456 ? -10.566 26.826 -27.171 1.00 95.81 456 ASN A C 1
ATOM 3623 O O . ASN A 1 456 ? -11.635 26.228 -27.126 1.00 95.81 456 ASN A O 1
ATOM 3627 N N . LYS A 1 457 ? -9.838 26.898 -28.297 1.00 96.69 457 LYS A N 1
ATOM 3628 C CA . LYS A 1 457 ? -10.279 26.354 -29.598 1.00 96.69 457 LYS A CA 1
ATOM 3629 C C . LYS A 1 457 ? -10.469 24.833 -29.561 1.00 96.69 457 LYS A C 1
ATOM 3631 O O . LYS A 1 457 ? -11.384 24.301 -30.179 1.00 96.69 457 LYS A O 1
ATOM 3636 N N . VAL A 1 458 ? -9.614 24.114 -28.830 1.00 96.56 458 VAL A N 1
ATOM 3637 C CA . VAL A 1 458 ? -9.727 22.655 -28.660 1.00 96.56 458 VAL A CA 1
ATOM 3638 C C . VAL A 1 458 ? -10.847 22.282 -27.682 1.00 96.56 458 VAL A C 1
ATOM 3640 O O . VAL A 1 458 ? -11.509 21.269 -27.892 1.00 96.56 458 VAL A O 1
ATOM 3643 N N . GLN A 1 459 ? -11.106 23.093 -26.652 1.00 96.50 459 GLN A N 1
ATOM 3644 C CA . GLN A 1 459 ? -12.264 22.923 -25.767 1.00 96.50 459 GLN A CA 1
ATOM 3645 C C . GLN A 1 459 ? -13.581 23.138 -26.516 1.00 96.50 459 GLN A C 1
ATOM 3647 O O . GLN A 1 459 ? -14.472 22.305 -26.391 1.00 96.50 459 GLN A O 1
ATOM 3652 N N . GLU A 1 460 ? -13.669 24.186 -27.335 1.00 95.88 460 GLU A N 1
ATOM 3653 C CA . GLU A 1 460 ? -14.815 24.494 -28.198 1.00 95.88 460 GLU A CA 1
ATOM 3654 C C . GLU A 1 460 ? -15.068 23.379 -29.228 1.00 95.88 460 GLU A C 1
ATOM 3656 O O . GLU A 1 460 ? -16.183 22.872 -29.357 1.00 95.88 460 GLU A O 1
ATOM 3661 N N . ALA A 1 461 ? -14.015 22.896 -29.894 1.00 95.25 461 ALA A N 1
ATOM 3662 C CA . ALA A 1 461 ? -14.102 21.753 -30.800 1.00 95.25 461 ALA A CA 1
ATOM 3663 C C . ALA A 1 461 ? -14.543 20.454 -30.088 1.00 95.25 461 ALA A C 1
ATOM 3665 O O . ALA A 1 461 ? -15.281 19.647 -30.658 1.00 95.25 461 ALA A O 1
ATOM 3666 N N . GLU A 1 462 ? -14.124 20.238 -28.836 1.00 94.88 462 GLU A N 1
ATOM 3667 C CA . GLU A 1 462 ? -14.533 19.087 -28.023 1.00 94.88 462 GLU A CA 1
ATOM 3668 C C . GLU A 1 462 ? -15.969 19.222 -27.487 1.00 94.88 462 GLU A C 1
ATOM 3670 O O . GLU A 1 462 ? -16.681 18.216 -27.435 1.00 94.88 462 GLU A O 1
ATOM 3675 N N . SER A 1 463 ? -16.437 20.420 -27.117 1.00 92.81 463 SER A N 1
ATOM 3676 C CA . SER A 1 463 ? -17.835 20.653 -26.713 1.00 92.81 463 SER A CA 1
ATOM 3677 C C . SER A 1 463 ? -18.794 20.496 -27.889 1.00 92.81 463 SER A C 1
ATOM 3679 O O . SER A 1 463 ? -19.811 19.821 -27.749 1.00 92.81 463 SER A O 1
ATOM 3681 N N . SER A 1 464 ? -18.408 20.999 -29.064 1.00 93.31 464 SER A N 1
ATOM 3682 C CA . SER A 1 464 ? -19.119 20.812 -30.338 1.00 93.31 464 SER A CA 1
ATOM 3683 C C . SER A 1 464 ? -18.974 19.398 -30.912 1.00 93.31 464 SER A C 1
ATOM 3685 O O . SER A 1 464 ? -19.556 19.087 -31.946 1.00 93.31 464 SER A O 1
ATOM 3687 N N . LYS A 1 465 ? -18.202 18.525 -30.244 1.00 93.69 465 LYS A N 1
ATOM 3688 C CA . LYS A 1 465 ? -17.963 17.123 -30.620 1.00 93.69 465 LYS A CA 1
ATOM 3689 C C . LYS A 1 465 ? -17.470 16.953 -32.058 1.00 93.69 465 LYS A C 1
ATOM 3691 O O . LYS A 1 465 ? -17.806 15.966 -32.705 1.00 93.69 465 LYS A O 1
ATOM 3696 N N . LEU A 1 466 ? -16.599 17.853 -32.520 1.00 93.75 466 LEU A N 1
ATOM 3697 C CA . LEU A 1 466 ? -15.949 17.718 -33.823 1.00 93.75 466 LEU A CA 1
ATOM 3698 C C . LEU A 1 466 ? -15.149 16.404 -33.922 1.00 93.75 466 LEU A C 1
ATOM 3700 O O . LEU A 1 466 ? -14.671 15.895 -32.891 1.00 93.75 466 LEU A O 1
ATOM 3704 N N . PRO A 1 467 ? -14.976 15.854 -35.139 1.00 95.62 467 PRO A N 1
ATOM 3705 C CA . PRO A 1 467 ? -14.170 14.667 -35.378 1.00 95.62 467 PRO A CA 1
ATOM 3706 C C . PRO A 1 467 ? -12.770 14.748 -34.767 1.00 95.62 467 PRO A C 1
ATOM 3708 O O . PRO A 1 467 ? -12.121 15.796 -34.731 1.00 95.62 467 PRO A O 1
ATOM 3711 N N . VAL A 1 468 ? -12.267 13.603 -34.299 1.00 94.50 468 VAL A N 1
ATOM 3712 C CA . VAL A 1 468 ? -10.921 13.504 -33.712 1.00 94.50 468 VAL A CA 1
ATOM 3713 C C . VAL A 1 468 ? -9.837 13.925 -34.714 1.00 94.50 468 VAL A C 1
ATOM 3715 O O . VAL A 1 468 ? -8.834 14.499 -34.298 1.00 94.50 468 VAL A O 1
ATOM 3718 N N . SER A 1 469 ? -10.039 13.699 -36.016 1.00 94.44 469 SER A N 1
ATOM 3719 C CA . SER A 1 469 ? -9.161 14.188 -37.091 1.00 94.44 469 SER A CA 1
ATOM 3720 C C . SER A 1 469 ? -8.954 15.700 -37.042 1.00 94.44 469 SER A C 1
ATOM 3722 O O . SER A 1 469 ? -7.826 16.173 -37.171 1.00 94.44 469 SER A O 1
ATOM 3724 N N . ASP A 1 470 ? -10.024 16.445 -36.798 1.00 94.44 470 ASP A N 1
ATOM 3725 C CA . ASP A 1 470 ? -10.071 17.892 -36.993 1.00 94.44 470 ASP A CA 1
ATOM 3726 C C . ASP A 1 470 ? -9.462 18.590 -35.774 1.00 94.44 470 ASP A C 1
ATOM 3728 O O . ASP A 1 470 ? -8.656 19.511 -35.896 1.00 94.44 470 ASP A O 1
ATOM 3732 N N . ILE A 1 471 ? -9.714 18.040 -34.581 1.00 94.94 471 ILE A N 1
ATOM 3733 C CA . ILE A 1 471 ? -9.011 18.423 -33.350 1.00 94.94 471 ILE A CA 1
ATOM 3734 C C . ILE A 1 471 ? -7.508 18.107 -33.456 1.00 94.94 471 ILE A C 1
ATOM 3736 O O . ILE A 1 471 ? -6.669 18.895 -33.016 1.00 94.94 471 ILE A O 1
ATOM 3740 N N . LEU A 1 472 ? -7.125 16.985 -34.075 1.00 95.25 472 LEU A N 1
ATOM 3741 C CA . LEU A 1 472 ? -5.711 16.665 -34.299 1.00 95.25 472 LEU A CA 1
ATOM 3742 C C . LEU A 1 472 ? -5.048 17.571 -35.343 1.00 95.25 472 LEU A C 1
ATOM 3744 O O . LEU A 1 472 ? -3.848 17.836 -35.197 1.00 95.25 472 LEU A O 1
ATOM 3748 N N . PHE A 1 473 ? -5.810 18.048 -36.334 1.00 94.69 473 PHE A N 1
ATOM 3749 C CA . PHE A 1 473 ? -5.394 19.040 -37.326 1.00 94.69 473 PHE A CA 1
ATOM 3750 C C . PHE A 1 473 ? -5.170 20.416 -36.685 1.00 94.69 473 PHE A C 1
ATOM 3752 O O . PHE A 1 473 ? -4.090 20.978 -36.865 1.00 94.69 473 PHE A O 1
ATOM 3759 N N . LEU A 1 474 ? -6.097 20.895 -35.839 1.00 94.38 474 LEU A N 1
ATOM 3760 C CA . LEU A 1 474 ? -5.909 22.102 -35.012 1.00 94.38 474 LEU A CA 1
ATOM 3761 C C . LEU A 1 474 ? -4.625 22.030 -34.171 1.00 94.38 474 LEU A C 1
ATOM 3763 O O . LEU A 1 474 ? -3.929 23.025 -34.003 1.00 94.38 474 LEU A O 1
ATOM 3767 N N . LEU A 1 475 ? -4.271 20.838 -33.685 1.00 94.69 475 LEU A N 1
ATOM 3768 C CA . LEU A 1 475 ? -3.033 20.577 -32.947 1.00 94.69 475 LEU A CA 1
ATOM 3769 C C . LEU A 1 475 ? -1.791 20.381 -33.846 1.00 94.69 475 LEU A C 1
ATOM 3771 O O . LEU A 1 475 ? -0.798 19.819 -33.383 1.00 94.69 475 LEU A O 1
ATOM 3775 N N . GLY A 1 476 ? -1.828 20.757 -35.127 1.00 88.81 476 GLY A N 1
ATOM 3776 C CA . GLY A 1 476 ? -0.726 20.554 -36.077 1.00 88.81 476 GLY A CA 1
ATOM 3777 C C . GLY A 1 476 ? -0.532 19.075 -36.410 1.00 88.81 476 GLY A C 1
ATOM 3778 O O . GLY A 1 476 ? 0.455 18.452 -36.016 1.00 88.81 476 GLY A O 1
ATOM 3779 N N . GLY A 1 477 ? -1.553 18.444 -36.984 1.00 78.81 477 GLY A N 1
ATOM 3780 C CA . GLY A 1 477 ? -1.478 17.085 -37.526 1.00 78.81 477 GLY A CA 1
ATOM 3781 C C . GLY A 1 477 ? -1.227 17.138 -39.028 1.00 78.81 477 GLY A C 1
ATOM 3782 O O . GLY A 1 477 ? -1.899 17.903 -39.717 1.00 78.81 477 GLY A O 1
ATOM 3783 N N . ASP A 1 478 ? -0.286 16.336 -39.530 1.00 54.69 478 ASP A N 1
ATOM 3784 C CA . ASP A 1 478 ? 0.010 16.281 -40.964 1.00 54.69 478 ASP A CA 1
ATOM 3785 C C . ASP A 1 478 ? -1.251 15.931 -41.769 1.00 54.69 478 ASP A C 1
ATOM 3787 O O . ASP A 1 478 ? -1.999 15.014 -41.407 1.00 54.69 478 ASP A O 1
ATOM 3791 N N . LYS A 1 479 ? -1.473 16.643 -42.881 1.00 48.31 479 LYS A N 1
ATOM 3792 C CA . LYS A 1 479 ? -2.575 16.369 -43.811 1.00 48.31 479 LYS A CA 1
ATOM 3793 C C . LYS A 1 479 ? -2.420 14.960 -44.397 1.00 48.31 479 LYS A C 1
ATOM 3795 O O . LYS A 1 479 ? -1.725 14.765 -45.392 1.00 48.31 479 LYS A O 1
ATOM 3800 N N . LYS A 1 480 ? -3.121 13.973 -43.834 1.00 49.81 480 LYS A N 1
ATOM 3801 C CA . LYS A 1 480 ? -3.484 12.765 -44.586 1.00 49.81 480 LYS A CA 1
ATOM 3802 C C . LYS A 1 480 ? -4.514 13.203 -45.625 1.00 49.81 480 LYS A C 1
ATOM 3804 O O . LYS A 1 480 ? -5.679 13.380 -45.280 1.00 49.81 480 LYS A O 1
ATOM 3809 N N . ASN A 1 481 ? -4.071 13.433 -46.863 1.00 37.19 481 ASN A N 1
ATOM 3810 C CA . ASN A 1 481 ? -4.967 13.793 -47.960 1.00 37.19 481 ASN A CA 1
ATOM 3811 C C . ASN A 1 481 ? -6.123 12.777 -48.041 1.00 37.19 481 ASN A C 1
ATOM 3813 O O . ASN A 1 481 ? -5.853 11.569 -48.069 1.00 37.19 481 ASN A O 1
ATOM 3817 N N . PRO A 1 482 ? -7.394 13.220 -48.088 1.00 39.38 482 PRO A N 1
ATOM 3818 C CA . PRO A 1 482 ? -8.484 12.324 -48.436 1.00 39.38 482 PRO A CA 1
ATOM 3819 C C . PRO A 1 482 ? -8.250 11.808 -49.861 1.00 39.38 482 PRO A C 1
ATOM 3821 O O . PRO A 1 482 ? -7.733 12.530 -50.716 1.00 39.38 482 PRO A O 1
ATOM 3824 N N . ARG A 1 483 ? -8.603 10.542 -50.105 1.00 40.47 483 ARG A N 1
ATOM 3825 C CA . ARG A 1 483 ? -8.431 9.889 -51.410 1.00 40.47 483 ARG A CA 1
ATOM 3826 C C . ARG A 1 483 ? -9.088 10.733 -52.510 1.00 40.47 483 ARG A C 1
ATOM 3828 O O . ARG A 1 483 ? -10.306 10.885 -52.498 1.00 40.47 483 ARG A O 1
ATOM 3835 N N . LYS A 1 484 ? -8.299 11.206 -53.478 1.00 34.88 484 LYS A N 1
ATOM 3836 C CA . LYS A 1 484 ? -8.796 11.580 -54.806 1.00 34.88 484 LYS A CA 1
ATOM 3837 C C . LYS A 1 484 ? -8.386 10.508 -55.809 1.00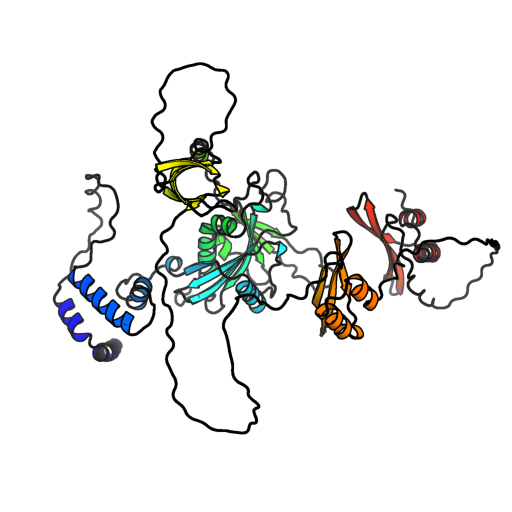 34.88 484 LYS A C 1
ATOM 3839 O O . LYS A 1 484 ? -7.241 10.065 -55.826 1.00 34.88 484 LYS A O 1
ATOM 3844 N N . SER A 1 485 ? -9.372 10.079 -56.581 1.00 38.34 485 SER A N 1
ATOM 3845 C CA . SER A 1 485 ? -9.260 9.264 -57.786 1.00 38.34 485 SER A CA 1
ATOM 3846 C C . SER A 1 485 ? -8.722 10.085 -58.974 1.00 38.34 485 SER A C 1
ATOM 3848 O O . SER A 1 485 ? -8.499 11.287 -58.844 1.00 38.34 485 SER A O 1
ATOM 3850 N N . SER A 1 486 ? -8.570 9.399 -60.116 1.00 34.75 486 SER A N 1
ATOM 3851 C CA . SER A 1 486 ? -8.235 9.880 -61.473 1.00 34.75 486 SER A CA 1
ATOM 3852 C C . SER A 1 486 ? -6.835 10.470 -61.720 1.00 34.75 486 SER A C 1
ATOM 3854 O O . SER A 1 486 ? -6.521 11.576 -61.295 1.00 34.75 486 SER A O 1
ATOM 3856 N N . ASN A 1 487 ? -6.052 9.694 -62.480 1.00 31.84 487 ASN A N 1
ATOM 3857 C CA . ASN A 1 487 ? -5.203 10.037 -63.634 1.00 31.84 487 ASN A CA 1
ATOM 3858 C C . ASN A 1 487 ? -4.751 11.501 -63.825 1.00 31.84 487 ASN A C 1
ATOM 3860 O O . ASN A 1 487 ? -5.591 12.382 -63.983 1.00 31.84 487 ASN A O 1
ATOM 3864 N N . THR A 1 488 ? -3.444 11.715 -64.037 1.00 28.56 488 THR A N 1
ATOM 3865 C CA . THR A 1 488 ? -2.837 12.199 -65.310 1.00 28.56 488 THR A CA 1
ATOM 3866 C C . THR A 1 488 ? -1.296 12.079 -65.216 1.00 28.56 488 THR A C 1
ATOM 3868 O O . THR A 1 488 ? -0.763 11.737 -64.161 1.00 28.56 488 THR A O 1
ATOM 3871 N N . SER A 1 489 ? -0.612 12.204 -66.351 1.00 28.08 489 SER A N 1
ATOM 3872 C CA . SER A 1 489 ? 0.727 11.716 -66.700 1.00 28.08 489 SER A CA 1
ATOM 3873 C C . SER A 1 489 ? 1.894 12.711 -66.514 1.00 28.08 489 SER A C 1
ATOM 3875 O O . SER A 1 489 ? 1.665 13.912 -66.430 1.00 28.08 489 SER A O 1
ATOM 3877 N N . LEU A 1 490 ? 3.131 12.173 -66.596 1.00 27.78 490 LEU A N 1
ATOM 3878 C CA . LEU A 1 490 ? 4.418 12.855 -66.902 1.00 27.78 490 LEU A CA 1
ATOM 3879 C C . LEU A 1 490 ? 4.927 13.867 -65.829 1.00 27.78 490 LEU A C 1
ATOM 3881 O O . LEU A 1 490 ? 4.147 14.402 -65.054 1.00 27.78 490 LEU A O 1
ATOM 3885 N N . THR A 1 491 ? 6.229 14.128 -65.637 1.00 26.83 491 THR A N 1
ATOM 3886 C CA . THR A 1 491 ? 7.454 13.742 -66.378 1.00 26.83 491 THR A CA 1
ATOM 3887 C C . THR A 1 491 ? 8.645 13.525 -65.420 1.00 26.83 491 THR A C 1
ATOM 3889 O O . THR A 1 491 ? 8.632 13.961 -64.271 1.00 26.83 491 THR A O 1
ATOM 3892 N N . SER A 1 492 ? 9.698 12.873 -65.914 1.00 30.80 492 SER A N 1
ATOM 3893 C CA . SER A 1 492 ? 11.010 12.674 -65.278 1.00 30.80 492 SER A CA 1
ATOM 3894 C C . SER A 1 492 ? 11.957 13.876 -65.407 1.00 30.80 492 SER A C 1
ATOM 3896 O O . SER A 1 492 ? 12.006 14.462 -66.485 1.00 30.80 492 SER A O 1
ATOM 3898 N N . VAL A 1 493 ? 12.822 14.106 -64.407 1.00 28.31 493 VAL A N 1
ATOM 3899 C CA . VAL A 1 493 ? 14.203 14.604 -64.605 1.00 28.31 493 VAL A CA 1
ATOM 3900 C C . VAL A 1 493 ? 15.124 13.951 -63.560 1.00 28.31 493 VAL A C 1
ATOM 3902 O O . VAL A 1 493 ? 14.860 14.045 -62.362 1.00 28.31 493 VAL A O 1
ATOM 3905 N N . ASP A 1 494 ? 16.182 13.281 -64.021 1.00 28.75 494 ASP A N 1
ATOM 3906 C CA . ASP A 1 494 ? 17.351 12.887 -63.221 1.00 28.75 494 ASP A CA 1
ATOM 3907 C C . ASP A 1 494 ? 18.376 14.026 -63.233 1.00 28.75 494 ASP A C 1
ATOM 3909 O O . ASP A 1 494 ? 18.607 14.610 -64.288 1.00 28.75 494 ASP A O 1
ATOM 3913 N N . GLU A 1 495 ? 19.096 14.251 -62.131 1.00 29.14 495 GLU A N 1
ATOM 3914 C CA . GLU A 1 495 ? 20.408 14.902 -62.210 1.00 29.14 495 GLU A CA 1
ATOM 3915 C C . GLU A 1 495 ? 21.393 14.322 -61.181 1.00 29.14 495 GLU A C 1
ATOM 3917 O O . GLU A 1 495 ? 21.064 14.071 -60.018 1.00 29.14 495 GLU A O 1
ATOM 3922 N N . LYS A 1 496 ? 22.609 14.040 -61.660 1.00 28.70 496 LYS A N 1
ATOM 3923 C CA . LYS A 1 496 ? 23.748 13.479 -60.913 1.00 28.70 496 LYS A CA 1
ATOM 3924 C C . LYS A 1 496 ? 24.815 14.563 -60.704 1.00 28.70 496 LYS A C 1
ATOM 3926 O O . LYS A 1 496 ? 24.732 15.629 -61.297 1.00 28.70 496 LYS A O 1
ATOM 3931 N N . LEU A 1 497 ? 25.895 14.167 -60.016 1.00 28.64 497 LEU A N 1
ATOM 3932 C CA . LEU A 1 497 ? 27.180 14.871 -59.853 1.00 28.64 497 LEU A CA 1
ATOM 3933 C C . LEU A 1 497 ? 27.163 15.919 -58.709 1.00 28.64 497 LEU A C 1
ATOM 3935 O O . LEU A 1 497 ? 26.117 16.455 -58.369 1.00 28.64 497 LEU A O 1
ATOM 3939 N N . ASN A 1 498 ? 28.270 16.200 -58.011 1.00 27.48 498 ASN A N 1
ATOM 3940 C CA . ASN A 1 498 ? 29.640 15.706 -58.202 1.00 27.48 498 ASN A CA 1
ATOM 3941 C C . ASN A 1 498 ? 30.397 15.503 -56.871 1.00 27.48 498 ASN A C 1
ATOM 3943 O O . ASN A 1 498 ? 29.930 15.919 -55.811 1.00 27.48 498 ASN A O 1
ATOM 3947 N N . ASP A 1 499 ? 31.563 14.861 -56.952 1.00 28.50 499 ASP A N 1
ATOM 3948 C CA . ASP A 1 499 ? 32.481 14.576 -55.839 1.00 28.50 499 ASP A CA 1
ATOM 3949 C C . ASP A 1 499 ? 33.745 15.454 -55.940 1.00 28.50 499 ASP A C 1
ATOM 3951 O O . ASP A 1 499 ? 34.277 15.617 -57.039 1.00 28.50 499 ASP A O 1
ATOM 3955 N N . SER A 1 500 ? 34.234 16.008 -54.823 1.00 28.89 500 SER A N 1
ATOM 3956 C CA . SER A 1 500 ? 35.608 16.532 -54.698 1.00 28.89 500 SER A CA 1
ATOM 3957 C C . SER A 1 500 ? 36.006 16.836 -53.243 1.00 28.89 500 SER A C 1
ATOM 3959 O O . SER A 1 500 ? 35.264 17.432 -52.460 1.00 28.89 500 SER A O 1
ATOM 3961 N N . CYS A 1 501 ? 37.222 16.422 -52.880 1.00 30.22 501 CYS A N 1
ATOM 3962 C CA . CYS A 1 501 ? 37.874 16.707 -51.599 1.00 30.22 501 CYS A CA 1
ATOM 3963 C C . CYS A 1 501 ? 38.563 18.083 -51.591 1.00 30.22 501 CYS A C 1
ATOM 3965 O O . CYS A 1 501 ? 38.962 18.556 -52.647 1.00 30.22 501 CYS A O 1
ATOM 3967 N N . VAL A 1 502 ? 38.813 18.637 -50.394 1.00 31.39 502 VAL A N 1
ATOM 3968 C CA . VAL A 1 502 ? 40.097 19.233 -49.935 1.00 31.39 502 VAL A CA 1
ATOM 3969 C C . VAL A 1 502 ? 39.974 19.552 -48.429 1.00 31.39 502 VAL A C 1
ATOM 3971 O O . VAL A 1 502 ? 38.912 19.959 -47.958 1.00 31.39 502 VAL A O 1
ATOM 3974 N N . GLU A 1 503 ? 41.043 19.330 -47.657 1.00 36.66 503 GLU A N 1
ATOM 3975 C CA . GLU A 1 503 ? 41.149 19.753 -46.250 1.00 36.66 503 GLU A CA 1
ATOM 3976 C C . GLU A 1 503 ? 41.645 21.202 -46.131 1.00 36.66 503 GLU A C 1
ATOM 3978 O O . GLU A 1 503 ? 42.484 21.617 -46.924 1.00 36.66 503 GLU A O 1
ATOM 3983 N N . GLN A 1 504 ? 41.251 21.910 -45.064 1.00 31.34 504 GLN A N 1
ATOM 3984 C CA . GLN A 1 504 ? 42.220 22.501 -44.124 1.00 31.34 504 GLN A CA 1
ATOM 3985 C C . GLN A 1 504 ? 41.548 23.001 -42.834 1.00 31.34 504 GLN A C 1
ATOM 3987 O O . GLN A 1 504 ? 40.381 23.398 -42.819 1.00 31.34 504 GLN A O 1
ATOM 3992 N N . ASP A 1 505 ? 42.297 22.935 -41.732 1.00 31.94 505 ASP A N 1
ATOM 3993 C CA . ASP A 1 505 ? 41.862 23.342 -40.396 1.00 31.94 505 ASP A CA 1
ATOM 3994 C C . ASP A 1 505 ? 41.710 24.863 -40.262 1.00 31.94 505 ASP A C 1
ATOM 3996 O O . ASP A 1 505 ? 42.557 25.631 -40.714 1.00 31.94 505 ASP A O 1
ATOM 4000 N N . ASN A 1 506 ? 40.696 25.299 -39.507 1.00 31.53 506 ASN A N 1
ATOM 4001 C CA . ASN A 1 506 ? 40.808 26.520 -38.712 1.00 31.53 506 ASN A CA 1
ATOM 4002 C C . ASN A 1 506 ? 39.872 26.499 -37.493 1.00 31.53 506 ASN A C 1
ATOM 4004 O O . ASN A 1 506 ? 38.721 26.057 -37.553 1.00 31.53 506 ASN A O 1
ATOM 4008 N N . LEU A 1 507 ? 40.394 26.958 -36.355 1.00 42.16 507 LEU A N 1
ATOM 4009 C CA . LEU A 1 507 ? 39.747 26.857 -35.048 1.00 42.16 507 LEU A CA 1
ATOM 4010 C C . LEU A 1 507 ? 38.632 27.900 -34.887 1.00 42.16 507 LEU A C 1
ATOM 4012 O O . LEU A 1 507 ? 38.891 29.094 -34.805 1.00 42.16 507 LEU A O 1
ATOM 4016 N N . ASN A 1 508 ? 37.389 27.439 -34.746 1.00 31.22 508 ASN A N 1
ATOM 4017 C CA . ASN A 1 508 ? 36.275 28.249 -34.249 1.00 31.22 508 ASN A CA 1
ATOM 4018 C C . ASN A 1 508 ? 35.294 27.362 -33.454 1.00 31.22 508 ASN A C 1
ATOM 4020 O O . ASN A 1 508 ? 35.118 26.187 -33.800 1.00 31.22 508 ASN A O 1
ATOM 4024 N N . PRO A 1 509 ? 34.639 27.871 -32.390 1.00 36.34 509 PRO A N 1
ATOM 4025 C CA . PRO A 1 509 ? 33.696 27.083 -31.606 1.00 36.34 509 PRO A CA 1
ATOM 4026 C C . PRO A 1 509 ? 32.478 26.732 -32.469 1.00 36.34 509 PRO A C 1
ATOM 4028 O O . PRO A 1 509 ? 31.700 27.603 -32.863 1.00 36.34 509 PRO A O 1
ATOM 4031 N N . ARG A 1 510 ? 32.326 25.441 -32.796 1.00 38.16 510 ARG A N 1
ATOM 4032 C CA . ARG A 1 510 ? 31.267 24.949 -33.690 1.00 38.16 510 ARG A CA 1
ATOM 4033 C C . ARG A 1 510 ? 29.887 25.417 -33.220 1.00 38.16 510 ARG A C 1
ATOM 4035 O O . ARG A 1 510 ? 29.425 25.015 -32.152 1.00 38.16 510 ARG A O 1
ATOM 4042 N N . LYS A 1 511 ? 29.201 26.185 -34.075 1.00 39.34 511 LYS A N 1
ATOM 4043 C CA . LYS A 1 511 ? 27.756 26.431 -33.965 1.00 39.34 511 LYS A CA 1
ATOM 4044 C C . LYS A 1 511 ? 27.036 25.088 -33.827 1.00 39.34 511 LYS A C 1
ATOM 4046 O O . LYS A 1 511 ? 27.312 24.152 -34.580 1.00 39.34 511 LYS A O 1
ATOM 4051 N N . SER A 1 512 ? 26.122 24.994 -32.866 1.00 42.78 512 SER A N 1
ATOM 4052 C CA . SER A 1 512 ? 25.315 23.797 -32.652 1.00 42.78 512 SER A CA 1
ATOM 4053 C C . SER A 1 512 ? 24.498 23.482 -33.906 1.00 42.78 512 SER A C 1
ATOM 4055 O O . SER A 1 512 ? 23.693 24.294 -34.362 1.00 42.78 512 SER A O 1
ATOM 4057 N N . ILE A 1 513 ? 24.700 22.288 -34.469 1.00 49.03 513 ILE A N 1
ATOM 4058 C CA . ILE A 1 513 ? 23.886 21.805 -35.587 1.00 49.03 513 ILE A CA 1
ATOM 4059 C C . ILE A 1 513 ? 22.431 21.730 -35.089 1.00 49.03 513 ILE A C 1
ATOM 4061 O O . ILE A 1 513 ? 22.187 21.081 -34.063 1.00 49.03 513 ILE A O 1
ATOM 4065 N N . PRO A 1 514 ? 21.459 22.378 -35.760 1.00 46.38 514 PRO A N 1
ATOM 4066 C CA . PRO A 1 514 ? 20.072 22.347 -35.319 1.00 46.38 514 PRO A CA 1
ATOM 4067 C C . PRO A 1 514 ? 19.542 20.903 -35.316 1.00 46.38 514 PRO A C 1
ATOM 4069 O O . PRO A 1 514 ? 19.911 20.100 -36.179 1.00 46.38 514 PRO A O 1
ATOM 4072 N N . PRO A 1 515 ? 18.680 20.530 -34.352 1.00 48.66 515 PRO A N 1
ATOM 4073 C CA . PRO A 1 515 ? 18.217 19.157 -34.215 1.00 48.66 515 PRO A CA 1
ATOM 4074 C C . PRO A 1 515 ? 17.435 18.718 -35.459 1.00 48.66 515 PRO A C 1
ATOM 4076 O O . PRO A 1 515 ? 16.352 19.228 -35.739 1.00 48.66 515 PRO A O 1
ATOM 4079 N N . SER A 1 516 ? 17.982 17.734 -36.183 1.00 52.72 516 SER A N 1
ATOM 4080 C CA . SER A 1 516 ? 17.356 17.137 -37.371 1.00 52.72 516 SER A CA 1
ATOM 4081 C C . SER A 1 516 ? 15.915 16.709 -37.071 1.00 52.72 516 SER A C 1
ATOM 4083 O O . SER A 1 516 ? 15.674 15.831 -36.237 1.00 52.72 516 SER A O 1
ATOM 4085 N N . THR A 1 517 ? 14.957 17.319 -37.777 1.00 56.12 517 THR A N 1
ATOM 4086 C CA . THR A 1 517 ? 13.519 17.002 -37.701 1.00 56.12 517 THR A CA 1
ATOM 4087 C C . THR A 1 517 ? 13.188 15.622 -38.276 1.00 56.12 517 THR A C 1
ATOM 4089 O O . THR A 1 517 ? 12.114 15.070 -38.017 1.00 56.12 517 THR A O 1
ATOM 4092 N N . ARG A 1 518 ? 14.126 15.029 -39.028 1.00 73.88 518 ARG A N 1
ATOM 4093 C CA . ARG A 1 518 ? 14.007 13.700 -39.624 1.00 73.88 518 ARG A CA 1
ATOM 4094 C C . ARG A 1 518 ? 13.960 12.634 -38.525 1.00 73.88 518 ARG A C 1
ATOM 4096 O O . ARG A 1 518 ? 14.763 12.626 -37.591 1.00 73.88 518 ARG A O 1
ATOM 4103 N N . LYS A 1 519 ? 13.034 11.683 -38.652 1.00 78.81 519 LYS A N 1
ATOM 4104 C CA . LYS A 1 519 ? 12.945 10.500 -37.779 1.00 78.81 519 LYS A CA 1
ATOM 4105 C C . LYS A 1 519 ? 13.567 9.287 -38.471 1.00 78.81 519 LYS A C 1
ATOM 4107 O O . LYS A 1 519 ? 13.491 9.157 -39.691 1.00 78.81 519 LYS A O 1
ATOM 4112 N N . ARG A 1 520 ? 14.152 8.378 -37.683 1.00 83.38 520 ARG A N 1
ATOM 4113 C CA . ARG A 1 520 ? 14.549 7.042 -38.161 1.00 83.38 520 ARG A CA 1
ATOM 4114 C C . ARG A 1 520 ? 13.316 6.276 -38.647 1.00 83.38 520 ARG A C 1
ATOM 4116 O O . ARG A 1 520 ? 12.247 6.404 -38.051 1.00 83.38 520 ARG A O 1
ATOM 4123 N N . LYS A 1 521 ? 13.479 5.442 -39.682 1.00 79.94 521 LYS A N 1
ATOM 4124 C CA . LYS A 1 521 ? 12.451 4.465 -40.079 1.00 79.94 521 LYS A CA 1
ATOM 4125 C C . LYS A 1 521 ? 12.185 3.489 -38.919 1.00 79.94 521 LYS A C 1
ATOM 4127 O O . LYS A 1 521 ? 13.082 3.188 -38.126 1.00 79.94 521 LYS A O 1
ATOM 4132 N N . GLN A 1 522 ? 10.951 2.999 -38.814 1.00 75.25 522 GLN A N 1
ATOM 4133 C CA . GLN A 1 522 ? 10.566 2.013 -37.800 1.00 75.25 522 GLN A CA 1
ATOM 4134 C C . GLN A 1 522 ? 11.438 0.750 -37.923 1.00 75.25 522 GLN A C 1
ATOM 4136 O O . GLN A 1 522 ? 11.765 0.322 -39.025 1.00 75.25 522 GLN A O 1
ATOM 4141 N N . GLY A 1 523 ? 11.864 0.184 -36.789 1.00 74.50 523 GLY A N 1
ATOM 4142 C CA . GLY A 1 523 ? 12.778 -0.967 -36.741 1.00 74.50 523 GLY A CA 1
ATOM 4143 C C . GLY A 1 523 ? 14.278 -0.629 -36.800 1.00 74.50 523 GLY A C 1
ATOM 4144 O O . GLY A 1 523 ? 15.096 -1.459 -36.416 1.00 74.50 523 GLY A O 1
ATOM 4145 N N . CYS A 1 524 ? 14.676 0.594 -37.172 1.00 80.50 524 CYS A N 1
ATOM 4146 C CA . CYS A 1 524 ? 16.094 0.985 -37.271 1.00 80.50 524 CYS A CA 1
ATOM 4147 C C . CYS A 1 524 ? 16.787 1.323 -35.928 1.00 80.50 524 CYS A C 1
ATOM 4149 O O . CYS A 1 524 ? 17.941 1.764 -35.933 1.00 80.50 524 CYS A O 1
ATOM 4151 N N . GLY A 1 525 ? 16.104 1.116 -34.796 1.00 83.50 525 GLY A N 1
ATOM 4152 C CA . GLY A 1 525 ? 16.565 1.457 -33.445 1.00 83.50 525 GLY A CA 1
ATOM 4153 C C . GLY A 1 525 ? 16.392 2.936 -33.073 1.00 83.50 525 GLY A C 1
ATOM 4154 O O . GLY A 1 525 ? 16.159 3.794 -33.927 1.00 83.50 525 GLY A O 1
ATOM 4155 N N . THR A 1 526 ? 16.517 3.237 -31.781 1.00 86.44 526 THR 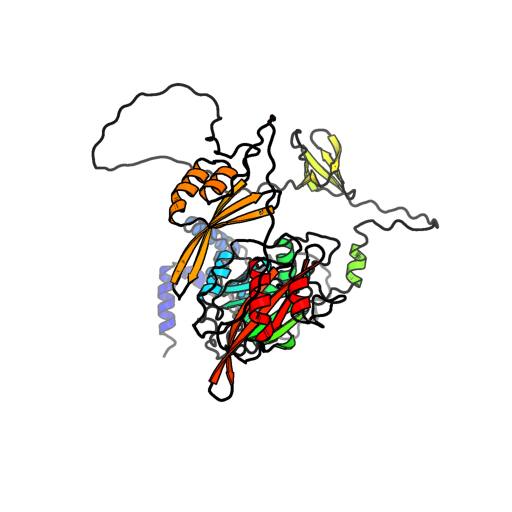A N 1
ATOM 4156 C CA . THR A 1 526 ? 16.512 4.601 -31.224 1.00 86.44 526 THR A CA 1
ATOM 4157 C C . THR A 1 526 ? 17.888 4.929 -30.647 1.00 86.44 526 THR A C 1
ATOM 4159 O O . THR A 1 526 ? 18.525 4.069 -30.041 1.00 86.44 526 THR A O 1
ATOM 4162 N N . GLY A 1 527 ? 18.363 6.163 -30.832 1.00 91.19 527 GLY A N 1
ATOM 4163 C CA . GLY A 1 527 ? 19.653 6.606 -30.303 1.00 91.19 527 GLY A CA 1
ATOM 4164 C C . GLY A 1 527 ? 19.881 8.112 -30.426 1.00 91.19 527 GLY A C 1
ATOM 4165 O O . GLY A 1 527 ? 19.168 8.777 -31.179 1.00 91.19 527 GLY A O 1
ATOM 4166 N N . TYR A 1 528 ? 20.819 8.634 -29.632 1.00 93.19 528 TYR A N 1
ATOM 4167 C CA . TYR A 1 528 ? 21.217 10.045 -29.571 1.00 93.19 528 TYR A CA 1
ATOM 4168 C C . TYR A 1 528 ? 22.652 10.202 -29.037 1.00 93.19 528 TYR A C 1
ATOM 4170 O O . TYR A 1 528 ? 23.154 9.339 -28.315 1.00 93.19 528 TYR A O 1
ATOM 4178 N N . ILE A 1 529 ? 23.295 11.325 -29.366 1.00 93.81 529 ILE A N 1
ATOM 4179 C CA . ILE A 1 529 ? 24.601 11.722 -28.823 1.00 93.81 529 ILE A CA 1
ATOM 4180 C C . ILE A 1 529 ? 24.375 12.569 -27.559 1.00 93.81 529 ILE A C 1
ATOM 4182 O O . ILE A 1 529 ? 23.545 13.475 -27.564 1.00 93.81 529 ILE A O 1
ATOM 4186 N N . GLU A 1 530 ? 25.108 12.286 -26.484 1.00 94.75 530 GLU A N 1
ATOM 4187 C CA . GLU A 1 530 ? 25.200 13.110 -25.272 1.00 94.75 530 GLU A CA 1
ATOM 4188 C C . GLU A 1 530 ? 26.658 13.558 -25.095 1.00 94.75 530 GLU A C 1
ATOM 4190 O O . GLU A 1 530 ? 27.571 12.737 -25.188 1.00 94.75 530 GLU A O 1
ATOM 4195 N N . CYS A 1 531 ? 26.888 14.846 -24.836 1.00 91.62 531 CYS A N 1
ATOM 4196 C CA . CYS A 1 531 ? 28.205 15.360 -24.461 1.00 91.62 531 CYS A CA 1
ATOM 4197 C C . CYS A 1 531 ? 28.249 15.602 -22.952 1.00 91.62 531 CYS A C 1
ATOM 4199 O O . CYS A 1 531 ? 27.280 16.106 -22.381 1.00 91.62 531 CYS A O 1
ATOM 4201 N N . LYS A 1 532 ? 29.355 15.229 -22.305 1.00 88.12 532 LYS A N 1
ATOM 4202 C CA . LYS A 1 532 ? 29.577 15.424 -20.871 1.00 88.12 532 LYS A CA 1
ATOM 4203 C C . LYS A 1 532 ? 30.951 16.038 -20.616 1.00 88.12 532 LYS A C 1
ATOM 4205 O O . LYS A 1 532 ? 31.932 15.495 -21.128 1.00 88.12 532 LYS A O 1
ATOM 4210 N N . PRO A 1 533 ? 31.045 17.094 -19.795 1.00 90.75 533 PRO A N 1
ATOM 4211 C CA . PRO A 1 533 ? 32.330 17.570 -19.319 1.00 90.75 533 PRO A CA 1
ATOM 4212 C C . PRO A 1 533 ? 32.935 16.553 -18.345 1.00 90.75 533 PRO A C 1
ATOM 4214 O O . PRO A 1 533 ? 32.238 15.986 -17.499 1.00 90.75 533 PRO A O 1
ATOM 4217 N N . ILE A 1 534 ? 34.239 16.318 -18.465 1.00 88.81 534 ILE A N 1
ATOM 4218 C CA . ILE A 1 534 ? 35.040 15.544 -17.515 1.00 88.81 534 ILE A CA 1
ATOM 4219 C C . ILE A 1 534 ? 36.268 16.359 -17.114 1.00 88.81 534 ILE A C 1
ATOM 4221 O O . ILE A 1 534 ? 36.898 16.991 -17.959 1.00 88.81 534 ILE A O 1
ATOM 4225 N N . GLN A 1 535 ? 36.643 16.321 -15.839 1.00 91.56 535 GLN A N 1
ATOM 4226 C CA . GLN A 1 535 ? 37.888 16.928 -15.370 1.00 91.56 535 GLN A CA 1
ATOM 4227 C C . GLN A 1 535 ? 39.004 15.880 -15.342 1.00 91.56 535 GLN A C 1
ATOM 4229 O O . GLN A 1 535 ? 38.812 14.768 -14.845 1.00 91.56 535 GLN A O 1
ATOM 4234 N N . ARG A 1 536 ? 40.177 16.227 -15.878 1.00 82.12 536 ARG A N 1
ATOM 4235 C CA . ARG A 1 536 ? 41.421 15.452 -15.753 1.00 82.12 536 ARG A CA 1
ATOM 4236 C C . ARG A 1 536 ? 42.581 16.419 -15.545 1.00 82.12 536 ARG A C 1
ATOM 4238 O O . ARG A 1 536 ? 42.734 17.358 -16.318 1.00 82.12 536 ARG A O 1
ATOM 4245 N N . SER A 1 537 ? 43.374 16.205 -14.496 1.00 80.25 537 SER A N 1
ATOM 4246 C CA . SER A 1 537 ? 44.540 17.044 -14.161 1.00 80.25 537 SER A CA 1
ATOM 4247 C C . SER A 1 537 ? 44.226 18.552 -14.146 1.00 80.25 537 SER A C 1
ATOM 4249 O O . SER A 1 537 ? 44.927 19.350 -14.762 1.00 80.25 537 SER A O 1
ATOM 4251 N N . GLY A 1 538 ? 43.111 18.934 -13.511 1.00 85.81 538 GLY A N 1
ATOM 4252 C CA . GLY A 1 538 ? 42.652 20.328 -13.409 1.00 85.81 538 GLY A CA 1
ATOM 4253 C C . GLY A 1 538 ? 42.065 20.942 -14.689 1.00 85.81 538 GLY A C 1
ATOM 4254 O O . GLY A 1 538 ? 41.563 22.059 -14.635 1.00 85.81 538 GLY A O 1
ATOM 4255 N N . LYS A 1 539 ? 42.081 20.236 -15.829 1.00 81.44 539 LYS A N 1
ATOM 4256 C CA . LYS A 1 539 ? 41.540 20.715 -17.112 1.00 81.44 539 LYS A CA 1
ATOM 4257 C C . LYS A 1 539 ? 40.226 20.013 -17.458 1.00 81.44 539 LYS A C 1
ATOM 4259 O O . LYS A 1 539 ? 40.054 18.822 -17.186 1.00 81.44 539 LYS A O 1
ATOM 4264 N N . GLU A 1 540 ? 39.296 20.754 -18.054 1.00 88.50 540 GLU A N 1
ATOM 4265 C CA . GLU A 1 540 ? 37.993 20.246 -18.491 1.00 88.50 540 GLU A CA 1
ATOM 4266 C C . GLU A 1 540 ? 38.046 19.770 -19.950 1.00 88.50 540 GLU A C 1
ATOM 4268 O O . GLU A 1 540 ? 38.542 20.466 -20.836 1.00 88.50 540 GLU A O 1
ATOM 4273 N N . TYR A 1 541 ? 37.516 18.575 -20.209 1.00 87.81 541 TYR A N 1
ATOM 4274 C CA . TYR A 1 541 ? 37.457 17.957 -21.530 1.00 87.81 541 TYR A CA 1
ATOM 4275 C C . TYR A 1 541 ? 36.024 17.535 -21.849 1.00 87.81 541 TYR A C 1
ATOM 4277 O O . TYR A 1 541 ? 35.329 16.967 -21.010 1.00 87.81 541 TYR A O 1
ATOM 4285 N N . GLN A 1 542 ? 35.595 17.747 -23.091 1.00 89.75 542 GLN A N 1
ATOM 4286 C CA . GLN A 1 542 ? 34.285 17.304 -23.568 1.00 89.75 542 GLN A CA 1
ATOM 4287 C C . GLN A 1 542 ? 34.341 15.838 -24.022 1.00 89.75 542 GLN A C 1
ATOM 4289 O O . GLN A 1 542 ? 35.072 15.496 -24.956 1.00 89.75 542 GLN A O 1
ATOM 4294 N N . GLN A 1 543 ? 33.572 14.964 -23.366 1.00 93.56 543 GLN A N 1
ATOM 4295 C CA . GLN A 1 543 ? 33.486 13.538 -23.676 1.00 93.56 543 GLN A CA 1
ATOM 4296 C C . GLN A 1 543 ? 32.116 13.176 -24.268 1.00 93.56 543 GLN A C 1
ATOM 4298 O O . GLN A 1 543 ? 31.075 13.343 -23.633 1.00 93.56 543 GLN A O 1
ATOM 4303 N N . TYR A 1 544 ? 32.126 12.618 -25.478 1.00 95.25 544 TYR A N 1
ATOM 4304 C CA . TYR A 1 544 ? 30.923 12.308 -26.250 1.00 95.25 544 TYR A CA 1
ATOM 4305 C C . TYR A 1 544 ? 30.513 10.839 -26.101 1.00 95.25 544 TYR A C 1
ATOM 4307 O O . TYR A 1 544 ? 31.349 9.935 -26.144 1.00 95.25 544 TYR A O 1
ATOM 4315 N N . TRP A 1 545 ? 29.214 10.591 -25.958 1.00 95.31 545 TRP A N 1
ATOM 4316 C CA . TRP A 1 545 ? 28.630 9.270 -25.740 1.00 95.31 545 TRP A CA 1
ATOM 4317 C C . TRP A 1 545 ? 27.444 9.036 -26.677 1.00 95.31 545 TRP A C 1
ATOM 4319 O O . TRP A 1 545 ? 26.554 9.873 -26.787 1.00 95.31 545 TRP A O 1
ATOM 4329 N N . TYR A 1 546 ? 27.403 7.876 -27.331 1.00 95.88 546 TYR A N 1
ATOM 4330 C CA . TYR A 1 546 ? 26.255 7.421 -28.104 1.00 95.88 546 TYR A CA 1
ATOM 4331 C C . TYR A 1 546 ? 25.348 6.558 -27.228 1.00 95.88 546 TYR A C 1
ATOM 4333 O O . TYR A 1 546 ? 25.724 5.453 -26.824 1.00 95.88 546 TYR A O 1
ATOM 4341 N N . HIS A 1 547 ? 24.151 7.051 -26.933 1.00 93.19 547 HIS A N 1
ATOM 4342 C CA . HIS A 1 547 ? 23.111 6.308 -26.231 1.00 93.19 547 HIS A CA 1
ATOM 4343 C C . HIS A 1 547 ? 22.187 5.658 -27.242 1.00 93.19 547 HIS A C 1
ATOM 4345 O O . HIS A 1 547 ? 21.755 6.311 -28.186 1.00 93.19 547 HIS A O 1
ATOM 4351 N N . TYR A 1 548 ? 21.852 4.389 -27.034 1.00 91.81 548 TYR A N 1
ATOM 4352 C CA . TYR A 1 548 ? 21.005 3.649 -27.959 1.00 91.81 548 TYR A CA 1
ATOM 4353 C C . TYR A 1 548 ? 20.149 2.598 -27.261 1.00 91.81 548 TYR A C 1
ATOM 4355 O O . TYR A 1 548 ? 20.444 2.155 -26.147 1.00 91.81 548 TYR A O 1
ATOM 4363 N N . GLU A 1 549 ? 19.075 2.196 -27.933 1.00 87.88 549 GLU A N 1
ATOM 4364 C CA . GLU A 1 549 ? 18.175 1.143 -27.480 1.00 87.88 549 GLU A CA 1
ATOM 4365 C C . G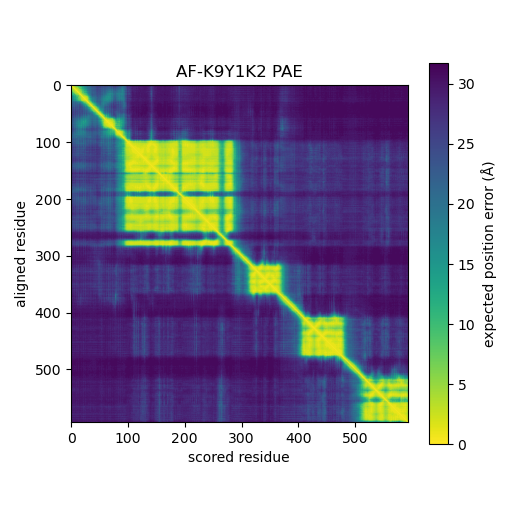LU A 1 549 ? 18.010 0.097 -28.580 1.00 87.88 549 GLU A C 1
ATOM 4367 O O . GLU A 1 549 ? 17.701 0.414 -29.734 1.00 87.88 549 GLU A O 1
ATOM 4372 N N . GLU A 1 550 ? 18.226 -1.163 -28.212 1.00 76.75 550 GLU A N 1
ATOM 4373 C CA . GLU A 1 550 ? 18.024 -2.294 -29.111 1.00 76.75 550 GLU A CA 1
ATOM 4374 C C . GLU A 1 550 ? 16.607 -2.846 -28.942 1.00 76.75 550 GLU A C 1
ATOM 4376 O O . GLU A 1 550 ? 16.178 -3.186 -27.835 1.00 76.75 550 GLU A O 1
ATOM 4381 N N . TRP A 1 551 ? 15.902 -2.951 -30.067 1.00 73.38 551 TRP A N 1
ATOM 4382 C CA . TRP A 1 551 ? 14.561 -3.514 -30.166 1.00 73.38 551 TRP A CA 1
ATOM 4383 C C . TRP A 1 551 ? 14.637 -4.833 -30.946 1.00 73.38 551 TRP A C 1
ATOM 4385 O O . TRP A 1 551 ? 15.296 -4.886 -31.988 1.00 73.38 551 TRP A O 1
ATOM 4395 N N . ARG A 1 552 ? 13.970 -5.892 -30.475 1.00 70.50 552 ARG A N 1
ATOM 4396 C CA . ARG A 1 552 ? 13.727 -7.130 -31.242 1.00 70.50 552 ARG A CA 1
ATOM 4397 C C . ARG A 1 552 ? 12.251 -7.492 -31.090 1.00 70.50 552 ARG A C 1
ATOM 4399 O O . ARG A 1 552 ? 11.731 -7.406 -29.988 1.00 70.50 552 ARG A O 1
ATOM 4406 N N . GLN A 1 553 ? 11.586 -7.860 -32.188 1.00 68.88 553 GLN A N 1
ATOM 4407 C CA . GLN A 1 553 ? 10.187 -8.337 -32.200 1.00 68.88 553 GLN A CA 1
ATOM 4408 C C . GLN A 1 553 ? 9.164 -7.425 -31.475 1.00 68.88 553 GLN A C 1
ATOM 4410 O O . GLN A 1 553 ? 8.124 -7.883 -31.024 1.00 68.88 553 GLN A O 1
ATOM 4415 N N . GLY A 1 554 ? 9.432 -6.116 -31.400 1.00 62.78 554 GLY A N 1
ATOM 4416 C CA . GLY A 1 554 ? 8.571 -5.132 -30.725 1.00 62.78 554 GLY A CA 1
ATOM 4417 C C . GLY A 1 554 ? 8.956 -4.839 -29.271 1.00 62.78 554 GLY A C 1
ATOM 4418 O O . GLY A 1 554 ? 8.636 -3.758 -28.778 1.00 62.78 554 GLY A O 1
ATOM 4419 N N . ASP A 1 555 ? 9.725 -5.717 -28.627 1.00 59.75 555 ASP A N 1
ATOM 4420 C CA . ASP A 1 555 ? 10.205 -5.522 -27.262 1.00 59.75 555 ASP A CA 1
ATOM 4421 C C . ASP A 1 555 ? 11.494 -4.691 -27.199 1.00 59.75 555 ASP A C 1
ATOM 4423 O O . ASP A 1 555 ? 12.368 -4.749 -28.072 1.00 59.75 555 ASP A O 1
ATOM 4427 N N . ARG A 1 556 ? 11.620 -3.908 -26.122 1.00 67.81 556 ARG A N 1
ATOM 4428 C CA . ARG A 1 556 ? 12.782 -3.062 -25.804 1.00 67.81 556 ARG A CA 1
ATOM 4429 C C . ARG A 1 556 ? 13.733 -3.832 -24.889 1.00 67.81 556 ARG A C 1
ATOM 4431 O O . ARG A 1 556 ? 13.511 -3.878 -23.681 1.00 67.81 556 ARG A O 1
ATOM 4438 N N . LEU A 1 557 ? 14.800 -4.410 -25.444 1.00 64.69 557 LEU A N 1
ATOM 4439 C CA . LEU A 1 557 ? 15.666 -5.329 -24.693 1.00 64.69 557 LEU A CA 1
ATOM 4440 C C . LEU A 1 557 ? 16.650 -4.614 -23.765 1.00 64.69 557 LEU A C 1
ATOM 4442 O O . LEU A 1 557 ? 16.881 -5.062 -22.643 1.00 64.69 557 LEU A O 1
ATOM 4446 N N . THR A 1 558 ? 17.306 -3.540 -24.214 1.00 72.44 558 THR A N 1
ATOM 4447 C CA . THR A 1 558 ? 18.331 -2.866 -23.394 1.00 72.44 558 THR A CA 1
ATOM 4448 C C . THR A 1 558 ? 18.578 -1.431 -23.853 1.00 72.44 558 THR A C 1
ATOM 4450 O O . THR A 1 558 ? 18.714 -1.185 -25.051 1.00 72.44 558 THR A O 1
ATOM 4453 N N . LYS A 1 559 ? 18.717 -0.495 -22.901 1.00 86.12 559 LYS A N 1
ATOM 4454 C CA . LYS A 1 559 ? 19.345 0.815 -23.138 1.00 86.12 559 LYS A CA 1
ATOM 4455 C C . LYS A 1 559 ? 20.841 0.699 -22.839 1.00 86.12 559 LYS A C 1
ATOM 4457 O O . LYS A 1 559 ? 21.212 0.324 -21.729 1.00 86.12 559 LYS A O 1
ATOM 4462 N N . LYS A 1 560 ? 21.684 1.022 -23.816 1.00 91.06 560 LYS A N 1
ATOM 4463 C CA . LYS A 1 560 ? 23.150 0.955 -23.739 1.00 91.06 560 LYS A CA 1
ATOM 4464 C C . LYS A 1 560 ? 23.762 2.317 -24.088 1.00 91.06 560 LYS A C 1
ATOM 4466 O O . LYS A 1 560 ? 23.095 3.199 -24.630 1.00 91.06 560 LYS A O 1
ATOM 4471 N N . SER A 1 561 ? 25.039 2.477 -23.756 1.00 92.75 561 SER A N 1
ATOM 4472 C CA . SER A 1 561 ? 25.823 3.696 -23.985 1.00 92.75 561 SER A CA 1
ATOM 4473 C C . SER A 1 561 ? 27.216 3.301 -24.471 1.00 92.75 561 SER A C 1
ATOM 4475 O O . SER A 1 561 ? 27.789 2.349 -23.940 1.00 92.75 561 SER A O 1
ATOM 4477 N N . ARG A 1 562 ? 27.786 4.014 -25.445 1.00 93.75 562 ARG A N 1
ATOM 4478 C CA . ARG A 1 562 ? 29.153 3.777 -25.935 1.00 93.75 562 ARG A CA 1
ATOM 4479 C C . ARG A 1 562 ? 29.902 5.097 -26.075 1.00 93.75 562 ARG A C 1
ATOM 4481 O O . ARG A 1 562 ? 29.348 6.051 -26.604 1.00 93.75 562 ARG A O 1
ATOM 4488 N N . TYR A 1 563 ? 31.143 5.156 -25.605 1.00 95.31 563 TYR A N 1
ATOM 4489 C CA . TYR A 1 563 ? 32.006 6.319 -25.814 1.00 95.31 563 TYR A CA 1
ATOM 4490 C C . TYR A 1 563 ? 32.275 6.524 -27.315 1.00 95.31 563 TYR A C 1
ATOM 4492 O O . TYR A 1 563 ? 32.485 5.548 -28.038 1.00 95.31 563 TYR A O 1
ATOM 4500 N N . ILE A 1 564 ? 32.269 7.779 -27.769 1.00 95.94 564 ILE A N 1
ATOM 4501 C CA . ILE A 1 564 ? 32.607 8.189 -29.135 1.00 95.94 564 ILE A CA 1
ATOM 4502 C C . ILE A 1 564 ? 34.032 8.773 -29.114 1.00 95.94 564 ILE A C 1
ATOM 4504 O O . ILE A 1 564 ? 34.227 9.875 -28.599 1.00 95.94 564 ILE A O 1
ATOM 4508 N N . PRO A 1 565 ? 35.042 8.078 -29.670 1.00 94.69 565 PRO A N 1
ATOM 4509 C CA . PRO A 1 565 ? 36.385 8.632 -29.833 1.00 94.69 565 PRO A CA 1
ATOM 4510 C C . PRO A 1 565 ? 36.365 9.930 -30.649 1.00 94.69 565 PRO A C 1
ATOM 4512 O O . PRO A 1 565 ? 35.680 9.990 -31.668 1.00 94.69 565 PRO A O 1
ATOM 4515 N N . LYS A 1 566 ? 37.172 10.935 -30.268 1.00 91.62 566 LYS A N 1
ATOM 4516 C CA . LYS A 1 566 ? 37.221 12.256 -30.936 1.00 91.62 566 LYS A CA 1
ATOM 4517 C C . LYS A 1 566 ? 37.358 12.151 -32.467 1.00 91.62 566 LYS A C 1
ATOM 4519 O O . LYS A 1 566 ? 36.609 12.804 -33.183 1.00 91.62 566 LYS A O 1
ATOM 4524 N N . ARG A 1 567 ? 38.215 11.243 -32.961 1.00 94.31 567 ARG A N 1
ATOM 4525 C CA . ARG A 1 567 ? 38.421 10.957 -34.402 1.00 94.31 567 ARG A CA 1
ATOM 4526 C C . ARG A 1 567 ? 37.185 10.437 -35.156 1.00 94.31 567 ARG A C 1
ATOM 4528 O O . ARG A 1 567 ? 37.161 10.463 -36.377 1.00 94.31 567 ARG A O 1
ATOM 4535 N N . LEU A 1 568 ? 36.180 9.918 -34.448 1.00 94.88 568 LEU A N 1
ATOM 4536 C CA . LEU A 1 568 ? 34.935 9.403 -35.029 1.00 94.88 568 LEU A CA 1
ATOM 4537 C C . LEU A 1 568 ? 33.756 10.369 -34.857 1.00 94.88 568 LEU A C 1
ATOM 4539 O O . LEU A 1 568 ? 32.707 10.128 -35.451 1.00 94.88 568 LEU A O 1
ATOM 4543 N N . LEU A 1 569 ? 33.902 11.446 -34.076 1.00 94.00 569 LEU A N 1
ATOM 4544 C CA . LEU A 1 569 ? 32.788 12.315 -33.691 1.00 94.00 569 LEU A CA 1
ATOM 4545 C C . LEU A 1 569 ? 32.049 12.887 -34.905 1.00 94.00 569 LEU A C 1
ATOM 4547 O O . LEU A 1 569 ? 30.863 12.615 -35.055 1.00 94.00 569 LEU A O 1
ATOM 4551 N N . ALA A 1 570 ? 32.751 13.567 -35.816 1.00 92.69 570 ALA A N 1
ATOM 4552 C CA . ALA A 1 570 ? 32.133 14.188 -36.993 1.00 92.69 570 ALA A CA 1
ATOM 4553 C C . ALA A 1 570 ? 31.407 13.167 -37.896 1.00 92.69 570 ALA A C 1
ATOM 4555 O O . ALA A 1 570 ? 30.331 13.440 -38.430 1.00 92.69 570 ALA A O 1
ATOM 4556 N N . ARG A 1 571 ? 31.955 11.948 -38.014 1.00 95.75 571 ARG A N 1
ATOM 4557 C CA . ARG A 1 571 ? 31.333 10.844 -38.761 1.00 95.75 571 ARG A CA 1
ATOM 4558 C C . ARG A 1 571 ? 30.053 10.350 -38.079 1.00 95.75 571 ARG A C 1
ATOM 4560 O O . ARG A 1 571 ? 29.064 10.097 -38.758 1.00 95.75 571 ARG A O 1
ATOM 4567 N N . ILE A 1 572 ? 30.052 10.224 -36.752 1.00 95.50 572 ILE A N 1
ATOM 4568 C CA . ILE A 1 572 ? 28.884 9.785 -35.973 1.00 95.50 572 ILE A CA 1
ATOM 4569 C C . ILE A 1 572 ? 27.801 10.878 -35.930 1.00 95.50 572 ILE A C 1
ATOM 4571 O O . ILE A 1 572 ? 26.621 10.554 -36.053 1.00 95.50 572 ILE A O 1
ATOM 4575 N N . GLU A 1 573 ? 28.181 12.156 -35.841 1.00 94.50 573 GLU A N 1
ATOM 4576 C CA . GLU A 1 573 ? 27.277 13.309 -35.973 1.00 94.50 573 GLU A CA 1
ATOM 4577 C C . GLU A 1 573 ? 26.551 13.296 -37.326 1.00 94.50 573 GLU A C 1
ATOM 4579 O O . GLU A 1 573 ? 25.321 13.374 -37.355 1.00 94.50 573 GLU A O 1
ATOM 4584 N N . LYS A 1 574 ? 27.282 13.101 -38.436 1.00 94.19 574 LYS A N 1
ATOM 4585 C CA . LYS A 1 574 ? 26.701 12.977 -39.785 1.00 94.19 574 LYS A CA 1
ATOM 4586 C C . LYS A 1 574 ? 25.704 11.813 -39.875 1.00 94.19 574 LYS A C 1
ATOM 4588 O O . LYS A 1 574 ? 24.558 12.018 -40.271 1.00 94.19 574 LYS A O 1
ATOM 4593 N N . LEU A 1 575 ? 26.082 10.618 -39.409 1.00 94.56 575 LEU A N 1
ATOM 4594 C CA . LEU A 1 575 ? 25.203 9.436 -39.406 1.00 94.56 575 LEU A CA 1
ATOM 4595 C C . LEU A 1 575 ? 23.952 9.604 -38.514 1.00 94.56 575 LEU A C 1
ATOM 4597 O O . LEU A 1 575 ? 22.894 9.037 -38.804 1.00 94.56 575 LEU A O 1
ATOM 4601 N N . GLU A 1 576 ? 24.046 10.373 -37.425 1.00 92.19 576 GLU A N 1
ATOM 4602 C CA . GLU A 1 576 ? 22.910 10.710 -36.560 1.00 92.19 576 GLU A CA 1
ATOM 4603 C C . GLU A 1 576 ? 21.996 11.774 -37.191 1.00 92.19 576 GLU A C 1
ATOM 4605 O O . GLU A 1 576 ? 20.773 11.658 -37.081 1.00 92.19 576 GLU A O 1
ATOM 4610 N N . ALA A 1 577 ? 22.553 12.765 -37.893 1.00 90.19 577 ALA A N 1
ATOM 4611 C CA . ALA A 1 577 ? 21.799 13.782 -38.631 1.00 90.19 577 ALA A CA 1
ATOM 4612 C C . ALA A 1 577 ? 21.016 13.176 -39.812 1.00 90.19 577 ALA A C 1
ATOM 4614 O O . ALA A 1 577 ? 19.824 13.458 -39.975 1.00 90.19 577 ALA A O 1
ATOM 4615 N N . GLU A 1 578 ? 21.656 12.269 -40.558 1.00 92.56 578 GLU A N 1
ATOM 4616 C CA . GLU A 1 578 ? 21.069 11.453 -41.631 1.00 92.56 578 GLU A CA 1
ATOM 4617 C C . GLU A 1 578 ? 20.054 10.413 -41.123 1.00 92.56 578 GLU A C 1
ATOM 4619 O O . GLU A 1 578 ? 19.280 9.865 -41.910 1.00 92.56 578 GLU A O 1
ATOM 4624 N N . LYS A 1 579 ? 20.025 10.153 -39.806 1.00 91.81 579 LYS A N 1
ATOM 4625 C CA . LYS A 1 579 ? 19.182 9.140 -39.146 1.00 91.81 579 LYS A CA 1
ATOM 4626 C C . LYS A 1 579 ? 19.424 7.727 -39.683 1.00 91.81 579 LYS A C 1
ATOM 4628 O O . LYS A 1 579 ? 18.496 6.929 -39.835 1.00 91.81 579 LYS A O 1
ATOM 4633 N N . VAL A 1 580 ? 20.694 7.389 -39.895 1.00 92.56 580 VAL A N 1
ATOM 4634 C CA . VAL A 1 580 ? 21.127 6.035 -40.256 1.00 92.56 580 VAL A CA 1
ATOM 4635 C C . VAL A 1 580 ? 20.771 5.050 -39.134 1.00 92.56 580 VAL A C 1
ATOM 4637 O O . VAL A 1 580 ? 20.699 5.411 -37.953 1.00 92.56 580 VAL A O 1
ATOM 4640 N N . ALA A 1 581 ? 20.502 3.794 -39.502 1.00 92.06 581 ALA A N 1
ATOM 4641 C CA . ALA A 1 581 ? 20.156 2.736 -38.559 1.00 92.06 581 ALA A CA 1
ATOM 4642 C C . ALA A 1 581 ? 21.237 2.546 -37.485 1.00 92.06 581 ALA A C 1
ATOM 4644 O O . ALA A 1 581 ? 22.428 2.482 -37.796 1.00 92.06 581 ALA A O 1
ATOM 4645 N N . VAL A 1 582 ? 20.805 2.386 -36.230 1.00 91.12 582 VAL A N 1
ATOM 4646 C CA . VAL A 1 582 ? 21.679 2.303 -35.046 1.00 91.12 582 VAL A CA 1
ATOM 4647 C C . VAL A 1 582 ? 22.780 1.250 -35.218 1.00 91.12 582 VAL A C 1
ATOM 4649 O O . VAL A 1 582 ? 23.923 1.508 -34.861 1.00 91.12 582 VAL A O 1
ATOM 4652 N N . ARG A 1 583 ? 22.478 0.102 -35.845 1.00 90.62 583 ARG A N 1
ATOM 4653 C CA . ARG A 1 583 ? 23.462 -0.962 -36.124 1.00 90.62 583 ARG A CA 1
ATOM 4654 C C . ARG A 1 583 ? 24.701 -0.455 -36.882 1.00 90.62 583 ARG A C 1
ATOM 4656 O O . ARG A 1 583 ? 25.807 -0.766 -36.459 1.00 90.62 583 ARG A O 1
ATOM 4663 N N . LYS A 1 584 ? 24.530 0.364 -37.929 1.00 92.75 584 LYS A N 1
ATOM 4664 C CA . LYS A 1 584 ? 25.655 0.911 -38.716 1.00 92.75 584 LYS A CA 1
ATOM 4665 C C . LYS A 1 584 ? 26.492 1.912 -37.909 1.00 92.75 584 LYS A C 1
ATOM 4667 O O . LYS A 1 584 ? 27.706 1.974 -38.054 1.00 92.75 584 LYS A O 1
ATOM 4672 N N . ILE A 1 585 ? 25.850 2.678 -37.024 1.00 93.62 585 ILE A N 1
ATOM 4673 C CA . ILE A 1 585 ? 26.533 3.618 -36.119 1.00 93.62 585 ILE A CA 1
ATOM 4674 C C . ILE A 1 585 ? 27.389 2.845 -35.101 1.00 93.62 585 ILE A C 1
ATOM 4676 O O . ILE A 1 585 ? 28.523 3.227 -34.822 1.00 93.62 585 ILE A O 1
ATOM 4680 N N . LEU A 1 586 ? 26.879 1.720 -34.593 1.00 93.38 586 LEU A N 1
ATOM 4681 C CA . LEU A 1 586 ? 27.605 0.833 -33.680 1.00 93.38 586 LEU A CA 1
ATOM 4682 C C . LEU A 1 586 ? 28.779 0.103 -34.352 1.00 93.38 586 LEU A C 1
ATOM 4684 O O . LEU A 1 586 ? 29.831 -0.026 -33.727 1.00 93.38 586 LEU A O 1
ATOM 4688 N N . GLU A 1 587 ? 28.638 -0.292 -35.620 1.00 93.81 587 GLU A N 1
ATOM 4689 C CA . GLU A 1 587 ? 29.730 -0.812 -36.461 1.00 93.81 587 GLU A CA 1
ATOM 4690 C C . GLU A 1 587 ? 30.895 0.187 -36.552 1.00 93.81 587 GLU A C 1
ATOM 4692 O O . GLU A 1 587 ? 32.040 -0.177 -36.284 1.00 93.81 587 GLU A O 1
ATOM 4697 N N . VAL A 1 588 ? 30.613 1.470 -36.820 1.00 94.56 588 VAL A N 1
ATOM 4698 C CA . VAL A 1 588 ? 31.639 2.535 -36.841 1.00 94.56 588 VAL A CA 1
ATOM 4699 C C . VAL A 1 588 ? 32.279 2.746 -35.461 1.00 94.56 588 VAL A C 1
ATOM 4701 O O . VAL A 1 588 ? 33.466 3.050 -35.379 1.00 94.56 588 VAL A O 1
ATOM 4704 N N . LEU A 1 589 ? 31.538 2.526 -34.368 1.00 93.62 589 LEU A N 1
ATOM 4705 C CA . LEU A 1 589 ? 32.058 2.542 -32.991 1.00 93.62 589 LEU A CA 1
ATOM 4706 C C . LEU A 1 589 ? 32.777 1.237 -32.576 1.00 93.62 589 LEU A C 1
ATOM 4708 O O . LEU A 1 589 ? 33.083 1.055 -31.392 1.00 93.62 589 LEU A O 1
ATOM 4712 N N . GLY A 1 590 ? 33.046 0.329 -33.521 1.00 89.56 590 GLY A N 1
ATOM 4713 C CA . GLY A 1 590 ? 33.784 -0.916 -33.294 1.00 89.56 590 GLY A CA 1
ATOM 4714 C C . GLY A 1 590 ? 33.022 -1.962 -32.476 1.00 89.56 590 GLY A C 1
ATOM 4715 O O . GLY A 1 590 ? 33.634 -2.878 -31.929 1.00 89.56 590 GLY A O 1
ATOM 4716 N N . VAL A 1 591 ? 31.699 -1.836 -32.353 1.00 85.56 591 VAL A N 1
ATOM 4717 C CA . VAL A 1 591 ? 30.859 -2.825 -31.670 1.00 85.56 591 VAL A CA 1
ATOM 4718 C C . VAL A 1 591 ? 30.501 -3.924 -32.671 1.00 85.56 591 VAL A C 1
ATOM 4720 O O . VAL A 1 591 ? 29.457 -3.870 -33.321 1.00 85.56 591 VAL A O 1
ATOM 4723 N N . LYS A 1 592 ? 31.380 -4.928 -32.793 1.00 71.19 592 LYS A N 1
ATOM 4724 C CA . LYS A 1 592 ? 31.012 -6.211 -33.410 1.00 71.19 592 LYS A CA 1
ATOM 4725 C C . LYS A 1 592 ? 29.862 -6.829 -32.600 1.00 71.19 592 LYS A C 1
ATOM 4727 O O . LYS A 1 592 ? 29.833 -6.699 -31.374 1.00 71.19 592 LYS A O 1
ATOM 4732 N N . ARG A 1 593 ? 28.895 -7.414 -33.305 1.00 58.72 593 ARG A N 1
ATOM 4733 C CA . ARG A 1 593 ? 27.698 -8.048 -32.736 1.00 58.72 593 ARG A CA 1
ATOM 4734 C C . ARG A 1 593 ? 27.871 -9.552 -32.638 1.00 58.72 593 ARG A C 1
ATOM 4736 O O . ARG A 1 593 ? 28.570 -10.083 -33.524 1.00 58.72 593 ARG A O 1
#

Foldseek 3Di:
DVPPPVVVVVVVVCVVVVCVVVVVVVVVDCPPDDDDDPDDPPPPPPDDDDDDDPDDDDPPVRVVVLVVVVVVVCVPDPDDDSVRVCLVPPPPVVPDPDDQLVQKDKDWDDLVVQQCCCLPDPPVVGGDDCVQVKTKIFIGGNNHGFWMFIKGFDDPDDDPPAECDPPHHNSLQEMERPDTDGHPVQQAQDPVRHGRLSLLSNLLNCVVCVQVVVCVSPPDPDPVDDNGHFKYKYKFFPVVPGPCPSVVSNVWDFPAWDAPPDDDPPDDDDPRDIIIMTMDGDDPPPCVVCVVVVVVQDDDPDDDDDDDDDDDDDDPFAWFWKWFADPPDDIFIWTFGDDPDQWTFTQGVVVRDTDTGGPVRIGGPDDDDDDDDDDDDDDDDDDDDDDDDDDDDDDDDDDDDDDDDDDPDEADPPLWDKDKDWDWDDDPNDTDIWIWIWTDDPNDIDIATAPPVCVVVLVVCVVNNGRPVVSVVSSPDDDPDDDDDDDDDDDDDDDDDDDDDDDDDDDDDDDDDPQQPDEADPQLWDKDKDWDWDDDPNDIDIWIKIWTWHDDPRDTDDIDIATDPPVCVVVLVVCVNVNGRPVVSVVSSVDDD

Organism: Stanieria cyanosphaera (strain ATCC 29371 / PCC 7437) (NCBI:txid111780)